Protein AF-0000000066103748 (afdb_homodimer)

pLDDT: mean 95.9, std 5.38, range [56.06, 98.94]

InterPro domains:
  IPR001754 Orotidine 5'-phosphate decarboxylase domain [PF00215] (4-223)
  IPR001754 Orotidine 5'-phosphate decarboxylase domain [SM00934] (4-225)
  IPR011060 Ribulose-phosphate binding barrel [SSF51366] (2-228)
  IPR013785 Aldolase-type TIM barrel [G3DSA:3.20.20.70] (1-234)
  IPR014732 Orotid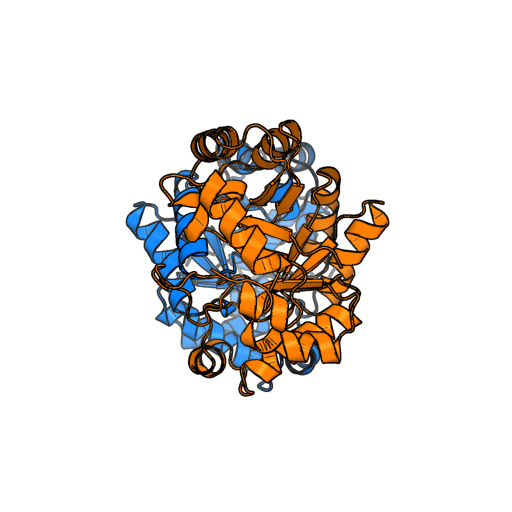ine 5'-phosphate decarboxylase [PTHR32119] (2-230)
  IPR014732 Orotidine 5'-phosphate decarboxylase [TIGR01740] (5-225)
  IPR018089 Orotidine 5'-phosphate decarboxylase, active site [PS00156] (56-69)
  IPR047596 Orotidine 5'-phosphate decarboxylase, bacterial [MF_01200_B] (2-230)

Solvent-accessible surface area (backbone atoms only — not comparable to full-atom values): 24137 Å² total; per-residue (Å²): 129,81,62,45,62,26,40,43,52,90,35,87,42,70,67,60,44,52,58,57,54,63,70,45,81,82,65,71,48,38,33,28,46,34,50,35,36,38,65,60,60,14,52,61,58,57,53,58,45,44,74,71,60,33,46,37,32,42,48,61,32,48,54,51,47,34,68,54,40,18,48,24,40,40,53,49,48,79,69,68,48,49,31,38,33,29,35,31,74,44,30,53,65,20,43,32,29,36,41,47,22,30,55,74,69,70,51,82,49,37,40,30,25,34,44,52,59,51,57,58,46,52,68,49,35,31,71,53,58,49,26,78,65,54,53,67,56,51,32,49,49,26,47,51,47,29,50,77,31,64,32,47,23,30,35,39,38,49,90,49,32,44,62,45,41,71,74,60,36,91,81,46,39,32,33,24,48,48,50,45,57,92,88,49,80,66,83,78,46,73,48,67,40,36,46,31,56,30,37,69,32,60,42,36,30,39,37,39,35,61,78,27,76,68,38,96,50,36,63,62,43,43,52,51,49,45,47,32,29,68,42,15,85,72,51,72,134,128,83,62,46,61,27,40,43,52,89,33,88,41,69,66,60,44,51,58,57,54,63,68,45,81,82,66,72,49,38,34,28,45,34,50,34,36,37,62,60,60,14,52,61,57,57,52,60,44,44,74,71,61,35,46,38,33,42,46,64,32,49,56,51,48,34,68,55,40,18,49,24,40,40,53,48,47,80,69,67,46,50,32,39,33,29,36,32,73,44,30,53,64,22,43,33,28,35,40,47,23,30,57,73,69,69,53,81,48,37,40,30,24,33,44,52,60,51,58,59,47,54,69,51,36,32,71,53,58,48,26,78,66,53,53,65,55,51,33,48,50,25,48,50,46,29,53,77,31,63,32,49,24,30,35,37,38,49,90,48,32,44,60,45,41,72,72,61,36,92,80,47,40,32,32,23,49,47,51,44,59,92,87,51,80,66,79,78,47,76,47,68,42,36,46,33,54,30,36,69,33,61,42,36,30,38,39,37,34,60,78,26,75,66,38,95,50,36,62,62,44,45,52,51,49,44,46,30,29,68,42,15,85,71,51,73,136

Radius of gyration: 22.1 Å; Cα contacts (8 Å, |Δi|>4): 1033; chains: 2; bounding box: 45×79×44 Å

Nearest PDB structures (foldseek):
  8cso-assembly1_B  TM=9.651E-01  e=9.668E-25  Klebsiella pneumoniae subsp. pneumoniae HS11286
  1eix-assembly1_B  TM=9.567E-01  e=6.262E-24  Escherichia coli
  3ldv-assembly1_A  TM=9.198E-01  e=8.384E-24  Vibrio cholerae O1 biovar El Tor str. N16961
  8doq-assembly1_B  TM=9.469E-01  e=7.708E-23  Klebsiella aerogenes
  8cso-assembly2_D  TM=9.516E-01  e=2.785E-22  Klebsiella pneumoniae subsp. pneumoniae HS11286

Foldseek 3Di:
DDEFEEEEQPDQELVLSVVLVVLPPPDAHHYEDEDNYCVVPHCVSLVVSVVSVHAYADEHAAADAQVVLLVVLLVCLVSQHAEYEHALVNFLSNLLSNVVSNVVSVGNHAYEHEQDDLLDAQVCCCPPVVDNDGSLVSSLVSLVSNLVSPGQAYEDALVNLLVSCVVRHLRRAYEHEQEDDPPDDSPSGPRHDHLLSSLVSRHRYYYDYCQQSVDPNNVVSSVVRSQCNRCRVNDDD/DDEFEEEEQPDQELVLSVVLVVLPPPDAHHYEDEDNYCVVPHCVSLVVSVVVVHAYADEHAAADAQVVLLVVLLVCLVSQHAEYEHALVNFLSNLLSNVVSNVVSVGNHAYEHEQDDLLDAQVCCCPPVVDNDGSLVSSLVSLVSNLVSPGQAYEDALVNLLVSCVVRHLRRAYEHEQADDPVDDSPSGPGHDHLLSSLVSRHRYYYDYCQQSVDPNNVVSSVVRSQCNRCRPNDDD

Sequence (474 aa):
MKKEVIIALDFPTLEKTLEFLDKFKEEKLFVKVGMELYLQNGPIVIDEIKKRGHKIFLDLKLHDIPNTVYSAVKGLAKFNIDILTVHAAGGSEMLKGAKRAMTEAGVNTKVIAITQLTSTSEEDMRKEQNIQTSIEESVLNYARLAKESGVDGVVSSVLETKKIREQSGEEFIIINPGIRLAEDSKGDQKRVATPIDANRDGASYIVVGRSITGNENPEERYRLIKNMFEMGDKYVEMKKEVIIALDFPTLEKTLEFLDKFKEEKLFVKVGMELYLQNGPIVIDEIKKRGHKIFLDLKLHDIPNTVYSAVKGLAKFNIDILTVHAAGGSEMLKGAKRAMTEAGVNTKVIAITQLTSTSEEDMRKEQNIQTSIEESVLNYARLAKESGVDGVVSSVLETKKIREQSGEEFIIINPGIRLAEDSKGDQKRVATPIDANRDGASYIVVGRSITGNENPEERYRLIKNMFEMGDKYVE

Secondary structure (DSSP, 8-state):
---EEEEE---SSHHHHHHHHTT-SSPPPEEEE-HHHHHHHTTHHHHHHHHTT-EEEEEEEE-S-HHHHHHHHHHHGGG--SEEEEEGGG-HHHHHHHHHHHHHHT--PEEEEE-S-TT--HHHIIIII---S-HHHHHHHHHHHHHHTT--EEE--GGGHHHHHHHH-TTSEEEE--B--TTS--TT-SS-B-HHHHHHHT-SEEEE-HHHHTSSSHHHHHHHHHHHHHHGGG---/---EEEEE---SSHHHHHHHHTT-SSPPPEEEE-HHHHHHH-THHHHHHHHTT-EEEEEEEE-S-HHHHHHHHHHHGGG--SEEEEEGGG-HHHHHHHHHHHHHHT--PEEEEE-S-TT--HHHIIIII---S-HHHHHHHHHHHHHHTT-SEEE--GGGHHHHHHHH-TTSEEEE--B--TTS--TT-SS-B-HHHHHHHT-SEEEE-HHHHTSSSHHHHHHHHHHHHHHGGG---

Organism: Fusobacterium nucleatum subsp. nucleatum (strain ATCC 25586 / DSM 15643 / BCRC 10681 / CIP 101130 / JCM 8532 / KCTC 2640 / LMG 13131 / VPI 4355) (NCBI:txid190304)

Structure (mmCIF, N/CA/C/O backbone):
data_AF-0000000066103748-model_v1
#
loop_
_entity.id
_entity.type
_entity.pdbx_description
1 polymer "Orotidine 5'-phosphate decarboxylase"
#
loop_
_atom_site.group_PDB
_atom_site.id
_atom_site.type_symbol
_atom_site.label_atom_id
_atom_site.label_alt_id
_atom_site.label_comp_id
_atom_site.label_asym_id
_atom_site.label_entity_id
_atom_site.label_seq_id
_atom_site.pdbx_PDB_ins_code
_atom_site.Cartn_x
_atom_site.Cartn_y
_atom_site.Cartn_z
_atom_site.occupancy
_atom_site.B_iso_or_equiv
_atom_site.auth_seq_id
_atom_site.auth_comp_id
_atom_site.auth_asym_id
_atom_site.auth_atom_id
_atom_site.pdbx_PDB_model_num
ATOM 1 N N . MET A 1 1 ? -1.253 -22.109 -20.406 1 56.06 1 MET A N 1
ATOM 2 C CA . MET A 1 1 ? -0.389 -21.125 -19.766 1 56.06 1 MET A CA 1
ATOM 3 C C . MET A 1 1 ? 0.464 -21.781 -18.672 1 56.06 1 MET A C 1
ATOM 5 O O . MET A 1 1 ? 0.018 -22.719 -18.016 1 56.06 1 MET A O 1
ATOM 9 N N . LYS A 1 2 ? 1.799 -21.516 -18.688 1 73.75 2 LYS A N 1
ATOM 10 C CA . LYS A 1 2 ? 2.676 -22.25 -17.781 1 73.75 2 LYS A CA 1
ATOM 11 C C . LYS A 1 2 ? 2.338 -21.953 -16.328 1 73.75 2 LYS A C 1
ATOM 13 O O . LYS A 1 2 ? 2.152 -20.781 -15.953 1 73.75 2 LYS A O 1
ATOM 18 N N . LYS A 1 3 ? 1.979 -22.906 -15.617 1 91.69 3 LYS A N 1
ATOM 19 C CA . LYS A 1 3 ? 1.71 -22.891 -14.18 1 91.69 3 LYS A CA 1
ATOM 20 C C . LYS A 1 3 ? 3.008 -22.859 -13.383 1 91.69 3 LYS A C 1
ATOM 22 O O . LYS A 1 3 ? 3.883 -23.703 -13.57 1 91.69 3 LYS A O 1
ATOM 27 N N . GLU A 1 4 ? 3.133 -21.828 -12.594 1 96.75 4 GLU A N 1
ATOM 28 C CA . GLU A 1 4 ? 4.355 -21.719 -11.805 1 96.75 4 GLU A CA 1
ATOM 29 C C . GLU A 1 4 ? 4.043 -21.453 -10.336 1 96.75 4 GLU A C 1
ATOM 31 O O . GLU A 1 4 ? 3.039 -20.812 -10.016 1 96.75 4 GLU A O 1
ATOM 36 N N . VAL A 1 5 ? 4.918 -21.984 -9.484 1 98.38 5 VAL A N 1
ATOM 37 C CA . VAL A 1 5 ? 4.844 -21.766 -8.047 1 98.38 5 VAL A CA 1
ATOM 38 C C . VAL A 1 5 ? 5.75 -20.594 -7.66 1 98.38 5 VAL A C 1
ATOM 40 O O . VAL A 1 5 ? 6.926 -20.562 -8.031 1 98.38 5 VAL A O 1
ATOM 43 N N . ILE A 1 6 ? 5.18 -19.656 -6.992 1 98.75 6 ILE A N 1
ATOM 44 C CA . ILE A 1 6 ? 5.941 -18.547 -6.449 1 98.75 6 ILE A CA 1
ATOM 45 C C . ILE A 1 6 ? 6.16 -18.734 -4.953 1 98.75 6 ILE A C 1
ATOM 47 O O . ILE A 1 6 ? 5.199 -18.906 -4.195 1 98.75 6 ILE A O 1
ATOM 51 N N . ILE A 1 7 ? 7.398 -18.75 -4.523 1 98.62 7 ILE A N 1
ATOM 52 C CA . ILE A 1 7 ? 7.711 -18.922 -3.107 1 98.62 7 ILE A CA 1
ATOM 53 C C . ILE A 1 7 ? 7.727 -17.562 -2.41 1 98.62 7 ILE A C 1
ATOM 55 O O . ILE A 1 7 ? 8.445 -16.656 -2.826 1 98.62 7 ILE A O 1
ATOM 59 N N . ALA A 1 8 ? 6.934 -17.406 -1.365 1 98.12 8 ALA A N 1
ATOM 60 C CA . ALA A 1 8 ? 6.91 -16.172 -0.589 1 98.12 8 ALA A CA 1
ATOM 61 C C . ALA A 1 8 ? 8.109 -16.094 0.349 1 98.12 8 ALA A C 1
ATOM 63 O O . ALA A 1 8 ? 8.258 -16.922 1.25 1 98.12 8 ALA A O 1
ATOM 64 N N . LEU A 1 9 ? 8.961 -15.07 0.148 1 97.81 9 LEU A N 1
ATOM 65 C CA . LEU A 1 9 ? 10.133 -14.875 0.991 1 97.81 9 LEU A CA 1
ATOM 66 C C . LEU A 1 9 ? 9.797 -13.992 2.186 1 97.81 9 LEU A C 1
ATOM 68 O O . LEU A 1 9 ? 10.359 -12.898 2.33 1 97.81 9 LEU A O 1
ATOM 72 N N . ASP A 1 10 ? 8.992 -14.453 3.057 1 92.25 10 ASP A N 1
ATOM 73 C CA . ASP A 1 10 ? 8.586 -13.703 4.242 1 92.25 10 ASP A CA 1
ATOM 74 C C . ASP A 1 10 ? 9.609 -13.836 5.359 1 92.25 10 ASP A C 1
ATOM 76 O O . ASP A 1 10 ? 9.32 -14.414 6.41 1 92.25 10 ASP A O 1
ATOM 80 N N . PHE A 1 11 ? 10.82 -13.32 5.129 1 93.06 11 PHE A N 1
ATOM 81 C CA . PHE A 1 11 ? 11.906 -13.312 6.098 1 93.06 11 PHE A CA 1
ATOM 82 C C . PHE A 1 11 ? 12.172 -11.898 6.598 1 93.06 11 PHE A C 1
ATOM 84 O O . PHE A 1 11 ? 11.945 -10.922 5.879 1 93.06 11 PHE A O 1
ATOM 91 N N . PRO A 1 12 ? 12.695 -11.836 7.809 1 87 12 PRO A N 1
ATOM 92 C CA . PRO A 1 12 ? 12.906 -10.5 8.375 1 87 12 PRO A CA 1
ATOM 93 C C . PRO A 1 12 ? 14.156 -9.812 7.816 1 87 12 PRO A C 1
ATOM 95 O O . PRO A 1 12 ? 14.25 -8.586 7.84 1 87 12 PRO A O 1
ATOM 98 N N . THR A 1 13 ? 15.094 -10.688 7.348 1 93.56 13 THR A N 1
ATOM 99 C CA . THR A 1 13 ? 16.344 -10.078 6.922 1 93.56 13 THR A CA 1
ATOM 100 C C . THR A 1 13 ? 16.781 -10.617 5.566 1 93.56 13 THR A C 1
ATOM 102 O O . THR A 1 13 ? 16.344 -11.695 5.152 1 93.56 13 THR A O 1
ATOM 105 N N . LEU A 1 14 ? 17.594 -9.789 4.922 1 97 14 LEU A N 1
ATOM 106 C CA . LEU A 1 14 ? 18.172 -10.211 3.65 1 97 14 LEU A CA 1
ATOM 107 C C . LEU A 1 14 ? 19.047 -11.453 3.834 1 97 14 LEU A C 1
ATOM 109 O O . LEU A 1 14 ? 19.016 -12.359 2.998 1 97 14 LEU A O 1
ATOM 113 N N . GLU A 1 15 ? 19.781 -11.508 4.93 1 97.56 15 GLU A N 1
ATOM 114 C CA . GLU A 1 15 ? 20.672 -12.633 5.203 1 97.56 15 GLU A CA 1
ATOM 115 C C . GLU A 1 15 ? 19.891 -13.945 5.281 1 97.56 15 GLU A C 1
ATOM 117 O O . GLU A 1 15 ? 20.25 -14.93 4.645 1 97.56 15 GLU A O 1
ATOM 122 N N . LYS A 1 16 ? 18.797 -13.922 6.016 1 96.81 16 LYS A N 1
ATOM 123 C CA . LYS A 1 16 ? 17.969 -15.125 6.141 1 96.81 16 LYS A CA 1
ATOM 124 C C . LYS A 1 16 ? 17.375 -15.523 4.797 1 96.81 16 LYS A C 1
ATOM 126 O O . LYS A 1 16 ? 17.219 -16.703 4.504 1 96.81 16 LYS A O 1
ATOM 131 N N . THR A 1 17 ? 17.031 -14.508 4.043 1 98 17 THR A N 1
ATOM 132 C CA . THR A 1 17 ? 16.484 -14.727 2.713 1 98 17 THR A CA 1
ATOM 133 C C . THR A 1 17 ? 17.5 -15.438 1.815 1 98 17 THR A C 1
ATOM 135 O O . THR A 1 17 ? 17.172 -16.422 1.156 1 98 17 THR A O 1
ATOM 138 N N . LEU A 1 18 ? 18.719 -14.953 1.827 1 97.56 18 LEU A N 1
ATOM 139 C CA . LEU A 1 18 ? 19.75 -15.508 0.96 1 97.56 18 LEU A CA 1
ATOM 140 C C . LEU A 1 18 ? 20.156 -16.906 1.418 1 97.56 18 LEU A C 1
ATOM 142 O O . LEU A 1 18 ? 20.422 -17.781 0.592 1 97.56 18 LEU A O 1
ATOM 146 N N . GLU A 1 19 ? 20.172 -17.125 2.746 1 97.12 19 GLU A N 1
ATOM 147 C CA . GLU A 1 19 ? 20.422 -18.453 3.285 1 97.12 19 GLU A CA 1
ATOM 148 C C . GLU A 1 19 ? 19.391 -19.469 2.783 1 97.12 19 GLU A C 1
ATOM 150 O O . GLU A 1 19 ? 19.734 -20.594 2.438 1 97.12 19 GLU A O 1
ATOM 155 N N . PHE A 1 20 ? 18.156 -19.047 2.762 1 98.06 20 PHE A N 1
ATOM 156 C CA . PHE A 1 20 ? 17.078 -19.906 2.271 1 98.06 20 PHE A CA 1
ATOM 157 C C . PHE A 1 20 ? 17.25 -20.203 0.787 1 98.06 20 PHE A C 1
ATOM 159 O O . PHE A 1 20 ? 17.156 -21.359 0.361 1 98.06 20 PHE A O 1
ATOM 166 N N . LEU A 1 21 ? 17.562 -19.156 -0.022 1 97.56 21 LEU A N 1
ATOM 167 C CA . LEU A 1 21 ? 17.688 -19.312 -1.469 1 97.56 21 LEU A CA 1
ATOM 168 C C . LEU A 1 21 ? 18.859 -20.203 -1.825 1 97.56 21 LEU A C 1
ATOM 170 O O . LEU A 1 21 ? 18.828 -20.922 -2.826 1 97.56 21 LEU A O 1
ATOM 174 N N . ASP A 1 22 ? 19.859 -20.219 -0.979 1 96.06 22 ASP A N 1
ATOM 175 C CA . ASP A 1 22 ? 21.078 -21 -1.221 1 96.06 22 ASP A CA 1
ATOM 176 C C . ASP A 1 22 ? 20.781 -22.5 -1.086 1 96.06 22 ASP A C 1
ATOM 178 O O . ASP A 1 22 ? 21.594 -23.328 -1.514 1 96.06 22 ASP A O 1
ATOM 182 N N . LYS A 1 23 ? 19.688 -22.812 -0.489 1 95.44 23 LYS A N 1
ATOM 183 C CA . LYS A 1 23 ? 19.312 -24.219 -0.372 1 95.44 23 LYS A CA 1
ATOM 184 C C . LYS A 1 23 ? 18.906 -24.797 -1.726 1 95.44 23 LYS A C 1
ATOM 186 O O . LYS A 1 23 ? 18.828 -26.016 -1.896 1 95.44 23 LYS A O 1
ATOM 191 N N . PHE A 1 24 ? 18.547 -23.906 -2.627 1 95.06 24 PHE A N 1
ATOM 192 C CA . PHE A 1 24 ? 18.156 -24.312 -3.973 1 95.06 24 PHE A CA 1
ATOM 193 C C . PHE A 1 24 ? 19.312 -24.156 -4.945 1 95.06 24 PHE A C 1
ATOM 195 O O . PHE A 1 24 ? 19.594 -23.047 -5.418 1 95.06 24 PHE A O 1
ATOM 202 N N . LYS A 1 25 ? 20.062 -25.125 -5.297 1 84.81 25 LYS A N 1
ATOM 203 C CA . LYS A 1 25 ? 21.312 -25.031 -6.043 1 84.81 25 LYS A CA 1
ATO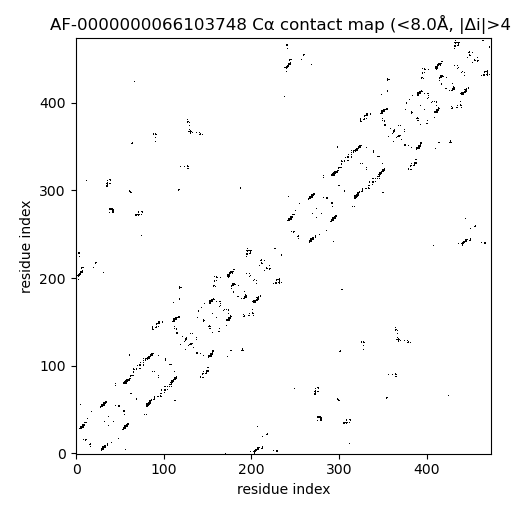M 204 C C . LYS A 1 25 ? 21.062 -25.078 -7.547 1 84.81 25 LYS A C 1
ATOM 206 O O . LYS A 1 25 ? 21.688 -24.344 -8.312 1 84.81 25 LYS A O 1
ATOM 211 N N . GLU A 1 26 ? 20.172 -25.781 -8 1 87.44 26 GLU A N 1
ATOM 212 C CA . GLU A 1 26 ? 19.969 -25.984 -9.438 1 87.44 26 GLU A CA 1
ATOM 213 C C . GLU A 1 26 ? 18.688 -25.312 -9.906 1 87.44 26 GLU A C 1
ATOM 215 O O . GLU A 1 26 ? 18.562 -24.922 -11.07 1 87.44 26 GLU A O 1
ATOM 220 N N . GLU A 1 27 ? 17.766 -25.125 -9.055 1 90.94 27 GLU A N 1
ATOM 221 C CA . GLU A 1 27 ? 16.438 -24.625 -9.422 1 90.94 27 GLU A CA 1
ATOM 222 C C . GLU A 1 27 ? 16.438 -23.109 -9.523 1 90.94 27 GLU A C 1
ATOM 224 O O . GLU A 1 27 ? 16.906 -22.422 -8.609 1 90.94 27 GLU A O 1
ATOM 229 N N . LYS A 1 28 ? 16.094 -22.594 -10.633 1 95.12 28 LYS A N 1
ATOM 230 C CA . LYS A 1 28 ? 15.75 -21.172 -10.727 1 95.12 28 LYS A CA 1
ATOM 231 C C . LYS A 1 28 ? 14.305 -20.938 -10.328 1 95.12 28 LYS A C 1
ATOM 233 O O . LYS A 1 28 ? 13.375 -21.406 -10.992 1 95.12 28 LYS A O 1
ATOM 238 N N . LEU A 1 29 ? 14.188 -20.172 -9.305 1 98.06 29 LEU A N 1
ATOM 239 C CA . LEU A 1 29 ? 12.898 -20.016 -8.648 1 98.06 29 LEU A CA 1
ATOM 240 C C . LEU A 1 29 ? 12.203 -18.75 -9.102 1 98.06 29 LEU A C 1
ATOM 242 O O . LEU A 1 29 ? 12.844 -17.844 -9.656 1 98.06 29 LEU A O 1
ATOM 246 N N . PHE A 1 30 ? 10.875 -18.703 -8.945 1 98.62 30 PHE A N 1
ATOM 247 C CA . PHE A 1 30 ? 10.062 -17.484 -8.883 1 98.62 30 PHE A CA 1
ATOM 248 C C . PHE A 1 30 ? 9.719 -17.141 -7.438 1 98.62 30 PHE A C 1
ATOM 250 O O . PHE A 1 30 ? 9.078 -17.938 -6.746 1 98.62 30 PHE A O 1
ATOM 257 N N . VAL A 1 31 ? 10.156 -15.977 -6.957 1 98.81 31 VAL A N 1
ATOM 258 C CA . VAL A 1 31 ? 9.992 -15.688 -5.535 1 98.81 31 VAL A CA 1
ATOM 259 C C . VAL A 1 31 ? 9.227 -14.383 -5.355 1 98.81 31 VAL A C 1
ATOM 261 O O . VAL A 1 31 ? 9.328 -13.477 -6.188 1 98.81 31 VAL A O 1
ATOM 264 N N . LYS A 1 32 ? 8.461 -14.359 -4.344 1 98.81 32 LYS A N 1
ATOM 265 C CA . LYS A 1 32 ? 7.738 -13.141 -3.971 1 98.81 32 LYS A CA 1
ATOM 266 C C . LYS A 1 32 ? 8.477 -12.391 -2.865 1 98.81 32 LYS A C 1
ATOM 268 O O . LYS A 1 32 ? 8.828 -12.969 -1.837 1 98.81 32 LYS A O 1
ATOM 273 N N . VAL A 1 33 ? 8.766 -11.156 -3.094 1 98.56 33 VAL A N 1
ATOM 274 C CA . VAL A 1 33 ? 9.305 -10.219 -2.109 1 98.56 33 VAL A CA 1
ATOM 275 C C . VAL A 1 33 ? 8.195 -9.289 -1.623 1 98.56 33 VAL A C 1
ATOM 277 O O . VAL A 1 33 ? 7.648 -8.508 -2.404 1 98.56 33 VAL A O 1
ATOM 280 N N . GLY A 1 34 ? 7.891 -9.375 -0.345 1 97.81 34 GLY A N 1
ATOM 281 C CA . GLY A 1 34 ? 6.812 -8.578 0.218 1 97.81 34 GLY A CA 1
ATOM 282 C C . GLY A 1 34 ? 7.309 -7.383 1.007 1 97.81 34 GLY A C 1
ATOM 283 O O . GLY A 1 34 ? 8.492 -7.031 0.94 1 97.81 34 GLY A O 1
ATOM 284 N N . MET A 1 35 ? 6.379 -6.73 1.771 1 97.38 35 MET A N 1
ATOM 285 C CA . MET A 1 35 ? 6.598 -5.457 2.455 1 97.38 35 MET A CA 1
ATOM 286 C C . MET A 1 35 ? 7.645 -5.605 3.557 1 97.38 35 MET A C 1
ATOM 288 O O . MET A 1 35 ? 8.523 -4.754 3.699 1 97.38 35 MET A O 1
ATOM 292 N N . GLU A 1 36 ? 7.555 -6.676 4.289 1 95.5 36 GLU A N 1
ATOM 293 C CA . GLU A 1 36 ? 8.461 -6.836 5.422 1 95.5 36 GLU A CA 1
ATOM 294 C C . GLU A 1 36 ? 9.922 -6.805 4.973 1 95.5 36 GLU A C 1
ATOM 296 O O . GLU A 1 36 ? 10.727 -6.047 5.516 1 95.5 36 GLU A O 1
ATOM 301 N N . LEU A 1 37 ? 10.25 -7.582 3.996 1 97.69 37 LEU A N 1
ATOM 302 C CA . LEU A 1 37 ? 11.625 -7.703 3.518 1 97.69 37 LEU A CA 1
ATOM 303 C C . LEU A 1 37 ? 12.039 -6.445 2.758 1 97.69 37 LEU A C 1
ATOM 305 O O . LEU A 1 37 ? 13.102 -5.875 3.031 1 97.69 37 LEU A O 1
ATOM 309 N N . TYR A 1 38 ? 11.219 -5.938 1.885 1 98.19 38 TYR A N 1
ATOM 310 C CA . TYR A 1 38 ? 11.602 -4.879 0.958 1 98.19 38 TYR A CA 1
ATOM 311 C C . TYR A 1 38 ? 11.711 -3.537 1.675 1 98.19 38 TYR A C 1
ATOM 313 O O . TYR A 1 38 ? 12.656 -2.779 1.452 1 98.19 38 TYR A O 1
ATOM 321 N N . LEU A 1 39 ? 10.758 -3.26 2.537 1 97.81 39 LEU A N 1
ATOM 322 C CA . LEU A 1 39 ? 10.695 -1.914 3.098 1 97.81 39 LEU A CA 1
ATOM 323 C C . LEU A 1 39 ? 11.82 -1.695 4.105 1 97.81 39 LEU A C 1
ATOM 325 O O . LEU A 1 39 ? 12.281 -0.567 4.293 1 97.81 39 LEU A O 1
ATOM 329 N N . GLN A 1 40 ? 12.328 -2.77 4.672 1 95.81 40 GLN A N 1
ATOM 330 C CA . GLN A 1 40 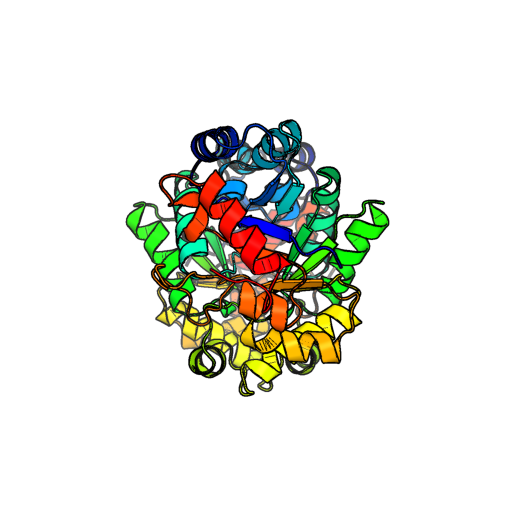? 13.398 -2.662 5.656 1 95.81 40 GLN A CA 1
ATOM 331 C C . GLN A 1 40 ? 14.766 -2.621 4.984 1 95.81 40 GLN A C 1
ATOM 333 O O . GLN A 1 40 ? 15.719 -2.078 5.539 1 95.81 40 GLN A O 1
ATOM 338 N N . ASN A 1 41 ? 14.812 -3.221 3.799 1 96.12 41 ASN A N 1
ATOM 339 C CA . ASN A 1 41 ? 16.141 -3.434 3.232 1 96.12 41 ASN A CA 1
ATOM 340 C C . ASN A 1 41 ? 16.328 -2.631 1.949 1 96.12 41 ASN A C 1
ATOM 342 O O . ASN A 1 41 ? 17.469 -2.273 1.602 1 96.12 41 ASN A O 1
ATOM 346 N N . GLY A 1 42 ? 15.266 -2.357 1.203 1 96.12 42 GLY A N 1
ATOM 347 C CA . GLY A 1 42 ? 15.352 -1.547 -0.001 1 96.12 42 GLY A CA 1
ATOM 348 C C . GLY A 1 42 ? 15.703 -2.352 -1.238 1 96.12 42 GLY A C 1
ATOM 349 O O . GLY A 1 42 ? 15.586 -3.58 -1.24 1 96.12 42 GLY A O 1
ATOM 350 N N . PRO A 1 43 ? 16.109 -1.685 -2.297 1 96.94 43 PRO A N 1
ATOM 351 C CA . PRO A 1 43 ? 16.297 -2.299 -3.615 1 96.94 43 PRO A CA 1
ATOM 352 C C . PRO A 1 43 ? 17.422 -3.334 -3.641 1 96.94 43 PRO A C 1
ATOM 354 O O . PRO A 1 43 ? 17.484 -4.152 -4.562 1 96.94 43 PRO A O 1
ATOM 357 N N . ILE A 1 44 ? 18.266 -3.33 -2.652 1 97.69 44 ILE A N 1
ATOM 358 C CA . ILE A 1 44 ? 19.359 -4.297 -2.598 1 97.69 44 ILE A CA 1
ATOM 359 C C . ILE A 1 44 ? 18.781 -5.715 -2.596 1 97.69 44 ILE A C 1
ATOM 361 O O . ILE A 1 44 ? 19.422 -6.648 -3.088 1 97.69 44 ILE A O 1
ATOM 365 N N . VAL A 1 45 ? 17.562 -5.918 -2.072 1 98.12 45 VAL A N 1
ATOM 366 C CA . VAL A 1 45 ? 16.906 -7.219 -2.047 1 98.12 45 VAL A CA 1
ATOM 367 C C . VAL A 1 45 ? 16.719 -7.73 -3.475 1 98.12 45 VAL A C 1
ATOM 369 O O . VAL A 1 45 ? 17.016 -8.898 -3.764 1 98.12 45 VAL A O 1
ATOM 372 N N . ILE A 1 46 ? 16.25 -6.809 -4.367 1 98.38 46 ILE A N 1
ATOM 373 C CA . ILE A 1 46 ? 16.016 -7.156 -5.766 1 98.38 46 ILE A CA 1
ATOM 374 C C . ILE A 1 46 ? 17.328 -7.539 -6.43 1 98.38 46 ILE A C 1
ATOM 376 O O . ILE A 1 46 ? 17.422 -8.578 -7.09 1 98.38 46 ILE A O 1
ATOM 380 N N . ASP A 1 47 ? 18.359 -6.77 -6.172 1 98.06 47 ASP A N 1
ATOM 381 C CA . ASP A 1 47 ? 19.672 -6.98 -6.789 1 98.06 47 ASP A CA 1
ATOM 382 C C . ASP A 1 47 ? 20.234 -8.359 -6.441 1 98.06 47 ASP A C 1
ATOM 384 O O . ASP A 1 47 ? 20.672 -9.094 -7.32 1 98.06 47 ASP A O 1
ATOM 388 N N . GLU A 1 48 ? 20.172 -8.711 -5.211 1 98.12 48 GLU A N 1
ATOM 389 C CA . GLU A 1 48 ? 20.766 -9.953 -4.723 1 98.12 48 GLU A CA 1
ATOM 390 C C . GLU A 1 48 ? 20 -11.172 -5.238 1 98.12 48 GLU A C 1
ATOM 392 O O . GLU A 1 48 ? 20.594 -12.211 -5.531 1 98.12 48 GLU A O 1
ATOM 397 N N . ILE A 1 49 ? 18.672 -11.062 -5.32 1 98.12 49 ILE A N 1
ATOM 398 C CA . ILE A 1 49 ? 17.844 -12.164 -5.805 1 98.12 49 ILE A CA 1
ATOM 399 C C . ILE A 1 49 ? 18.062 -12.352 -7.305 1 98.12 49 ILE A C 1
ATOM 401 O O . ILE A 1 49 ? 18.219 -13.477 -7.781 1 98.12 49 ILE A O 1
ATOM 405 N N . LYS A 1 50 ? 18.156 -11.258 -8.055 1 97.31 50 LYS A N 1
ATOM 406 C CA . LYS A 1 50 ? 18.375 -11.32 -9.5 1 97.31 50 LYS A CA 1
ATOM 407 C C . LYS A 1 50 ? 19.75 -11.875 -9.828 1 97.31 50 LYS A C 1
ATOM 409 O O . LYS A 1 50 ? 19.922 -12.602 -10.805 1 97.31 50 LYS A O 1
ATOM 414 N N . LYS A 1 51 ? 20.75 -11.469 -9.039 1 96.38 51 LYS A N 1
ATOM 415 C CA . LYS A 1 51 ? 22.109 -12 -9.219 1 96.38 51 LYS A CA 1
ATOM 416 C C . LYS A 1 51 ? 22.109 -13.523 -9.188 1 96.38 51 LYS A C 1
ATOM 418 O O . LYS A 1 51 ? 22.938 -14.156 -9.828 1 96.38 51 LYS A O 1
ATOM 423 N N . ARG A 1 52 ? 21.188 -14.109 -8.492 1 96 52 ARG A N 1
ATOM 424 C CA . ARG A 1 52 ? 21.109 -15.555 -8.336 1 96 52 ARG A CA 1
ATOM 425 C C . ARG A 1 52 ? 20.266 -16.172 -9.461 1 96 52 ARG A C 1
ATOM 427 O O . ARG A 1 52 ? 20.141 -17.391 -9.539 1 96 52 ARG A O 1
ATOM 434 N N . GLY A 1 53 ? 19.672 -15.336 -10.297 1 96.38 53 GLY A N 1
ATOM 435 C CA . GLY A 1 53 ? 18.984 -15.797 -11.492 1 96.38 53 GLY A CA 1
ATOM 436 C C . GLY A 1 53 ? 17.516 -16.094 -11.258 1 96.38 53 GLY A C 1
ATOM 437 O O . GLY A 1 53 ? 16.875 -16.734 -12.094 1 96.38 53 GLY A O 1
ATOM 438 N N . HIS A 1 54 ? 16.953 -15.719 -10.102 1 98.19 54 HIS A N 1
ATOM 439 C CA . HIS A 1 54 ? 15.547 -15.977 -9.781 1 98.19 54 HIS A CA 1
ATOM 440 C C . HIS A 1 54 ? 14.641 -14.891 -10.359 1 98.19 54 HIS A C 1
ATOM 442 O O . HIS A 1 54 ? 15.086 -13.758 -10.578 1 98.19 54 HIS A O 1
ATOM 448 N N . LYS A 1 55 ? 13.406 -15.234 -10.68 1 98.38 55 LYS A N 1
ATOM 449 C CA . LYS A 1 55 ? 12.359 -14.273 -11.023 1 98.38 55 LYS A CA 1
ATOM 450 C C . LYS A 1 55 ? 11.766 -13.641 -9.773 1 98.38 55 LYS A C 1
ATOM 452 O O . LYS A 1 55 ? 11.766 -14.25 -8.703 1 98.38 55 LYS A O 1
ATOM 457 N N . ILE A 1 56 ? 11.25 -12.406 -9.945 1 98.81 56 ILE A N 1
ATOM 458 C CA . ILE A 1 56 ? 10.789 -11.695 -8.758 1 98.81 56 ILE A CA 1
ATOM 459 C C . ILE A 1 56 ? 9.359 -11.203 -8.969 1 98.81 56 ILE A C 1
ATOM 461 O O . ILE A 1 56 ? 9.062 -10.539 -9.969 1 98.81 56 ILE A O 1
ATOM 465 N N . PHE A 1 57 ? 8.477 -11.594 -8.109 1 98.88 57 PHE A N 1
ATOM 466 C CA . PHE A 1 57 ? 7.172 -11 -7.84 1 98.88 57 PHE A CA 1
ATOM 467 C C . PHE A 1 57 ? 7.258 -10 -6.691 1 98.88 57 PHE A C 1
ATOM 469 O O . PHE A 1 57 ? 7.316 -10.391 -5.523 1 98.88 57 PHE A O 1
ATOM 476 N N . LEU A 1 58 ? 7.375 -8.695 -6.977 1 98.81 58 LEU A N 1
ATOM 477 C CA . LEU A 1 58 ? 7.418 -7.656 -5.957 1 98.81 58 LEU A CA 1
ATOM 478 C C . LEU A 1 58 ? 6.016 -7.309 -5.473 1 98.81 58 LEU A C 1
ATOM 480 O O . LEU A 1 58 ? 5.262 -6.633 -6.18 1 98.81 58 LEU A O 1
ATOM 484 N N . ASP A 1 59 ? 5.676 -7.727 -4.297 1 98.75 59 ASP A N 1
ATOM 485 C CA . ASP A 1 59 ? 4.316 -7.68 -3.768 1 98.75 59 ASP A CA 1
ATOM 486 C C . ASP A 1 59 ? 4.172 -6.562 -2.732 1 98.75 59 ASP A C 1
ATOM 488 O O . ASP A 1 59 ? 4.047 -6.832 -1.536 1 98.75 59 ASP A O 1
ATOM 492 N N . LEU A 1 60 ? 4.105 -5.34 -3.25 1 98.62 60 LEU A N 1
ATOM 493 C CA . LEU A 1 60 ? 4.047 -4.18 -2.371 1 98.62 60 LEU A CA 1
ATOM 494 C C . LEU A 1 60 ? 2.625 -3.639 -2.277 1 98.62 60 LEU A C 1
ATOM 496 O O . LEU A 1 60 ? 2.318 -2.834 -1.395 1 98.62 60 LEU A O 1
ATOM 500 N N . LYS A 1 61 ? 1.77 -4.059 -3.18 1 98.69 61 LYS A N 1
ATOM 501 C CA . LYS A 1 61 ? 0.347 -3.729 -3.154 1 98.69 61 LYS A CA 1
ATOM 502 C C . LYS A 1 61 ? 0.134 -2.219 -3.094 1 98.69 61 LYS A C 1
ATOM 504 O O . LYS A 1 61 ? -0.573 -1.722 -2.215 1 98.69 61 LYS A O 1
ATOM 509 N N . LEU A 1 62 ? 0.724 -1.503 -4.094 1 98.81 62 LEU A N 1
ATOM 510 C CA . LEU A 1 62 ? 0.653 -0.046 -4.125 1 98.81 62 LEU A CA 1
ATOM 511 C C . LEU A 1 62 ? -0.796 0.427 -4.176 1 98.81 62 LEU A C 1
ATOM 513 O O . LEU A 1 62 ? -1.622 -0.165 -4.875 1 98.81 62 LEU A O 1
ATOM 517 N N . HIS A 1 63 ? -1.123 1.444 -3.416 1 98.75 63 HIS A N 1
ATOM 518 C CA . HIS A 1 63 ? -2.465 2.004 -3.305 1 98.75 63 HIS A CA 1
ATOM 519 C C . HIS A 1 63 ? -2.416 3.477 -2.914 1 98.75 63 HIS A C 1
ATOM 521 O O . HIS A 1 63 ? -2.191 3.807 -1.747 1 98.75 63 HIS A O 1
ATOM 527 N N . ASP A 1 64 ? -2.58 4.371 -3.797 1 98.31 64 ASP A N 1
ATOM 528 C CA . ASP A 1 64 ? -2.537 5.82 -3.635 1 98.31 64 ASP A CA 1
ATOM 529 C C . ASP A 1 64 ? -3.227 6.523 -4.801 1 98.31 64 ASP A C 1
ATOM 531 O O . ASP A 1 64 ? -3.842 5.875 -5.648 1 98.31 64 ASP A O 1
ATOM 535 N N . ILE A 1 65 ? -3.193 7.855 -4.793 1 96.5 65 ILE A N 1
ATOM 536 C CA . ILE A 1 65 ? -3.758 8.594 -5.918 1 96.5 65 ILE A CA 1
ATOM 537 C C . ILE A 1 65 ? -2.992 8.258 -7.195 1 96.5 65 ILE A C 1
ATOM 539 O O . ILE A 1 65 ? -1.824 7.867 -7.141 1 96.5 65 ILE A O 1
ATOM 543 N N . PRO A 1 66 ? -3.654 8.414 -8.398 1 97.12 66 PRO A N 1
ATOM 544 C CA . PRO A 1 66 ? -3.111 7.938 -9.672 1 97.12 66 PRO A CA 1
ATOM 545 C C . PRO A 1 66 ? -1.703 8.461 -9.945 1 97.12 66 PRO A C 1
ATOM 547 O O . PRO A 1 66 ? -0.805 7.684 -10.273 1 97.12 66 PRO A O 1
ATOM 550 N N . ASN A 1 67 ? -1.436 9.711 -9.68 1 94.94 67 ASN A N 1
ATOM 551 C CA . ASN A 1 67 ? -0.138 10.297 -9.992 1 94.94 67 ASN A CA 1
ATOM 552 C C . ASN A 1 67 ? 0.975 9.695 -9.141 1 94.94 67 ASN A C 1
ATOM 554 O O . ASN A 1 67 ? 2.088 9.484 -9.625 1 94.94 67 ASN A O 1
ATOM 558 N N . THR A 1 68 ? 0.665 9.477 -7.898 1 96.25 68 THR A N 1
ATOM 559 C CA . THR A 1 68 ? 1.654 8.906 -6.988 1 96.25 68 THR A CA 1
ATOM 560 C C . THR A 1 68 ? 2.01 7.484 -7.398 1 96.25 68 THR A C 1
ATOM 562 O O . THR A 1 68 ? 3.186 7.121 -7.449 1 96.25 68 THR A O 1
ATOM 565 N N . VAL A 1 69 ? 0.987 6.668 -7.762 1 98.31 69 VAL A N 1
ATOM 566 C CA . VAL A 1 69 ? 1.238 5.289 -8.164 1 98.31 69 VAL A CA 1
ATOM 567 C C . VAL A 1 69 ? 1.979 5.266 -9.5 1 98.31 69 VAL A C 1
ATOM 569 O O . VAL A 1 69 ? 2.914 4.484 -9.688 1 98.31 69 VAL A O 1
ATOM 572 N N . TYR A 1 70 ? 1.545 6.137 -10.438 1 98.31 70 TYR A N 1
ATOM 573 C CA . TYR A 1 70 ? 2.252 6.242 -11.703 1 98.31 70 TYR A CA 1
ATOM 574 C C . TYR A 1 70 ? 3.74 6.492 -11.484 1 98.31 70 TYR A C 1
ATOM 576 O O . TYR A 1 70 ? 4.582 5.777 -12.031 1 98.31 70 TYR A O 1
ATOM 584 N N . SER A 1 71 ? 4.043 7.473 -10.672 1 97.56 71 SER A N 1
ATOM 585 C CA . SER A 1 71 ? 5.43 7.855 -10.438 1 97.56 71 SER A CA 1
ATOM 586 C C . SER A 1 71 ? 6.203 6.738 -9.742 1 97.56 71 SER A C 1
ATOM 588 O O . SER A 1 71 ? 7.355 6.469 -10.086 1 97.56 71 SER A O 1
ATOM 590 N N . ALA A 1 72 ? 5.625 6.125 -8.711 1 98 72 ALA A N 1
ATOM 591 C CA . ALA A 1 72 ? 6.277 5.035 -7.992 1 98 72 ALA A CA 1
ATOM 592 C C . ALA A 1 72 ? 6.578 3.863 -8.922 1 98 72 ALA A C 1
ATOM 594 O O . ALA A 1 72 ? 7.68 3.307 -8.891 1 98 72 ALA A O 1
ATOM 595 N N . VAL A 1 73 ? 5.59 3.494 -9.734 1 98.56 73 VAL A N 1
ATOM 596 C CA . VAL A 1 73 ? 5.73 2.371 -10.656 1 98.56 73 VAL A CA 1
ATOM 597 C C . VAL A 1 73 ? 6.801 2.688 -11.703 1 98.56 73 VAL A C 1
ATOM 599 O O . VAL A 1 73 ? 7.641 1.838 -12.016 1 98.56 73 VAL A O 1
ATOM 602 N N . LYS A 1 74 ? 6.75 3.883 -12.227 1 97.75 74 LYS A N 1
ATOM 603 C CA . LYS A 1 74 ? 7.773 4.305 -13.18 1 97.75 74 LYS A CA 1
ATOM 604 C C . LYS A 1 74 ? 9.172 4.172 -12.586 1 97.75 74 LYS A C 1
ATOM 606 O O . LYS A 1 74 ? 10.094 3.697 -13.25 1 97.75 74 LYS A O 1
ATOM 611 N N . GLY A 1 75 ? 9.297 4.582 -11.406 1 96.31 75 GLY A N 1
ATOM 612 C CA . GLY A 1 75 ? 10.57 4.453 -10.719 1 96.31 75 GLY A CA 1
ATOM 613 C C . GLY A 1 75 ? 11 3.012 -10.508 1 96.31 75 GLY A C 1
ATOM 614 O O . GLY A 1 75 ? 12.188 2.691 -10.586 1 96.31 75 GLY A O 1
ATOM 615 N N . LEU A 1 76 ? 10.078 2.139 -10.219 1 97.81 76 LEU A N 1
ATOM 616 C CA . LEU A 1 76 ? 10.359 0.736 -9.945 1 97.81 76 LEU A CA 1
ATOM 617 C C . LEU A 1 76 ? 10.68 -0.02 -11.227 1 97.81 76 LEU A C 1
ATOM 619 O O . LEU A 1 76 ? 11.242 -1.117 -11.18 1 97.81 76 LEU A O 1
ATOM 623 N N . ALA A 1 77 ? 10.328 0.533 -12.391 1 97.94 77 ALA A N 1
ATOM 624 C CA . ALA A 1 77 ? 10.492 -0.133 -13.688 1 97.94 77 ALA A CA 1
ATOM 625 C C . ALA A 1 77 ? 11.961 -0.448 -13.961 1 97.94 77 ALA A C 1
ATOM 627 O O . ALA A 1 77 ? 12.273 -1.442 -14.617 1 97.94 77 ALA A O 1
ATOM 628 N N . LYS A 1 78 ? 12.828 0.373 -13.438 1 96.5 78 LYS A N 1
ATOM 629 C CA . LYS A 1 78 ? 14.258 0.22 -13.719 1 96.5 78 LYS A CA 1
ATOM 630 C C . LYS A 1 78 ? 14.797 -1.082 -13.133 1 96.5 78 LYS A C 1
ATOM 632 O O . LYS A 1 78 ? 15.859 -1.557 -13.531 1 96.5 78 LYS A O 1
ATOM 637 N N . PHE A 1 79 ? 14.078 -1.662 -12.18 1 97.25 79 PHE A N 1
ATOM 638 C CA . PHE A 1 79 ? 14.578 -2.859 -11.508 1 97.25 79 PHE A CA 1
ATOM 639 C C . PHE A 1 79 ? 14.227 -4.109 -12.312 1 97.25 79 PHE A C 1
ATOM 641 O O . PHE A 1 79 ? 14.68 -5.207 -11.984 1 97.25 79 PHE A O 1
ATOM 648 N N . ASN A 1 80 ? 13.43 -4.031 -13.336 1 95.69 80 ASN A N 1
ATOM 649 C CA . ASN A 1 80 ? 13.086 -5.113 -14.258 1 95.69 80 ASN A CA 1
ATOM 650 C C . ASN A 1 80 ? 12.562 -6.34 -13.508 1 95.69 80 ASN A C 1
ATOM 652 O O . ASN A 1 80 ? 13.047 -7.453 -13.719 1 95.69 80 ASN A O 1
ATOM 656 N N . ILE A 1 81 ? 11.664 -6.098 -12.594 1 98.06 81 ILE A N 1
ATOM 657 C CA . ILE A 1 81 ? 11.031 -7.215 -11.891 1 98.06 81 ILE A CA 1
ATOM 658 C C . ILE A 1 81 ? 9.984 -7.863 -12.789 1 98.06 81 ILE A C 1
ATOM 660 O O . ILE A 1 81 ? 9.633 -7.312 -13.836 1 98.06 81 ILE A O 1
ATOM 664 N N . ASP A 1 82 ? 9.523 -9.031 -12.461 1 98.62 82 ASP A N 1
ATOM 665 C CA . ASP A 1 82 ? 8.633 -9.789 -13.328 1 98.62 82 ASP A CA 1
ATOM 666 C C . ASP A 1 82 ? 7.172 -9.414 -13.07 1 98.62 82 ASP A C 1
ATOM 668 O O . ASP A 1 82 ? 6.383 -9.297 -14.008 1 98.62 82 ASP A O 1
ATOM 672 N N . ILE A 1 83 ? 6.77 -9.281 -11.805 1 98.81 83 ILE A N 1
ATOM 673 C CA . ILE A 1 83 ? 5.402 -8.945 -11.422 1 98.81 83 ILE A CA 1
ATOM 674 C C . ILE A 1 83 ? 5.418 -7.875 -10.336 1 98.81 83 ILE A C 1
ATOM 676 O O . ILE A 1 83 ? 6.238 -7.93 -9.414 1 98.81 83 ILE A O 1
ATOM 680 N N . LEU A 1 84 ? 4.566 -6.891 -10.438 1 98.88 84 LEU A N 1
ATOM 681 C CA . LEU A 1 84 ? 4.324 -5.871 -9.422 1 98.88 84 LEU A CA 1
ATOM 682 C C . LEU A 1 84 ? 2.842 -5.785 -9.078 1 98.88 84 LEU A C 1
ATOM 684 O O . LEU A 1 84 ? 1.99 -5.828 -9.969 1 98.88 84 LEU A O 1
ATOM 688 N N . THR A 1 85 ? 2.557 -5.59 -7.773 1 98.88 85 THR A N 1
ATOM 689 C CA . THR A 1 85 ? 1.146 -5.59 -7.398 1 98.88 85 THR A CA 1
ATOM 690 C C . THR A 1 85 ? 0.68 -4.176 -7.051 1 98.88 85 THR A C 1
ATOM 692 O O . THR A 1 85 ? 1.438 -3.389 -6.484 1 98.88 85 THR A O 1
ATOM 695 N N . VAL A 1 86 ? -0.588 -3.859 -7.34 1 98.94 86 VAL A N 1
ATOM 696 C CA . VAL A 1 86 ? -1.362 -2.693 -6.934 1 98.94 86 VAL A CA 1
ATOM 697 C C . VAL A 1 86 ? -2.711 -3.139 -6.371 1 98.94 86 VAL A C 1
ATOM 699 O O . VAL A 1 86 ? -3.105 -4.297 -6.531 1 98.94 86 VAL A O 1
ATOM 702 N N . HIS A 1 87 ? -3.402 -2.305 -5.695 1 98.88 87 HIS A N 1
ATOM 703 C CA . HIS A 1 87 ? -4.754 -2.627 -5.254 1 98.88 87 HIS A CA 1
ATOM 704 C C . HIS A 1 87 ? -5.793 -2.188 -6.277 1 98.88 87 HIS A C 1
ATOM 706 O O . HIS A 1 87 ? -5.797 -1.03 -6.707 1 98.88 87 HIS A O 1
ATOM 712 N N . ALA A 1 88 ? -6.73 -3.039 -6.602 1 98.88 88 ALA A N 1
ATOM 713 C CA . ALA A 1 88 ? -7.836 -2.686 -7.492 1 98.88 88 ALA A CA 1
ATOM 714 C C . ALA A 1 88 ? -8.68 -1.56 -6.898 1 98.88 88 ALA A C 1
ATOM 716 O O . ALA A 1 88 ? -9.234 -0.74 -7.629 1 98.88 88 ALA A O 1
ATOM 717 N N . ALA A 1 89 ? -8.719 -1.491 -5.617 1 98.56 89 ALA A N 1
ATOM 718 C CA . ALA A 1 89 ? -9.531 -0.51 -4.902 1 98.56 89 ALA A CA 1
ATOM 719 C C . ALA A 1 89 ? -9.047 0.91 -5.188 1 98.56 8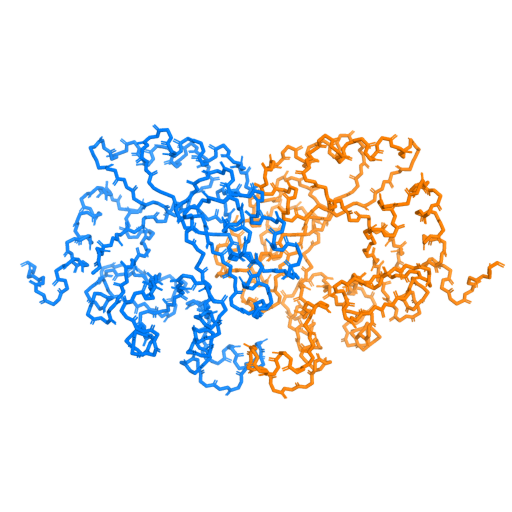9 ALA A C 1
ATOM 721 O O . ALA A 1 89 ? -9.742 1.881 -4.879 1 98.56 89 ALA A O 1
ATOM 722 N N . GLY A 1 90 ? -7.855 1.041 -5.719 1 98.25 90 GLY A N 1
ATOM 723 C CA . GLY A 1 90 ? -7.359 2.354 -6.098 1 98.25 90 GLY A CA 1
ATOM 724 C C . GLY A 1 90 ? -8.109 2.959 -7.273 1 98.25 90 GLY A C 1
ATOM 725 O O . GLY A 1 90 ? -8 4.16 -7.531 1 98.25 90 GLY A O 1
ATOM 726 N N . GLY A 1 91 ? -8.852 2.121 -8.031 1 98.44 91 GLY A N 1
ATOM 727 C CA . GLY A 1 91 ? -9.695 2.627 -9.102 1 98.44 91 GLY A CA 1
ATOM 728 C C . GLY A 1 91 ? -9.039 2.568 -10.469 1 98.44 91 GLY A C 1
ATOM 729 O O . GLY A 1 91 ? -7.82 2.404 -10.562 1 98.44 91 GLY A O 1
ATOM 730 N N . SER A 1 92 ? -9.859 2.789 -11.469 1 98.62 92 SER A N 1
ATOM 731 C CA . SER A 1 92 ? -9.438 2.613 -12.859 1 98.62 92 SER A CA 1
ATOM 732 C C . SER A 1 92 ? -8.312 3.576 -13.219 1 98.62 92 SER A C 1
ATOM 734 O O . SER A 1 92 ? -7.355 3.195 -13.898 1 98.62 92 SER A O 1
ATOM 736 N N . GLU A 1 93 ? -8.406 4.824 -12.773 1 98.19 93 GLU A N 1
ATOM 737 C CA . GLU A 1 93 ? -7.387 5.805 -13.117 1 98.19 93 GLU A CA 1
ATOM 738 C C . GLU A 1 93 ? -6.027 5.41 -12.547 1 98.19 93 GLU A C 1
ATOM 740 O O . GLU A 1 93 ? -5 5.555 -13.219 1 98.19 93 GLU A O 1
ATOM 745 N N . MET A 1 94 ? -6.008 4.945 -11.336 1 98.44 94 MET A N 1
ATOM 746 C CA . MET A 1 94 ? -4.766 4.488 -10.727 1 98.44 94 MET A CA 1
ATOM 747 C C . MET A 1 94 ? -4.203 3.285 -11.477 1 98.44 94 MET A C 1
ATOM 749 O O . MET A 1 94 ? -3.006 3.236 -11.773 1 98.44 94 MET A O 1
ATOM 753 N N . LEU A 1 95 ? -5.09 2.328 -11.766 1 98.88 95 LEU A N 1
ATOM 754 C CA . LEU A 1 95 ? -4.676 1.106 -12.453 1 98.88 95 LEU A CA 1
ATOM 755 C C . LEU A 1 95 ? -4.105 1.421 -13.828 1 98.88 95 LEU A C 1
ATOM 757 O O . LEU A 1 95 ? -3.049 0.91 -14.203 1 98.88 95 LEU A O 1
ATOM 761 N N . LYS A 1 96 ? -4.809 2.25 -14.57 1 98.88 96 LYS A N 1
ATOM 762 C CA . LYS A 1 96 ? -4.324 2.68 -15.883 1 98.88 96 LYS A CA 1
ATOM 763 C C . LYS A 1 96 ? -2.969 3.371 -15.766 1 98.88 96 LYS A C 1
ATOM 765 O O . LYS A 1 96 ? -2.094 3.18 -16.609 1 98.88 96 LYS A O 1
ATOM 770 N N . GLY A 1 97 ? -2.855 4.207 -14.742 1 98.69 97 GLY A N 1
ATOM 771 C CA . GLY A 1 97 ? -1.588 4.879 -14.508 1 98.69 97 GLY A CA 1
ATOM 772 C C . GLY A 1 97 ? -0.441 3.916 -14.258 1 98.69 97 GLY A C 1
ATOM 773 O O . GLY A 1 97 ? 0.656 4.102 -14.789 1 98.69 97 GLY A O 1
ATOM 774 N N . ALA A 1 98 ? -0.679 2.908 -13.43 1 98.81 98 ALA A N 1
ATOM 775 C CA . ALA A 1 98 ? 0.344 1.906 -13.141 1 98.81 98 ALA A CA 1
ATOM 776 C C . ALA A 1 98 ? 0.78 1.188 -14.414 1 98.81 98 ALA A C 1
ATOM 778 O O . ALA A 1 98 ? 1.978 1.038 -14.672 1 98.81 98 ALA A O 1
ATOM 779 N N . LYS A 1 99 ? -0.172 0.764 -15.227 1 98.81 99 LYS A N 1
ATOM 780 C CA . LYS A 1 99 ? 0.128 0.056 -16.469 1 98.81 99 LYS A CA 1
ATOM 781 C C . LYS A 1 99 ? 0.863 0.961 -17.453 1 98.81 99 LYS A C 1
ATOM 783 O O . LYS A 1 99 ? 1.826 0.536 -18.094 1 98.81 99 LYS A O 1
ATOM 788 N N . ARG A 1 100 ? 0.393 2.156 -17.578 1 98.69 100 ARG A N 1
ATOM 789 C CA . ARG A 1 100 ? 1.012 3.131 -18.469 1 98.69 100 ARG A CA 1
ATOM 790 C C . ARG A 1 100 ? 2.473 3.361 -18.109 1 98.69 100 ARG A C 1
ATOM 792 O O . ARG A 1 100 ? 3.33 3.482 -18.984 1 98.69 100 ARG A O 1
ATOM 799 N N . ALA A 1 101 ? 2.74 3.471 -16.828 1 98.62 101 ALA A N 1
ATOM 800 C CA . ALA A 1 101 ? 4.109 3.686 -16.359 1 98.62 101 ALA A CA 1
ATOM 801 C C . ALA A 1 101 ? 5.039 2.586 -16.875 1 98.62 101 ALA A C 1
ATOM 803 O O . ALA A 1 101 ? 6.137 2.865 -17.359 1 98.62 101 ALA A O 1
ATOM 804 N N . MET A 1 102 ? 4.617 1.32 -16.797 1 98.56 102 MET A N 1
ATOM 805 C CA . MET A 1 102 ? 5.43 0.201 -17.266 1 98.56 102 MET A CA 1
ATOM 806 C C . MET A 1 102 ? 5.598 0.241 -18.781 1 98.56 102 MET A C 1
ATOM 808 O O . MET A 1 102 ? 6.691 0.012 -19.297 1 98.56 102 MET A O 1
ATOM 812 N N . THR A 1 103 ? 4.508 0.545 -19.469 1 98.12 103 THR A N 1
ATOM 813 C CA . THR A 1 103 ? 4.535 0.625 -20.938 1 98.12 103 THR A CA 1
ATOM 814 C C . THR A 1 103 ? 5.5 1.712 -21.391 1 98.12 103 THR A C 1
ATOM 816 O O . THR A 1 103 ? 6.32 1.48 -22.281 1 98.12 103 THR A O 1
ATOM 819 N N . GLU A 1 104 ? 5.398 2.832 -20.797 1 98.38 104 GLU A N 1
ATOM 820 C CA . GLU A 1 104 ? 6.246 3.959 -21.172 1 98.38 104 GLU A CA 1
ATOM 821 C C . GLU A 1 104 ? 7.715 3.676 -20.859 1 98.38 104 GLU A C 1
ATOM 823 O O . GLU A 1 104 ? 8.609 4.16 -21.562 1 98.38 104 GLU A O 1
ATOM 828 N N . ALA A 1 105 ? 7.949 2.957 -19.797 1 97.81 105 ALA A N 1
ATOM 829 C CA . ALA A 1 105 ? 9.312 2.6 -19.422 1 97.81 105 ALA A CA 1
ATOM 830 C C . ALA A 1 105 ? 9.883 1.546 -20.375 1 97.81 105 ALA A C 1
ATOM 832 O O . ALA A 1 105 ? 11.094 1.293 -20.375 1 97.81 105 ALA A O 1
ATOM 833 N N . GLY A 1 106 ? 9.07 0.896 -21.172 1 97.69 106 GLY A N 1
ATOM 834 C CA . GLY A 1 106 ? 9.5 -0.087 -22.156 1 97.69 106 GLY A CA 1
ATOM 835 C C . GLY A 1 106 ? 9.883 -1.419 -21.547 1 97.69 106 GLY A C 1
ATOM 836 O O . GLY A 1 106 ? 10.781 -2.102 -22.047 1 97.69 106 GLY A O 1
ATOM 837 N N . VAL A 1 107 ? 9.289 -1.745 -20.406 1 97.75 107 VAL A N 1
ATOM 838 C CA . VAL A 1 107 ? 9.617 -3.002 -19.734 1 97.75 107 VAL A CA 1
ATOM 839 C C . VAL A 1 107 ? 8.422 -3.945 -19.797 1 97.75 107 VAL A C 1
ATOM 841 O O . VAL A 1 107 ? 7.309 -3.525 -20.125 1 97.75 107 VAL A O 1
ATOM 844 N N . ASN A 1 108 ? 8.641 -5.207 -19.5 1 96.62 108 ASN A N 1
ATOM 845 C CA . ASN A 1 108 ? 7.598 -6.219 -19.625 1 96.62 108 ASN A CA 1
ATOM 846 C C . ASN A 1 108 ? 7.066 -6.648 -18.25 1 96.62 108 ASN A C 1
ATOM 848 O O . ASN A 1 108 ? 6.41 -7.684 -18.141 1 96.62 108 ASN A O 1
ATOM 852 N N . THR A 1 109 ? 7.355 -5.902 -17.234 1 98.62 109 THR A N 1
ATOM 853 C CA . THR A 1 109 ? 6.832 -6.203 -15.898 1 98.62 109 THR A CA 1
ATOM 854 C C . THR A 1 109 ? 5.309 -6.266 -15.922 1 98.62 109 THR A C 1
ATOM 856 O O . THR A 1 109 ? 4.648 -5.355 -16.438 1 98.62 109 THR A O 1
ATOM 859 N N . LYS A 1 110 ? 4.746 -7.383 -15.445 1 98.75 110 LYS A N 1
ATOM 860 C CA . LYS A 1 110 ? 3.297 -7.512 -15.336 1 98.75 110 LYS A CA 1
ATOM 861 C C . LYS A 1 110 ? 2.762 -6.754 -14.125 1 98.75 110 LYS A C 1
ATOM 863 O O . LYS A 1 110 ? 3.342 -6.816 -13.039 1 98.75 110 LYS A O 1
ATOM 868 N N . VAL A 1 111 ? 1.726 -6 -14.328 1 98.88 111 VAL A N 1
ATOM 869 C CA . VAL A 1 111 ? 1.015 -5.332 -13.242 1 98.88 111 VAL A CA 1
ATOM 870 C C . VAL A 1 111 ? -0.21 -6.156 -12.844 1 98.88 111 VAL A C 1
ATOM 872 O O . VAL A 1 111 ? -1.079 -6.426 -13.672 1 98.88 111 VAL A O 1
ATOM 875 N N . ILE A 1 112 ? -0.269 -6.574 -11.586 1 98.94 112 ILE A N 1
ATOM 876 C CA . ILE A 1 112 ? -1.299 -7.469 -11.062 1 98.94 112 ILE A CA 1
ATOM 877 C C . ILE A 1 112 ? -2.082 -6.762 -9.961 1 98.94 112 ILE A C 1
ATOM 879 O O . ILE A 1 112 ? -1.492 -6.211 -9.023 1 98.94 112 ILE A O 1
ATOM 883 N N . ALA A 1 113 ? -3.432 -6.762 -10.008 1 98.94 113 ALA A N 1
ATOM 884 C CA . ALA A 1 113 ? -4.262 -6.039 -9.047 1 98.94 113 ALA A CA 1
ATOM 885 C C . ALA A 1 113 ? -4.785 -6.973 -7.961 1 98.94 113 ALA A C 1
ATOM 887 O O . ALA A 1 113 ? -5.285 -8.062 -8.258 1 98.94 113 ALA A O 1
ATOM 888 N N . ILE A 1 114 ? -4.652 -6.547 -6.742 1 98.88 114 ILE A N 1
ATOM 889 C CA . ILE A 1 114 ? -5.262 -7.25 -5.617 1 98.88 114 ILE A CA 1
ATOM 890 C C . ILE A 1 114 ? -6.77 -7.012 -5.617 1 98.88 114 ILE A C 1
ATOM 892 O O . ILE A 1 114 ? -7.223 -5.863 -5.66 1 98.88 114 ILE A O 1
ATOM 896 N N . THR A 1 115 ? -7.535 -8.039 -5.539 1 98.62 115 THR A N 1
ATOM 897 C CA . THR A 1 115 ? -8.969 -7.871 -5.359 1 98.62 115 THR A CA 1
ATOM 898 C C . THR A 1 115 ? -9.32 -7.715 -3.883 1 98.62 115 THR A C 1
ATOM 900 O O . THR A 1 115 ? -9.055 -6.668 -3.285 1 98.62 115 THR A O 1
ATOM 903 N N . GLN A 1 116 ? -9.93 -8.695 -3.281 1 97.81 116 GLN A N 1
ATOM 904 C CA . GLN A 1 116 ? -10.086 -8.75 -1.832 1 97.81 116 GLN A CA 1
ATOM 905 C C . GLN A 1 116 ? -9 -9.617 -1.195 1 97.81 116 GLN A C 1
ATOM 907 O O . GLN A 1 116 ? -8.672 -10.688 -1.711 1 97.81 116 GLN A O 1
ATOM 912 N N . LEU A 1 117 ? -8.414 -9.086 -0.124 1 96.06 117 LEU A N 1
ATOM 913 C CA . LEU A 1 117 ? -7.422 -9.883 0.592 1 96.06 117 LEU A CA 1
ATOM 914 C C . LEU A 1 117 ? -8.031 -11.172 1.115 1 96.06 117 LEU A C 1
ATOM 916 O O . LEU A 1 117 ? -9.195 -11.195 1.52 1 96.06 117 LEU A O 1
ATOM 920 N N . THR A 1 118 ? -7.242 -12.227 1.116 1 92.75 118 THR A N 1
ATOM 921 C CA . THR A 1 118 ? -7.727 -13.539 1.54 1 92.75 118 THR A CA 1
ATOM 922 C C . THR A 1 118 ? -8.047 -13.539 3.031 1 92.75 118 THR A C 1
ATOM 924 O O . THR A 1 118 ? -8.75 -14.43 3.521 1 92.75 118 THR A O 1
ATOM 927 N N . SER A 1 119 ? -7.586 -12.477 3.742 1 91.06 119 SER A N 1
ATOM 928 C CA . SER A 1 119 ? -7.855 -12.352 5.172 1 91.06 119 SER A CA 1
ATOM 929 C C . SER A 1 119 ? -9.211 -11.703 5.426 1 91.06 119 SER A C 1
ATOM 931 O O . SER A 1 119 ? -9.672 -11.641 6.566 1 91.06 119 SER A O 1
ATOM 933 N N . THR A 1 120 ? -9.883 -11.25 4.453 1 94.25 120 THR A N 1
ATOM 934 C CA . THR A 1 120 ? -11.148 -10.539 4.59 1 94.25 120 THR A CA 1
ATOM 935 C C . THR A 1 120 ? -12.328 -11.5 4.449 1 94.25 120 THR A C 1
ATOM 937 O O . THR A 1 120 ? -12.5 -12.117 3.398 1 94.25 120 THR A O 1
ATOM 940 N N . SER A 1 121 ? -13.117 -11.672 5.539 1 95.81 121 SER A N 1
ATOM 941 C CA . SER A 1 121 ? -14.391 -12.383 5.43 1 95.81 121 SER A CA 1
ATOM 942 C C . SER A 1 121 ? -15.477 -11.492 4.832 1 95.81 121 SER A C 1
ATOM 944 O O . SER A 1 121 ? -15.344 -10.266 4.82 1 95.81 121 SER A O 1
ATOM 946 N N . GLU A 1 122 ? -16.516 -12.125 4.359 1 97.31 122 GLU A N 1
ATOM 947 C CA . GLU A 1 122 ? -17.641 -11.359 3.84 1 97.31 122 GLU A CA 1
ATOM 948 C C . GLU A 1 122 ? -18.234 -10.461 4.918 1 97.31 122 GLU A C 1
ATOM 950 O O . GLU A 1 122 ? -18.578 -9.305 4.648 1 97.31 122 GLU A O 1
ATOM 955 N N . GLU A 1 123 ? -18.359 -11.008 6.117 1 97.75 123 GLU A N 1
ATOM 956 C CA . GLU A 1 123 ? -18.891 -10.234 7.238 1 97.75 123 GLU A CA 1
ATOM 957 C C . GLU A 1 123 ? -18.031 -9.008 7.52 1 97.75 123 GLU A C 1
ATOM 959 O O . GLU A 1 123 ? -18.547 -7.898 7.68 1 97.75 123 GLU A O 1
ATOM 964 N N . ASP A 1 124 ? -16.719 -9.18 7.555 1 97.06 124 ASP A N 1
ATOM 965 C CA . ASP A 1 124 ? -15.805 -8.062 7.785 1 97.06 124 ASP A CA 1
ATOM 966 C C . ASP A 1 124 ? -15.898 -7.039 6.66 1 97.06 124 ASP A C 1
ATOM 968 O O . ASP A 1 124 ? -15.867 -5.832 6.91 1 97.06 124 ASP A O 1
ATOM 972 N N . MET A 1 125 ? -15.922 -7.547 5.422 1 98 125 MET A N 1
ATOM 973 C CA . MET A 1 125 ? -16.016 -6.66 4.266 1 98 125 MET A CA 1
ATOM 974 C C . MET A 1 125 ? -17.234 -5.754 4.379 1 98 125 MET A C 1
ATOM 976 O O . MET A 1 125 ? -17.141 -4.543 4.188 1 98 125 MET A O 1
ATOM 980 N N . ARG A 1 126 ? -18.406 -6.336 4.723 1 98.19 126 ARG A N 1
ATOM 981 C CA . ARG A 1 126 ? -19.641 -5.574 4.852 1 98.19 126 ARG A CA 1
ATOM 982 C C . ARG A 1 126 ? -19.547 -4.559 5.984 1 98.19 126 ARG A C 1
ATOM 984 O O . ARG A 1 126 ? -19.859 -3.383 5.801 1 98.19 126 ARG A O 1
ATOM 991 N N . LYS A 1 127 ? -19.031 -4.965 7.105 1 97.69 127 LYS A N 1
ATOM 992 C CA . LYS A 1 127 ? -19.016 -4.148 8.312 1 97.69 127 LYS A CA 1
ATOM 993 C C . LYS A 1 127 ? -17.922 -3.088 8.25 1 97.69 127 LYS A C 1
ATOM 995 O O . LYS A 1 127 ? -18.141 -1.936 8.633 1 97.69 127 LYS A O 1
ATOM 1000 N N . GLU A 1 128 ? -16.781 -3.477 7.746 1 98.19 128 GLU A N 1
ATOM 1001 C CA . GLU A 1 128 ? -15.617 -2.621 7.949 1 98.19 128 GLU A CA 1
ATOM 1002 C C . GLU A 1 128 ? -15.258 -1.87 6.672 1 98.19 128 GLU A C 1
ATOM 1004 O O . GLU A 1 128 ? -14.719 -0.764 6.73 1 98.19 128 GLU A O 1
ATOM 1009 N N . GLN A 1 129 ? -15.492 -2.416 5.469 1 98 129 GLN A N 1
ATOM 1010 C CA . GLN A 1 129 ? -15.227 -1.722 4.211 1 98 129 GLN A CA 1
ATOM 1011 C C . GLN A 1 129 ? -16.5 -1.062 3.67 1 98 129 GLN A C 1
ATOM 1013 O O . GLN A 1 129 ? -16.422 -0.257 2.738 1 98 129 GLN A O 1
ATOM 1018 N N . ASN A 1 130 ? -17.625 -1.374 4.262 1 98 130 ASN A N 1
ATOM 1019 C CA . ASN A 1 130 ? -18.922 -0.812 3.859 1 98 130 ASN A CA 1
ATOM 1020 C C . ASN A 1 130 ? -19.312 -1.259 2.453 1 98 130 ASN A C 1
ATOM 1022 O O . ASN A 1 130 ? -19.906 -0.49 1.698 1 98 130 ASN A O 1
ATOM 1026 N N . ILE A 1 131 ? -18.875 -2.432 2.018 1 98.31 131 ILE A N 1
ATOM 1027 C CA . ILE A 1 131 ? -19.297 -3.094 0.79 1 98.31 131 ILE A CA 1
ATOM 1028 C C . ILE A 1 131 ? -20.359 -4.141 1.113 1 98.31 131 ILE A C 1
ATOM 1030 O O . ILE A 1 131 ? -20.078 -5.148 1.763 1 98.31 131 ILE A O 1
ATOM 1034 N N . GLN A 1 132 ? -21.547 -4 0.583 1 98.19 132 GLN A N 1
ATOM 1035 C CA . GLN A 1 132 ? -22.672 -4.766 1.11 1 98.19 132 GLN A CA 1
ATOM 1036 C C . GLN A 1 132 ? -23 -5.953 0.21 1 98.19 132 GLN A C 1
ATOM 1038 O O . GLN A 1 132 ? -23.828 -6.793 0.561 1 98.19 132 GLN A O 1
ATOM 1043 N N . THR A 1 133 ? -22.359 -6.094 -0.93 1 98.12 133 THR A N 1
ATOM 1044 C CA . THR A 1 133 ? -22.562 -7.262 -1.785 1 98.12 133 THR A CA 1
ATOM 1045 C C . THR A 1 133 ? -21.828 -8.477 -1.22 1 98.12 133 THR A C 1
ATOM 1047 O O . THR A 1 133 ? -21.203 -8.391 -0.161 1 98.12 133 THR A O 1
ATOM 1050 N N . SER A 1 134 ? -21.953 -9.633 -1.89 1 98.19 134 SER A N 1
ATOM 1051 C CA . SER A 1 134 ? -21.156 -10.797 -1.499 1 98.19 134 SER A CA 1
ATOM 1052 C C . SER A 1 134 ? -19.672 -10.57 -1.777 1 98.19 134 SER A C 1
ATOM 1054 O O . SER A 1 134 ? -19.312 -9.734 -2.604 1 98.19 134 SER A O 1
ATOM 1056 N N . ILE A 1 135 ? -18.875 -11.289 -1.041 1 97.75 135 ILE A N 1
ATOM 1057 C CA . ILE A 1 135 ? -17.438 -11.188 -1.256 1 97.75 135 ILE A CA 1
ATOM 1058 C C . ILE A 1 135 ? -17.094 -11.617 -2.68 1 97.75 135 ILE A C 1
ATOM 1060 O O . ILE A 1 135 ? -16.203 -11.047 -3.312 1 97.75 135 ILE A O 1
ATOM 1064 N N . GLU A 1 136 ? -17.75 -12.656 -3.213 1 97.81 136 GLU A N 1
ATOM 1065 C CA . GLU A 1 136 ? -17.547 -13.094 -4.59 1 97.81 136 GLU A CA 1
ATOM 1066 C C . GLU A 1 136 ? -17.844 -11.961 -5.574 1 97.81 136 GLU A C 1
ATOM 1068 O O . GLU A 1 136 ? -17.062 -11.727 -6.508 1 97.81 136 GLU A O 1
ATOM 1073 N N . GLU A 1 137 ? -18.938 -11.25 -5.363 1 98.25 137 GLU A N 1
ATOM 1074 C CA . GLU A 1 137 ? -19.297 -10.141 -6.234 1 98.25 137 GLU A CA 1
ATOM 1075 C C . GLU A 1 137 ? -18.266 -9.023 -6.176 1 98.25 137 GLU A C 1
ATOM 1077 O O . GLU A 1 137 ? -17.938 -8.406 -7.191 1 98.25 137 GLU A O 1
ATOM 1082 N N . SER A 1 138 ? -17.828 -8.773 -4.988 1 98.5 138 SER A N 1
ATOM 1083 C CA . SER A 1 138 ? -16.781 -7.754 -4.82 1 98.5 138 SER A CA 1
ATOM 1084 C C . SER A 1 138 ? -15.516 -8.125 -5.582 1 98.5 138 SER A C 1
ATOM 1086 O O . SER A 1 138 ? -14.945 -7.297 -6.285 1 98.5 138 SER A O 1
ATOM 1088 N N . VAL A 1 139 ? -15.094 -9.352 -5.422 1 98.62 139 VAL A N 1
ATOM 1089 C CA . VAL A 1 139 ? -13.891 -9.844 -6.086 1 98.62 139 VAL A CA 1
ATOM 1090 C C . VAL A 1 139 ? -14.07 -9.773 -7.602 1 98.62 139 VAL A C 1
ATOM 1092 O O . VAL A 1 139 ? -13.18 -9.305 -8.312 1 98.62 139 VAL A O 1
ATOM 1095 N N . LEU A 1 140 ? -15.219 -10.18 -8.094 1 98.69 140 LEU A N 1
ATOM 1096 C CA . LEU A 1 140 ? -15.469 -10.164 -9.531 1 98.69 140 LEU A CA 1
ATOM 1097 C C . LEU A 1 140 ? -15.516 -8.734 -10.062 1 98.69 140 LEU A C 1
ATOM 1099 O O . LEU A 1 140 ? -15.086 -8.469 -11.188 1 98.69 140 LEU A O 1
ATOM 1103 N N . ASN A 1 141 ? -16.078 -7.844 -9.305 1 98.62 141 ASN A N 1
ATOM 1104 C CA . ASN A 1 141 ? -16.094 -6.43 -9.672 1 98.62 141 ASN A CA 1
ATOM 1105 C C . ASN A 1 141 ? -14.672 -5.887 -9.828 1 98.62 141 ASN A C 1
ATOM 1107 O O . ASN A 1 141 ? -14.367 -5.203 -10.805 1 98.62 141 ASN A O 1
ATOM 1111 N N . TYR A 1 142 ? -13.805 -6.184 -8.867 1 98.88 142 TYR A N 1
ATOM 1112 C CA . TYR A 1 142 ? -12.422 -5.727 -8.906 1 98.88 142 TYR A CA 1
ATOM 1113 C C . TYR A 1 142 ? -11.672 -6.367 -10.07 1 98.88 142 TYR A C 1
ATOM 1115 O O . TYR A 1 142 ? -10.844 -5.715 -10.711 1 98.88 142 TYR A O 1
ATOM 1123 N N . ALA A 1 143 ? -11.961 -7.621 -10.32 1 98.88 143 ALA A N 1
ATOM 1124 C CA . ALA A 1 143 ? -11.312 -8.297 -11.438 1 98.88 143 ALA A CA 1
ATOM 1125 C C . ALA A 1 143 ? -11.719 -7.668 -12.766 1 98.88 143 ALA A C 1
ATOM 1127 O O . ALA A 1 143 ? -10.883 -7.461 -13.648 1 98.88 143 ALA A O 1
ATOM 1128 N N . ARG A 1 144 ? -13.008 -7.41 -12.93 1 98.75 144 ARG A N 1
ATOM 1129 C CA . ARG A 1 144 ? -13.5 -6.738 -14.125 1 98.75 144 ARG A CA 1
ATOM 1130 C C . ARG A 1 144 ? -12.852 -5.367 -14.281 1 98.75 144 ARG A C 1
ATOM 1132 O O . ARG A 1 144 ? -12.406 -5.008 -15.375 1 98.75 144 ARG A O 1
ATOM 1139 N N . LEU A 1 145 ? -12.797 -4.625 -13.211 1 98.88 145 LEU A N 1
ATOM 1140 C CA . LEU A 1 145 ? -12.18 -3.305 -13.211 1 98.88 145 LEU A CA 1
ATOM 1141 C C . LEU A 1 145 ? -10.727 -3.387 -13.664 1 98.88 145 LEU A C 1
ATOM 1143 O O . LEU A 1 145 ? -10.273 -2.564 -14.461 1 98.88 145 LEU A O 1
ATOM 1147 N N . ALA A 1 146 ? -10.008 -4.332 -13.086 1 98.88 146 ALA A N 1
ATOM 1148 C CA . ALA A 1 146 ? -8.609 -4.543 -13.438 1 98.88 146 ALA A CA 1
ATOM 1149 C C . ALA A 1 146 ? -8.453 -4.812 -14.93 1 98.88 146 ALA A C 1
ATOM 1151 O O . ALA A 1 146 ? -7.641 -4.168 -15.602 1 98.88 146 ALA A O 1
ATOM 1152 N N . LYS A 1 147 ? -9.219 -5.73 -15.438 1 98.75 147 LYS A N 1
ATOM 1153 C CA . LYS A 1 147 ? -9.141 -6.09 -16.844 1 98.75 147 LYS A CA 1
ATOM 1154 C C . LYS A 1 147 ? -9.469 -4.895 -17.734 1 98.75 147 LYS A C 1
ATOM 1156 O O . LYS A 1 147 ? -8.734 -4.605 -18.688 1 98.75 147 LYS A O 1
ATOM 1161 N N . GLU A 1 148 ? -10.523 -4.207 -17.422 1 98.69 148 GLU A N 1
ATOM 1162 C CA . GLU A 1 148 ? -10.969 -3.062 -18.203 1 98.69 148 GLU A CA 1
ATOM 1163 C C . GLU A 1 148 ? -9.945 -1.93 -18.156 1 98.69 148 GLU A C 1
ATOM 1165 O O . GLU A 1 148 ? -9.891 -1.1 -19.062 1 98.69 148 GLU A O 1
ATOM 1170 N N . SER A 1 149 ? -9.156 -1.891 -17.109 1 98.81 149 SER A N 1
ATOM 1171 C CA . SER A 1 149 ? -8.156 -0.845 -16.938 1 98.81 149 SER A CA 1
ATOM 1172 C C . SER A 1 149 ? -6.844 -1.227 -17.625 1 98.81 149 SER A C 1
ATOM 1174 O O . SER A 1 149 ? -5.883 -0.454 -17.609 1 98.81 149 SER A O 1
ATOM 1176 N N . GLY A 1 150 ? -6.711 -2.414 -18.109 1 98.5 150 GLY A N 1
ATOM 1177 C CA . GLY A 1 150 ? -5.562 -2.824 -18.906 1 98.5 150 GLY A CA 1
ATOM 1178 C C . GLY A 1 150 ? -4.484 -3.506 -18.078 1 98.5 150 GLY A C 1
ATOM 1179 O O . GLY A 1 150 ? -3.414 -3.828 -18.594 1 98.5 150 GLY A O 1
ATOM 1180 N N . VAL A 1 151 ? -4.727 -3.693 -16.766 1 98 151 VAL A N 1
ATOM 1181 C CA . VAL A 1 151 ? -3.713 -4.402 -15.984 1 98 151 VAL A CA 1
ATOM 1182 C C . VAL A 1 151 ? -3.727 -5.887 -16.359 1 98 151 VAL A C 1
ATOM 1184 O O . VAL A 1 151 ? -4.68 -6.371 -16.969 1 98 151 VAL A O 1
ATOM 1187 N N . ASP A 1 152 ? -2.678 -6.66 -15.992 1 98.69 152 ASP A N 1
ATOM 1188 C CA . ASP A 1 152 ? -2.365 -7.945 -16.609 1 98.69 152 ASP A CA 1
ATOM 1189 C C . ASP A 1 152 ? -3.094 -9.086 -15.906 1 98.69 152 ASP A C 1
ATOM 1191 O O . ASP A 1 152 ? -3.18 -10.195 -16.438 1 98.69 152 ASP A O 1
ATOM 1195 N N . GLY A 1 153 ? -3.619 -8.867 -14.742 1 98.81 153 GLY A N 1
ATOM 1196 C CA . GLY A 1 153 ? -4.254 -9.922 -13.969 1 98.81 153 GLY A CA 1
ATOM 1197 C C . GLY A 1 153 ? -4.637 -9.492 -12.57 1 98.81 153 GLY A C 1
ATOM 1198 O O . GLY A 1 153 ? -4.684 -8.297 -12.273 1 98.81 153 GLY A O 1
ATOM 1199 N N . VAL A 1 154 ? -4.98 -10.516 -11.734 1 98.94 154 VAL A N 1
ATOM 1200 C CA . VAL A 1 154 ? -5.402 -10.219 -10.367 1 98.94 154 VAL A CA 1
ATOM 1201 C C . VAL A 1 154 ? -4.82 -11.258 -9.406 1 98.94 154 VAL A C 1
ATOM 1203 O O . VAL A 1 154 ? -4.41 -12.336 -9.836 1 98.94 154 VAL A O 1
ATOM 1206 N N . VAL A 1 155 ? -4.664 -10.883 -8.195 1 98.81 155 VAL A N 1
ATOM 1207 C CA . VAL A 1 155 ? -4.551 -11.797 -7.062 1 98.81 155 VAL A CA 1
ATOM 1208 C C . VAL A 1 155 ? -5.922 -12.008 -6.43 1 98.81 155 VAL A C 1
ATOM 1210 O O . VAL A 1 155 ? -6.633 -11.047 -6.129 1 98.81 155 VAL A O 1
ATOM 1213 N N . SER A 1 156 ? -6.301 -13.18 -6.227 1 98.12 156 SER A N 1
ATOM 1214 C CA . SER A 1 156 ? -7.574 -13.539 -5.602 1 98.12 156 SER A CA 1
ATOM 1215 C C . SER A 1 156 ? -7.496 -14.906 -4.934 1 98.12 156 SER A C 1
ATOM 1217 O O . SER A 1 156 ? -6.527 -15.641 -5.121 1 98.12 156 SER A O 1
ATOM 1219 N N . SER A 1 157 ? -8.523 -15.141 -4.133 1 96.94 157 SER A N 1
ATOM 1220 C CA . SER A 1 157 ? -8.656 -16.484 -3.572 1 96.94 157 SER A CA 1
ATOM 1221 C C . SER A 1 157 ? -8.961 -17.516 -4.66 1 96.94 157 SER A C 1
ATOM 1223 O O . SER A 1 157 ? -9.547 -17.172 -5.691 1 96.94 157 SER A O 1
ATOM 1225 N N . VAL A 1 158 ? -8.547 -18.766 -4.371 1 96.75 158 VAL A N 1
ATOM 1226 C CA . VAL A 1 158 ? -8.883 -19.859 -5.266 1 96.75 158 VAL A CA 1
ATOM 1227 C C . VAL A 1 158 ? -10.398 -19.953 -5.43 1 96.75 158 VAL A C 1
ATOM 1229 O O . VAL A 1 158 ? -10.891 -20.312 -6.504 1 96.75 158 VAL A O 1
ATOM 1232 N N . LEU A 1 159 ? -11.148 -19.562 -4.453 1 96.19 159 LEU A N 1
ATOM 1233 C CA . LEU A 1 159 ? -12.602 -19.719 -4.391 1 96.19 159 LEU A CA 1
ATOM 1234 C C . LEU A 1 159 ? -13.273 -18.938 -5.516 1 96.19 159 LEU A C 1
ATOM 1236 O O . LEU A 1 159 ? -14.359 -19.297 -5.969 1 96.19 159 LEU A O 1
ATOM 1240 N N . GLU A 1 160 ? -12.617 -17.875 -6.016 1 97.94 160 GLU A N 1
ATOM 1241 C CA . GLU A 1 160 ? -13.227 -17.047 -7.055 1 97.94 160 GLU A CA 1
ATOM 1242 C C . GLU A 1 160 ? -12.547 -17.266 -8.398 1 97.94 160 GLU A C 1
ATOM 1244 O O . GLU A 1 160 ? -12.938 -16.672 -9.406 1 97.94 160 GLU A O 1
ATOM 1249 N N . THR A 1 161 ? -11.586 -18.125 -8.453 1 98.06 161 THR A N 1
ATOM 1250 C CA . THR A 1 161 ? -10.695 -18.25 -9.602 1 98.06 161 THR A CA 1
ATOM 1251 C C . THR A 1 161 ? -11.461 -18.688 -10.844 1 98.06 161 THR A C 1
ATOM 1253 O O . THR A 1 161 ? -11.289 -18.125 -11.922 1 98.06 161 THR A O 1
ATOM 1256 N N . LYS A 1 162 ? -12.297 -19.703 -10.695 1 98 162 LYS A N 1
ATOM 1257 C CA . LYS A 1 162 ? -13.062 -20.203 -11.836 1 98 162 LYS A CA 1
ATOM 1258 C C . LYS A 1 162 ? -13.922 -19.094 -12.445 1 98 162 LYS A C 1
ATOM 1260 O O . LYS A 1 162 ? -13.969 -18.953 -13.664 1 98 162 LYS A O 1
ATOM 1265 N N . LYS A 1 163 ? -14.617 -18.375 -11.633 1 98.5 163 LYS A N 1
ATOM 1266 C CA . LYS A 1 163 ? -15.5 -17.312 -12.102 1 98.5 163 LYS A CA 1
ATOM 1267 C C . LYS A 1 163 ? -14.703 -16.172 -12.734 1 98.5 163 LYS A C 1
ATOM 1269 O O . LYS A 1 163 ? -15.148 -15.57 -13.711 1 98.5 163 LYS A O 1
ATOM 1274 N N . ILE A 1 164 ? -13.555 -15.82 -12.148 1 98.69 164 ILE A N 1
ATOM 1275 C CA . ILE A 1 164 ? -12.695 -14.805 -12.75 1 98.69 164 ILE A CA 1
ATOM 1276 C C . ILE A 1 164 ? -12.242 -15.258 -14.133 1 98.69 164 ILE A C 1
ATOM 1278 O O . ILE A 1 164 ? -12.234 -14.469 -15.078 1 98.69 164 ILE A O 1
ATOM 1282 N N . ARG A 1 165 ? -11.805 -16.516 -14.234 1 98 165 ARG A N 1
ATOM 1283 C CA . ARG A 1 165 ? -11.352 -17.078 -15.508 1 98 165 ARG A CA 1
ATOM 1284 C C . ARG A 1 165 ? -12.445 -17 -16.562 1 98 165 ARG A C 1
ATOM 1286 O O . ARG A 1 165 ? -12.188 -16.594 -17.703 1 98 165 ARG A O 1
ATOM 1293 N N . GLU A 1 166 ? -13.641 -17.312 -16.188 1 98 166 GLU A N 1
ATOM 1294 C CA . GLU A 1 166 ? -14.781 -17.234 -17.094 1 98 166 GLU A CA 1
ATOM 1295 C C . GLU A 1 166 ? -15.047 -15.797 -17.531 1 98 166 GLU A C 1
ATOM 1297 O O . GLU A 1 166 ? -15.344 -15.547 -18.703 1 98 166 GLU A O 1
ATOM 1302 N N . GLN A 1 167 ? -14.867 -14.898 -16.656 1 98.06 167 GLN A N 1
ATOM 1303 C CA . GLN A 1 167 ? -15.188 -13.492 -16.891 1 98.06 167 GLN A CA 1
ATOM 1304 C C . GLN A 1 167 ? -14.094 -12.797 -17.688 1 98.06 167 GLN A C 1
ATOM 1306 O O . GLN A 1 167 ? -14.383 -11.906 -18.5 1 98.06 167 GLN A O 1
ATOM 1311 N N . SER A 1 168 ? -12.867 -13.188 -17.484 1 97.69 168 SER A N 1
ATOM 1312 C CA . SER A 1 168 ? -11.758 -12.352 -17.922 1 97.69 168 SER A CA 1
ATOM 1313 C C . SER A 1 168 ? -10.961 -13.023 -19.031 1 97.69 168 SER A C 1
ATOM 1315 O O . SER A 1 168 ? -10.156 -12.375 -19.703 1 97.69 168 SER A O 1
ATOM 1317 N N . GLY A 1 169 ? -11.156 -14.305 -19.25 1 96.19 169 GLY A N 1
ATOM 1318 C CA . GLY A 1 169 ? -10.539 -14.984 -20.359 1 96.19 169 GLY A CA 1
ATOM 1319 C C . GLY A 1 169 ? -9.25 -15.695 -19.984 1 96.19 169 GLY A C 1
ATOM 1320 O O . GLY A 1 169 ? -8.719 -15.492 -18.891 1 96.19 169 GLY A O 1
ATOM 1321 N N . GLU A 1 170 ? -8.656 -16.453 -20.906 1 95.31 170 GLU A N 1
ATOM 1322 C CA . GLU A 1 170 ? -7.562 -17.391 -20.656 1 95.31 170 GLU A CA 1
ATOM 1323 C C . GLU A 1 170 ? -6.238 -16.656 -20.469 1 95.31 170 GLU A C 1
ATOM 1325 O O . GLU A 1 170 ? -5.344 -17.125 -19.766 1 95.31 170 GLU A O 1
ATOM 1330 N N . GLU A 1 171 ? -6.125 -15.469 -21.031 1 96.44 171 GLU A N 1
ATOM 1331 C CA . GLU A 1 171 ? -4.844 -14.766 -21.016 1 96.44 171 GLU A CA 1
ATOM 1332 C C . GLU A 1 171 ? -4.688 -13.93 -19.75 1 96.44 171 GLU A C 1
ATOM 1334 O O . GLU A 1 171 ? -3.584 -13.477 -19.422 1 96.44 171 GLU A O 1
ATOM 1339 N N . PHE A 1 172 ? -5.809 -13.648 -19.078 1 98.19 172 PHE A N 1
ATOM 1340 C CA . PHE A 1 172 ? -5.789 -12.859 -17.844 1 98.19 172 PHE A CA 1
ATOM 1341 C C . PHE A 1 172 ? -5.129 -13.641 -16.719 1 98.19 172 PHE A C 1
ATOM 1343 O O . PHE A 1 172 ? -5.531 -14.773 -16.422 1 98.19 172 PHE A O 1
ATOM 1350 N N . ILE A 1 173 ? -4.102 -13.086 -16.125 1 98.62 173 ILE A N 1
ATOM 1351 C CA . ILE A 1 173 ? -3.314 -13.789 -15.117 1 98.62 173 ILE A CA 1
ATOM 1352 C C . ILE A 1 173 ? -4.094 -13.852 -13.805 1 98.62 173 ILE A C 1
ATOM 1354 O O . ILE A 1 173 ? -4.676 -12.859 -13.375 1 98.62 173 ILE A O 1
ATOM 1358 N N . ILE A 1 174 ? -4.172 -15.023 -13.219 1 98.75 174 ILE A N 1
ATOM 1359 C CA . ILE A 1 174 ? -4.766 -15.195 -11.898 1 98.75 174 ILE A CA 1
ATOM 1360 C C . ILE A 1 174 ? -3.738 -15.805 -10.945 1 98.75 174 ILE A C 1
ATOM 1362 O O . ILE A 1 174 ? -3.258 -16.922 -11.172 1 98.75 174 ILE A O 1
ATOM 1366 N N . ILE A 1 175 ? -3.367 -15.055 -9.93 1 98.75 175 ILE A N 1
ATOM 1367 C CA . ILE A 1 175 ? -2.434 -15.508 -8.906 1 98.75 175 ILE A CA 1
ATOM 1368 C C . ILE A 1 175 ? -3.193 -15.828 -7.617 1 98.75 175 ILE A C 1
ATOM 1370 O O . ILE A 1 175 ? -3.926 -14.984 -7.098 1 98.75 175 ILE A O 1
ATOM 1374 N N . ASN A 1 176 ? -3.02 -17.031 -7.098 1 98.31 176 ASN A N 1
ATOM 1375 C CA . ASN A 1 176 ? -3.723 -17.469 -5.895 1 98.31 176 ASN A CA 1
ATOM 1376 C C . ASN A 1 176 ? -2.77 -17.609 -4.711 1 98.31 176 ASN A C 1
ATOM 1378 O O . ASN A 1 176 ? -1.924 -18.5 -4.695 1 98.31 176 ASN A O 1
ATOM 1382 N N . PRO A 1 177 ? -2.918 -16.766 -3.762 1 97.19 177 PRO A N 1
ATOM 1383 C CA . PRO A 1 177 ? -2.275 -17 -2.469 1 97.19 177 PRO A CA 1
ATOM 1384 C C . PRO A 1 177 ? -3.094 -17.922 -1.562 1 97.19 177 PRO A C 1
ATOM 1386 O O . PRO A 1 177 ? -4.066 -18.531 -2.014 1 97.19 177 PRO A O 1
ATOM 1389 N N . GLY A 1 178 ? -2.725 -18.125 -0.367 1 92.12 178 GLY A N 1
ATOM 1390 C CA . GLY A 1 178 ? -3.494 -18.891 0.605 1 92.12 178 GLY A CA 1
ATOM 1391 C C . GLY A 1 178 ? -3.469 -20.391 0.349 1 92.12 178 GLY A C 1
ATOM 1392 O O . GLY A 1 178 ? -4.445 -21.078 0.622 1 92.12 178 GLY A O 1
ATOM 1393 N N . ILE A 1 179 ? -2.432 -20.922 -0.217 1 95.19 179 ILE A N 1
ATOM 1394 C CA . ILE A 1 179 ? -2.301 -22.344 -0.553 1 95.19 179 ILE A CA 1
ATOM 1395 C C . ILE A 1 179 ? -1.774 -23.109 0.655 1 95.19 179 ILE A C 1
ATOM 1397 O O . ILE A 1 179 ? -0.787 -22.719 1.273 1 95.19 179 ILE A O 1
ATOM 1401 N N . ARG A 1 180 ? -2.436 -24.172 0.917 1 90.69 180 ARG A N 1
ATOM 1402 C CA . ARG A 1 180 ? -2.055 -25.047 2.029 1 90.69 180 ARG A CA 1
ATOM 1403 C C . ARG A 1 180 ? -2.174 -26.516 1.643 1 90.69 180 ARG A C 1
ATOM 1405 O O . ARG A 1 180 ? -3.041 -26.891 0.85 1 90.69 180 ARG A O 1
ATOM 1412 N N . LEU A 1 181 ? -1.264 -27.328 2.158 1 91.06 181 LEU A N 1
ATOM 1413 C CA . LEU A 1 181 ? -1.421 -28.781 2.096 1 91.06 181 LEU A CA 1
ATOM 1414 C C . LEU A 1 181 ? -2.205 -29.281 3.299 1 91.06 181 LEU A C 1
ATOM 1416 O O . LEU A 1 181 ? -2.408 -28.562 4.273 1 91.06 181 LEU A O 1
ATOM 1420 N N . ALA A 1 182 ? -2.684 -30.516 3.199 1 82.94 182 ALA A N 1
ATOM 1421 C CA . ALA A 1 182 ? -3.527 -31.109 4.234 1 82.94 182 ALA A CA 1
ATOM 1422 C C . ALA A 1 182 ? -2.846 -31.047 5.598 1 82.94 182 ALA A C 1
ATOM 1424 O O . ALA A 1 182 ? -3.506 -30.828 6.617 1 82.94 182 ALA A O 1
ATOM 1425 N N . GLU A 1 183 ? -1.599 -31.125 5.676 1 83.06 183 GLU A N 1
ATOM 1426 C CA . GLU A 1 183 ? -0.871 -31.203 6.941 1 83.06 183 GLU A CA 1
ATOM 1427 C C . GLU A 1 183 ? -0.521 -29.812 7.461 1 83.06 183 GLU A C 1
ATOM 1429 O O . GLU A 1 183 ? -0.059 -29.656 8.594 1 83.06 183 GLU A O 1
ATOM 1434 N N . ASP A 1 184 ? -0.797 -28.797 6.684 1 86 184 ASP A N 1
ATOM 1435 C CA . ASP A 1 184 ? -0.4 -27.438 7.043 1 86 184 ASP A CA 1
ATOM 1436 C C . ASP A 1 184 ? -1.416 -26.797 7.988 1 86 184 ASP A C 1
ATOM 1438 O O . ASP A 1 184 ? -2.611 -27.094 7.91 1 86 184 ASP A O 1
ATOM 1442 N N . SER A 1 185 ? -0.962 -25.969 8.969 1 80.56 185 SER A N 1
ATOM 1443 C CA . SER A 1 185 ? -1.862 -25.109 9.719 1 80.56 185 SER A CA 1
ATOM 1444 C C . SER A 1 185 ? -2.426 -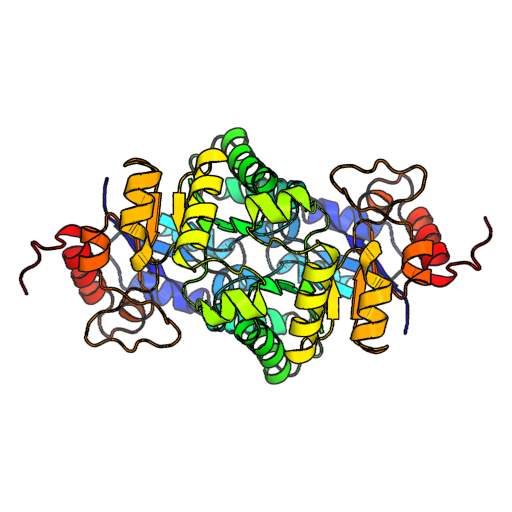24 8.836 1 80.56 185 SER A C 1
ATOM 1446 O O . SER A 1 185 ? -1.759 -23.531 7.906 1 80.56 185 SER A O 1
ATOM 1448 N N . LYS A 1 186 ? -3.688 -23.656 9.086 1 75.75 186 LYS A N 1
ATOM 1449 C CA . LYS A 1 186 ? -4.324 -22.594 8.289 1 75.75 186 LYS A CA 1
ATOM 1450 C C . LYS A 1 186 ? -3.719 -21.234 8.594 1 75.75 186 LYS A C 1
ATOM 1452 O O . LYS A 1 186 ? -3.645 -20.375 7.719 1 75.75 186 LYS A O 1
ATOM 1457 N N . GLY A 1 187 ? -3.359 -20.922 9.852 1 73.12 187 GLY A N 1
ATOM 1458 C CA . GLY A 1 187 ? -2.863 -19.625 10.281 1 73.12 187 GLY A CA 1
ATOM 1459 C C . GLY A 1 187 ? -3.9 -18.531 10.164 1 73.12 187 GLY A C 1
ATOM 1460 O O . GLY A 1 187 ? -5.023 -18.672 10.656 1 73.12 187 GLY A O 1
ATOM 1461 N N . ASP A 1 188 ? -3.502 -17.422 9.5 1 72.94 188 ASP A N 1
ATOM 1462 C CA . ASP A 1 188 ? -4.406 -16.281 9.43 1 72.94 188 ASP A CA 1
ATOM 1463 C C . ASP A 1 188 ? -5.227 -16.312 8.141 1 72.94 188 ASP A C 1
ATOM 1465 O O . ASP A 1 188 ? -6.004 -15.383 7.875 1 72.94 188 ASP A O 1
ATOM 1469 N N . GLN A 1 189 ? -5.023 -17.25 7.379 1 79.62 189 GLN A N 1
ATOM 1470 C CA . GLN A 1 189 ? -5.746 -17.344 6.117 1 79.62 189 GLN A CA 1
ATOM 1471 C C . GLN A 1 189 ? -7.117 -17.984 6.312 1 79.62 189 GLN A C 1
ATOM 1473 O O . GLN A 1 189 ? -7.219 -19.125 6.758 1 79.62 189 GLN A O 1
ATOM 1478 N N . LYS A 1 190 ? -8.133 -17.219 5.91 1 79.31 190 LYS A N 1
ATOM 1479 C CA . LYS A 1 190 ? -9.5 -17.672 6.117 1 79.31 190 LYS A CA 1
ATOM 1480 C C . LYS A 1 190 ? -10.023 -18.422 4.898 1 79.31 190 LYS A C 1
ATOM 1482 O O . LYS A 1 190 ? -10.961 -19.219 5.008 1 79.31 190 LYS A O 1
ATOM 1487 N N . ARG A 1 191 ? -9.438 -18.203 3.867 1 80.5 191 ARG A N 1
ATOM 1488 C CA . ARG A 1 191 ? -9.883 -18.766 2.596 1 80.5 191 ARG A CA 1
ATOM 1489 C C . ARG A 1 191 ? -8.766 -19.547 1.923 1 80.5 191 ARG A C 1
ATOM 1491 O O . ARG A 1 191 ? -8.117 -19.062 0.997 1 80.5 191 ARG A O 1
ATOM 1498 N N . VAL A 1 192 ? -8.586 -20.875 2.336 1 85.38 192 VAL A N 1
ATOM 1499 C CA . VAL A 1 192 ? -7.453 -21.688 1.915 1 85.38 192 VAL A CA 1
ATOM 1500 C C . VAL A 1 192 ? -7.902 -22.688 0.849 1 85.38 192 VAL A C 1
ATOM 1502 O O . VAL A 1 192 ? -9.086 -23.016 0.758 1 85.38 192 VAL A O 1
ATOM 1505 N N . ALA A 1 193 ? -6.961 -23.047 0.036 1 92.62 193 ALA A N 1
ATOM 1506 C CA . ALA A 1 193 ? -7.156 -24.078 -0.979 1 92.62 193 ALA A CA 1
ATOM 1507 C C . ALA A 1 193 ? -5.855 -24.828 -1.256 1 92.62 193 ALA A C 1
ATOM 1509 O O . ALA A 1 193 ? -4.797 -24.453 -0.756 1 92.62 193 ALA A O 1
ATOM 1510 N N . THR A 1 194 ? -5.941 -25.969 -2.014 1 94.94 194 THR A N 1
ATOM 1511 C CA . THR A 1 194 ? -4.77 -26.781 -2.352 1 94.94 194 THR A CA 1
ATOM 1512 C C . THR A 1 194 ? -4.23 -26.391 -3.727 1 94.94 194 THR A C 1
ATOM 1514 O O . THR A 1 194 ? -4.93 -25.75 -4.516 1 94.94 194 THR A O 1
ATOM 1517 N N . PRO A 1 195 ? -2.941 -26.828 -3.936 1 97.31 195 PRO A N 1
ATOM 1518 C CA . PRO A 1 195 ? -2.422 -26.625 -5.289 1 97.31 195 PRO A CA 1
ATOM 1519 C C . PRO A 1 195 ? -3.293 -27.266 -6.363 1 97.31 195 PRO A C 1
ATOM 1521 O O . PRO A 1 195 ? -3.434 -26.719 -7.461 1 97.31 195 PRO A O 1
ATOM 1524 N N . ILE A 1 196 ? -3.893 -28.344 -6.07 1 96.5 196 ILE A N 1
ATOM 1525 C CA . ILE A 1 196 ? -4.73 -29.078 -7.016 1 96.5 196 ILE A CA 1
ATOM 1526 C C . ILE A 1 196 ? -5.996 -28.281 -7.309 1 96.5 196 ILE A C 1
ATOM 1528 O O . ILE A 1 196 ? -6.41 -28.156 -8.461 1 96.5 196 ILE A O 1
ATOM 1532 N N . ASP A 1 197 ? -6.629 -27.734 -6.258 1 96.25 197 ASP A N 1
ATOM 1533 C CA . ASP A 1 197 ? -7.789 -26.859 -6.441 1 96.25 197 ASP A CA 1
ATOM 1534 C C . ASP A 1 197 ? -7.457 -25.688 -7.359 1 96.25 197 ASP A C 1
ATOM 1536 O O . ASP A 1 197 ? -8.242 -25.344 -8.242 1 96.25 197 ASP A O 1
ATOM 1540 N N . ALA A 1 198 ? -6.316 -25.062 -7.094 1 97.38 198 ALA A N 1
ATOM 1541 C CA . ALA A 1 198 ? -5.895 -23.891 -7.867 1 97.38 198 ALA A CA 1
ATOM 1542 C C . ALA A 1 198 ? -5.734 -24.25 -9.344 1 97.38 198 ALA A C 1
ATOM 1544 O O . ALA A 1 198 ? -6.156 -23.484 -10.219 1 97.38 198 ALA A O 1
ATOM 1545 N N . ASN A 1 199 ? -5.051 -25.344 -9.578 1 97.25 199 ASN A N 1
ATOM 1546 C CA . ASN A 1 199 ? -4.922 -25.828 -10.945 1 97.25 199 ASN A CA 1
ATOM 1547 C C . ASN A 1 199 ? -6.289 -26.047 -11.594 1 97.25 199 ASN A C 1
ATOM 1549 O O . ASN A 1 199 ? -6.551 -25.531 -12.688 1 97.25 199 ASN A O 1
ATOM 1553 N N . ARG A 1 200 ? -7.121 -26.75 -10.891 1 96 200 ARG A N 1
ATOM 1554 C CA . ARG A 1 200 ? -8.438 -27.125 -11.391 1 96 200 ARG A CA 1
ATOM 1555 C C . ARG A 1 200 ? -9.258 -25.875 -11.75 1 96 200 ARG A C 1
ATOM 1557 O O . ARG A 1 200 ? -9.961 -25.875 -12.758 1 96 200 ARG A O 1
ATOM 1564 N N . ASP A 1 201 ? -9.109 -24.891 -10.984 1 96.56 201 ASP A N 1
ATOM 1565 C CA . ASP A 1 201 ? -9.969 -23.719 -11.125 1 96.56 201 ASP A CA 1
ATOM 1566 C C . ASP A 1 201 ? -9.367 -22.703 -12.086 1 96.56 201 ASP A C 1
ATOM 1568 O O . ASP A 1 201 ? -10.016 -21.734 -12.461 1 96.56 201 ASP A O 1
ATOM 1572 N N . GLY A 1 202 ? -8.094 -22.875 -12.516 1 96.56 202 GLY A N 1
ATOM 1573 C CA . GLY A 1 202 ? -7.574 -22.094 -13.625 1 96.56 202 GLY A CA 1
ATOM 1574 C C . GLY A 1 202 ? -6.543 -21.062 -13.195 1 96.56 202 GLY A C 1
ATOM 1575 O O . GLY A 1 202 ? -6.305 -20.094 -13.906 1 96.56 202 GLY A O 1
ATOM 1576 N N . ALA A 1 203 ? -5.91 -21.266 -12.07 1 97.88 203 ALA A N 1
ATOM 1577 C CA . ALA A 1 203 ? -4.863 -20.359 -11.609 1 97.88 203 ALA A CA 1
ATOM 1578 C C . ALA A 1 203 ? -3.674 -20.359 -12.562 1 97.88 203 ALA A C 1
ATOM 1580 O O . ALA A 1 203 ? -3.309 -21.406 -13.102 1 97.88 203 ALA A O 1
ATOM 1581 N N . SER A 1 204 ? -3.1 -19.172 -12.82 1 98.19 204 SER A N 1
ATOM 1582 C CA . SER A 1 204 ? -1.837 -19.047 -13.539 1 98.19 204 SER A CA 1
ATOM 1583 C C . SER A 1 204 ? -0.647 -19.312 -12.625 1 98.19 204 SER A C 1
ATOM 1585 O O . SER A 1 204 ? 0.307 -19.984 -13.008 1 98.19 204 SER A O 1
ATOM 1587 N N . TYR A 1 205 ? -0.649 -18.734 -11.453 1 98.5 205 TYR A N 1
ATOM 1588 C CA . TYR A 1 205 ? 0.369 -18.859 -10.414 1 98.5 205 TYR A CA 1
ATOM 1589 C C . TYR A 1 205 ? -0.266 -19.156 -9.062 1 98.5 205 TYR A C 1
ATOM 1591 O O . TYR A 1 205 ? -1.405 -18.766 -8.805 1 98.5 205 TYR A O 1
ATOM 1599 N N . ILE A 1 206 ? 0.472 -19.875 -8.227 1 98.44 206 ILE A N 1
ATOM 1600 C CA . ILE A 1 206 ? 0.143 -19.938 -6.809 1 98.44 206 ILE A CA 1
ATOM 1601 C C . ILE A 1 206 ? 1.302 -19.375 -5.984 1 98.44 206 ILE A C 1
ATOM 1603 O O . ILE A 1 206 ? 2.465 -19.484 -6.379 1 98.44 206 ILE A O 1
ATOM 1607 N N . VAL A 1 207 ? 0.983 -18.719 -4.902 1 98.38 207 VAL A N 1
ATOM 1608 C CA . VAL A 1 207 ? 1.982 -18.234 -3.957 1 98.38 207 VAL A CA 1
ATOM 1609 C C . VAL A 1 207 ? 1.98 -19.094 -2.703 1 98.38 207 VAL A C 1
ATOM 1611 O O . VAL A 1 207 ? 0.948 -19.25 -2.047 1 98.38 207 VAL A O 1
ATOM 1614 N N . VAL A 1 208 ? 3.133 -19.656 -2.391 1 97.31 208 VAL A N 1
ATOM 1615 C CA . VAL A 1 208 ? 3.256 -20.562 -1.249 1 97.31 208 VAL A CA 1
ATOM 1616 C C . VAL A 1 208 ? 4.367 -20.078 -0.323 1 97.31 208 VAL A C 1
ATOM 1618 O O . VAL A 1 208 ? 5.496 -19.844 -0.764 1 97.31 208 VAL A O 1
ATOM 1621 N N . GLY A 1 209 ? 3.986 -19.891 0.943 1 95.25 209 GLY A N 1
ATOM 1622 C CA . GLY A 1 209 ? 4.949 -19.406 1.915 1 95.25 209 GLY A CA 1
ATOM 1623 C C . GLY A 1 209 ? 5.418 -20.469 2.881 1 95.25 209 GLY A C 1
ATOM 1624 O O . GLY A 1 209 ? 6.176 -21.375 2.502 1 95.25 209 GLY A O 1
ATOM 1625 N N . ARG A 1 210 ? 4.883 -20.609 4.039 1 92.5 210 ARG A N 1
ATOM 1626 C CA . ARG A 1 210 ? 5.328 -21.375 5.188 1 92.5 210 ARG A CA 1
ATOM 1627 C C . ARG A 1 210 ? 5.355 -22.875 4.863 1 92.5 210 ARG A C 1
ATOM 1629 O O . ARG A 1 210 ? 6.172 -23.609 5.414 1 92.5 210 ARG A O 1
ATOM 1636 N N . SER A 1 211 ? 4.43 -23.25 4.004 1 94.06 211 SER A N 1
ATOM 1637 C CA . SER A 1 211 ? 4.445 -24.656 3.609 1 94.06 211 SER A CA 1
ATOM 1638 C C . SER A 1 211 ? 5.801 -25.062 3.037 1 94.06 211 SER A C 1
ATOM 1640 O O . SER A 1 211 ? 6.219 -26.203 3.166 1 94.06 211 SER A O 1
ATOM 1642 N N . ILE A 1 212 ? 6.488 -24.125 2.42 1 96.69 212 ILE A N 1
ATOM 1643 C CA . ILE A 1 212 ? 7.789 -24.406 1.824 1 96.69 212 ILE A CA 1
ATOM 1644 C C . ILE A 1 212 ? 8.898 -23.891 2.74 1 96.69 212 ILE A C 1
ATOM 1646 O O . ILE A 1 212 ? 9.789 -24.641 3.137 1 96.69 212 ILE A O 1
ATOM 1650 N N . THR A 1 213 ? 8.828 -22.625 3.156 1 96.31 213 THR A N 1
ATOM 1651 C CA . THR A 1 213 ? 9.922 -21.969 3.859 1 96.31 213 THR A CA 1
ATOM 1652 C C . THR A 1 213 ? 10.078 -22.531 5.27 1 96.31 213 THR A C 1
ATOM 1654 O O . THR A 1 213 ? 11.156 -22.453 5.855 1 96.31 213 THR A O 1
ATOM 1657 N N . GLY A 1 214 ? 9.016 -23.078 5.82 1 92.56 214 GLY A N 1
ATOM 1658 C CA . GLY A 1 214 ? 9.07 -23.641 7.156 1 92.56 214 GLY A CA 1
ATOM 1659 C C . GLY A 1 214 ? 9.367 -25.125 7.168 1 92.56 214 GLY A C 1
ATOM 1660 O O . GLY A 1 214 ? 9.5 -25.734 8.234 1 92.56 214 GLY A O 1
ATOM 1661 N N . ASN A 1 215 ? 9.492 -25.688 6.031 1 94 215 ASN A N 1
ATOM 1662 C CA . ASN A 1 215 ? 9.727 -27.125 5.922 1 94 215 ASN A CA 1
ATOM 1663 C C . ASN A 1 215 ? 11.195 -27.469 6.16 1 94 215 ASN A C 1
ATOM 1665 O O . ASN A 1 215 ? 12.086 -26.703 5.82 1 94 215 ASN A O 1
ATOM 1669 N N . GLU A 1 216 ? 11.445 -28.688 6.703 1 94.56 216 GLU A N 1
ATOM 1670 C CA . GLU A 1 216 ? 12.805 -29.172 6.938 1 94.56 216 GLU A CA 1
ATOM 1671 C C . GLU A 1 216 ? 13.562 -29.344 5.625 1 94.56 216 GLU A C 1
ATOM 1673 O O . GLU A 1 216 ? 14.781 -29.172 5.578 1 94.56 216 GLU A O 1
ATOM 1678 N N . ASN A 1 217 ? 12.898 -29.688 4.637 1 95.44 217 ASN A N 1
ATOM 1679 C CA . ASN A 1 217 ? 13.445 -29.828 3.293 1 95.44 217 ASN A CA 1
ATOM 1680 C C . ASN A 1 217 ? 12.672 -28.984 2.281 1 95.44 217 ASN A C 1
ATOM 1682 O O . ASN A 1 217 ? 11.875 -29.516 1.507 1 95.44 217 ASN A O 1
ATOM 1686 N N . PRO A 1 218 ? 13 -27.719 2.178 1 96.81 218 PRO A N 1
ATOM 1687 C CA . PRO A 1 218 ? 12.219 -26.797 1.355 1 96.81 218 PRO A CA 1
ATOM 1688 C C . PRO A 1 218 ? 12.242 -27.156 -0.129 1 96.81 218 PRO A C 1
ATOM 1690 O O . PRO A 1 218 ? 11.242 -26.969 -0.83 1 96.81 218 PRO A O 1
ATOM 1693 N N . GLU A 1 219 ? 13.32 -27.656 -0.61 1 96.5 219 GLU A N 1
ATOM 1694 C CA . GLU A 1 219 ? 13.422 -27.984 -2.025 1 96.5 219 GLU A CA 1
ATOM 1695 C C . GLU A 1 219 ? 12.469 -29.125 -2.385 1 96.5 219 GLU A C 1
ATOM 1697 O O . GLU A 1 219 ? 11.781 -29.078 -3.404 1 96.5 219 GLU A O 1
ATOM 1702 N N . GLU A 1 220 ? 12.484 -30.172 -1.554 1 95.5 220 GLU A N 1
ATOM 1703 C CA . GLU A 1 220 ? 11.586 -31.297 -1.787 1 95.5 220 GLU A CA 1
ATOM 1704 C C . GLU A 1 220 ? 10.125 -30.875 -1.695 1 95.5 220 GLU A C 1
ATOM 1706 O O . GLU A 1 220 ? 9.297 -31.281 -2.508 1 95.5 220 GLU A O 1
ATOM 1711 N N . ARG A 1 221 ? 9.836 -30.109 -0.708 1 95.81 221 ARG A N 1
ATOM 1712 C CA . ARG A 1 221 ? 8.477 -29.594 -0.534 1 95.81 221 ARG A CA 1
ATOM 1713 C C . ARG A 1 221 ? 8.047 -28.766 -1.737 1 95.81 221 ARG A C 1
ATOM 1715 O O . ARG A 1 221 ? 6.906 -28.875 -2.199 1 95.81 221 ARG A O 1
ATOM 1722 N N . TYR A 1 222 ? 8.938 -27.938 -2.188 1 97.19 222 TYR A N 1
ATOM 1723 C CA . TYR A 1 222 ? 8.68 -27.125 -3.367 1 97.19 222 TYR A CA 1
ATOM 1724 C C . TYR A 1 222 ? 8.352 -28 -4.574 1 97.19 222 TYR A C 1
ATOM 1726 O O . TYR A 1 222 ? 7.379 -27.734 -5.289 1 97.19 222 TYR A O 1
ATOM 1734 N N . ARG A 1 223 ? 9.102 -29.016 -4.785 1 96.12 223 ARG A N 1
ATOM 1735 C CA . ARG A 1 223 ? 8.891 -29.906 -5.922 1 96.12 223 ARG A CA 1
ATOM 1736 C C . ARG A 1 223 ? 7.551 -30.625 -5.812 1 96.12 223 ARG A C 1
ATOM 1738 O O . ARG A 1 223 ? 6.867 -30.844 -6.816 1 96.12 223 ARG A O 1
ATOM 1745 N N . LEU A 1 224 ? 7.254 -31 -4.602 1 96.25 224 LEU A N 1
ATOM 1746 C CA . LEU A 1 224 ? 5.973 -31.656 -4.355 1 96.25 224 LEU A CA 1
ATOM 1747 C C . LEU A 1 224 ? 4.812 -30.75 -4.727 1 96.25 224 LEU A C 1
ATOM 1749 O O . LEU A 1 224 ? 3.9 -31.156 -5.449 1 96.25 224 LEU A O 1
ATOM 1753 N N . ILE A 1 225 ? 4.84 -29.547 -4.258 1 97.25 225 ILE A N 1
ATOM 1754 C CA . ILE A 1 225 ? 3.779 -28.562 -4.496 1 97.25 225 ILE A CA 1
ATOM 1755 C C . ILE A 1 225 ? 3.717 -28.234 -5.984 1 97.25 225 ILE A C 1
ATOM 1757 O O . ILE A 1 225 ? 2.631 -28.125 -6.559 1 97.25 225 ILE A O 1
ATOM 1761 N N . LYS A 1 226 ? 4.875 -28.031 -6.582 1 96.88 226 LYS A N 1
ATOM 1762 C CA . LYS A 1 226 ? 4.949 -27.766 -8.016 1 96.88 226 LYS A CA 1
ATOM 1763 C C . LYS A 1 226 ? 4.281 -28.891 -8.82 1 96.88 226 LYS A C 1
ATOM 1765 O O . LYS A 1 226 ? 3.512 -28.609 -9.742 1 96.88 226 LYS A O 1
ATOM 1770 N N . ASN A 1 227 ? 4.574 -30.094 -8.43 1 96.62 227 ASN A N 1
ATOM 1771 C CA . ASN A 1 227 ? 3.984 -31.25 -9.109 1 96.62 227 ASN A CA 1
ATOM 1772 C C . ASN A 1 227 ? 2.469 -31.281 -8.938 1 96.62 227 ASN A C 1
ATOM 1774 O O . ASN A 1 227 ? 1.736 -31.516 -9.906 1 96.62 227 ASN A O 1
ATOM 1778 N N . MET A 1 228 ? 1.999 -31.078 -7.719 1 96.94 228 MET A N 1
ATOM 1779 C CA . MET A 1 228 ? 0.565 -31.047 -7.449 1 96.94 228 MET A CA 1
ATOM 1780 C C . MET A 1 228 ? -0.12 -29.969 -8.289 1 96.94 228 MET A C 1
ATOM 1782 O O . MET A 1 228 ? -1.194 -30.203 -8.852 1 96.94 228 MET A O 1
ATOM 1786 N N . PHE A 1 229 ? 0.518 -28.828 -8.352 1 97.75 229 PHE A N 1
ATOM 1787 C CA . PHE A 1 229 ? -0.069 -27.703 -9.086 1 97.75 229 PHE A CA 1
ATOM 1788 C C . PHE A 1 229 ? -0.079 -27.984 -10.586 1 97.75 229 PHE A C 1
ATOM 1790 O O . PHE A 1 229 ? -1.088 -27.766 -11.25 1 97.75 229 PHE A O 1
ATOM 1797 N N . GLU A 1 230 ? 0.978 -28.484 -11.133 1 96.5 230 GLU A N 1
ATOM 1798 C CA . GLU A 1 230 ? 1.097 -28.719 -12.57 1 96.5 230 GLU A CA 1
ATOM 1799 C C . GLU A 1 230 ? 0.164 -29.844 -13.016 1 96.5 230 GLU A C 1
ATOM 1801 O O . GLU A 1 230 ? -0.42 -29.781 -14.102 1 96.5 230 GLU A O 1
ATOM 1806 N N . MET A 1 231 ? -0.018 -30.844 -12.156 1 95.69 231 MET A N 1
ATOM 1807 C CA . MET A 1 231 ? -0.777 -32.031 -12.555 1 95.69 231 MET A CA 1
ATOM 1808 C C . MET A 1 231 ? -2.262 -31.844 -12.258 1 95.69 231 MET A C 1
ATOM 1810 O O . MET A 1 231 ? -3.107 -32.469 -12.906 1 95.69 231 MET A O 1
ATOM 1814 N N . GLY A 1 232 ? -2.504 -31.031 -11.242 1 95.12 232 GLY A N 1
ATOM 1815 C CA . GLY A 1 232 ? -3.896 -30.859 -10.859 1 95.12 232 GLY A CA 1
ATOM 1816 C C . GLY A 1 232 ? -4.574 -32.156 -10.5 1 95.12 232 GLY A C 1
ATOM 1817 O O . GLY A 1 232 ? -4.039 -32.969 -9.719 1 95.12 232 GLY A O 1
ATOM 1818 N N . ASP A 1 233 ? -5.715 -32.406 -11.078 1 93.94 233 ASP A N 1
ATOM 1819 C CA . ASP A 1 233 ? -6.52 -33.594 -10.766 1 93.94 233 ASP A CA 1
ATOM 1820 C C . ASP A 1 233 ? -5.812 -34.875 -11.203 1 93.94 233 ASP A C 1
ATOM 1822 O O . ASP A 1 233 ? -6.18 -35.969 -10.781 1 93.94 233 ASP A O 1
ATOM 1826 N N . LYS A 1 234 ? -4.824 -34.781 -12.008 1 95.25 234 LYS A N 1
ATOM 1827 C CA . LYS A 1 234 ? -4.082 -35.938 -12.477 1 95.25 234 LYS A CA 1
ATOM 1828 C C . LYS A 1 234 ? -3.01 -36.344 -11.469 1 95.25 234 LYS A C 1
ATOM 1830 O O . LYS A 1 234 ? -2.363 -37.375 -11.625 1 95.25 234 LYS A O 1
ATOM 1835 N N . TYR A 1 235 ? -2.861 -35.531 -10.461 1 92.88 235 TYR A N 1
ATOM 1836 C CA . TYR A 1 235 ? -1.871 -35.844 -9.438 1 92.88 235 TYR A CA 1
ATOM 1837 C C . TYR A 1 235 ? -2.295 -37.062 -8.641 1 92.88 235 TYR A C 1
ATOM 1839 O O . TYR A 1 235 ? -3.432 -37.156 -8.164 1 92.88 235 TYR A O 1
ATOM 1847 N N . VAL A 1 236 ? -1.494 -38.188 -8.648 1 87.5 236 VAL A N 1
ATOM 1848 C CA . VAL A 1 236 ? -1.694 -39.375 -7.863 1 87.5 236 VAL A CA 1
ATOM 1849 C C . VAL A 1 236 ? -0.609 -39.5 -6.793 1 87.5 236 VAL A C 1
ATOM 1851 O O . VAL A 1 236 ? 0.583 -39.406 -7.098 1 87.5 236 VAL A O 1
ATOM 1854 N N . GLU A 1 237 ? -1.013 -39.5 -5.504 1 77.69 237 GLU A N 1
ATOM 1855 C CA . GLU A 1 237 ? -0.047 -39.625 -4.414 1 77.69 237 GLU A CA 1
ATOM 1856 C C . GLU A 1 237 ? 0.829 -40.875 -4.586 1 77.69 237 GLU A C 1
ATOM 1858 O O . GLU A 1 237 ? 0.361 -41.906 -5.062 1 77.69 237 GLU A O 1
ATOM 1863 N N . MET B 1 1 ? -3.973 21.562 20.109 1 56.34 1 MET B N 1
ATOM 1864 C CA . MET B 1 1 ? -2.996 20.656 19.516 1 56.34 1 MET B CA 1
ATOM 1865 C C . MET B 1 1 ? -2.156 21.391 18.469 1 56.34 1 MET B C 1
ATOM 1867 O O . MET B 1 1 ? -2.654 22.266 17.766 1 56.34 1 MET B O 1
ATOM 1871 N N . LYS B 1 2 ? -0.808 21.25 18.531 1 74 2 LYS B N 1
ATOM 1872 C CA . LYS B 1 2 ? 0.042 22.062 17.656 1 74 2 LYS B CA 1
ATOM 1873 C C . LYS B 1 2 ? -0.208 21.734 16.188 1 74 2 LYS B C 1
ATOM 1875 O O . LYS B 1 2 ? -0.288 20.562 15.82 1 74 2 LYS B O 1
ATOM 1880 N N . LYS B 1 3 ? -0.615 22.656 15.477 1 91.56 3 LYS B N 1
ATOM 1881 C CA . LYS B 1 3 ? -0.822 22.625 14.031 1 91.56 3 LYS B CA 1
ATOM 1882 C C . LYS B 1 3 ? 0.507 22.703 13.281 1 91.56 3 LYS B C 1
ATOM 1884 O O . LYS B 1 3 ? 1.294 23.625 13.508 1 91.56 3 LYS B O 1
ATOM 1889 N N . GLU B 1 4 ? 0.748 21.688 12.492 1 96.75 4 GLU B N 1
ATOM 1890 C CA . GLU B 1 4 ? 2.008 21.688 11.758 1 96.75 4 GLU B CA 1
ATOM 1891 C C . GLU B 1 4 ? 1.782 21.391 10.281 1 96.75 4 GLU B C 1
ATOM 1893 O O . GLU B 1 4 ? 0.854 20.656 9.922 1 96.75 4 GLU B O 1
ATOM 1898 N N . VAL B 1 5 ? 2.65 22.016 9.469 1 98.38 5 VAL B N 1
ATOM 1899 C CA . VAL B 1 5 ? 2.656 21.781 8.023 1 98.38 5 VAL B CA 1
ATOM 1900 C C . VAL B 1 5 ? 3.672 20.688 7.68 1 98.38 5 VAL B C 1
ATOM 1902 O O . VAL B 1 5 ? 4.828 20.75 8.109 1 98.38 5 VAL B O 1
ATOM 1905 N N . ILE B 1 6 ? 3.207 19.719 6.984 1 98.75 6 ILE B N 1
ATOM 1906 C CA . ILE B 1 6 ? 4.082 18.672 6.477 1 98.75 6 ILE B CA 1
ATOM 1907 C C . ILE B 1 6 ? 4.348 18.891 4.988 1 98.75 6 ILE B C 1
ATOM 1909 O O . ILE B 1 6 ? 3.408 18.969 4.191 1 98.75 6 ILE B O 1
ATOM 1913 N N . ILE B 1 7 ? 5.602 19 4.609 1 98.62 7 ILE B N 1
ATOM 1914 C CA . ILE B 1 7 ? 5.957 19.219 3.209 1 98.62 7 ILE B CA 1
ATOM 1915 C C . ILE B 1 7 ? 6.117 17.875 2.512 1 98.62 7 ILE B C 1
ATOM 1917 O O . ILE B 1 7 ? 6.898 17.016 2.953 1 98.62 7 ILE B O 1
ATOM 1921 N N . ALA B 1 8 ? 5.379 17.641 1.441 1 98.12 8 ALA B N 1
ATOM 1922 C CA . ALA B 1 8 ? 5.492 16.406 0.663 1 98.12 8 ALA B CA 1
ATOM 1923 C C . ALA B 1 8 ? 6.734 16.438 -0.225 1 98.12 8 ALA B C 1
ATOM 1925 O O . ALA B 1 8 ? 6.848 17.281 -1.119 1 98.12 8 ALA B O 1
ATOM 1926 N N . LEU B 1 9 ? 7.648 15.5 0.012 1 97.81 9 LEU B N 1
ATOM 1927 C CA . LEU B 1 9 ? 8.867 15.406 -0.782 1 97.81 9 LEU B CA 1
ATOM 1928 C C . LEU B 1 9 ? 8.664 14.5 -1.987 1 97.81 9 LEU B C 1
ATOM 1930 O O . LEU B 1 9 ? 9.312 13.453 -2.102 1 97.81 9 LEU B O 1
ATOM 1934 N N . ASP B 1 10 ? 7.875 14.883 -2.904 1 92.19 10 ASP B N 1
ATOM 1935 C CA . ASP B 1 10 ? 7.582 14.109 -4.102 1 92.19 10 ASP B CA 1
ATOM 1936 C C . ASP B 1 10 ? 8.641 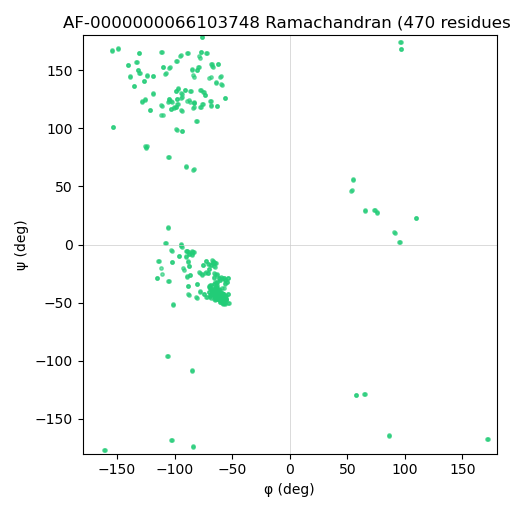14.328 -5.176 1 92.19 10 ASP B C 1
ATOM 1938 O O . ASP B 1 10 ? 8.352 14.891 -6.238 1 92.19 10 ASP B O 1
ATOM 1942 N N . PHE B 1 11 ? 9.867 13.914 -4.895 1 93.06 11 PHE B N 1
ATOM 1943 C CA . PHE B 1 11 ? 10.992 14 -5.812 1 93.06 11 PHE B CA 1
ATOM 1944 C C . PHE B 1 11 ? 11.406 12.617 -6.301 1 93.06 11 PHE B C 1
ATOM 1946 O O . PHE B 1 11 ? 11.227 11.625 -5.59 1 93.06 11 PHE B O 1
ATOM 1953 N N . PRO B 1 12 ? 11.984 12.594 -7.496 1 87.12 12 PRO B N 1
ATOM 1954 C CA . PRO B 1 12 ? 12.328 11.281 -8.047 1 87.12 12 PRO B CA 1
ATOM 1955 C C . PRO B 1 12 ? 13.609 10.711 -7.441 1 87.12 12 PRO B C 1
ATOM 1957 O O . PRO B 1 12 ? 13.812 9.492 -7.469 1 87.12 12 PRO B O 1
ATOM 1960 N N . THR B 1 13 ? 14.438 11.656 -6.926 1 93.62 13 THR B N 1
ATOM 1961 C CA . THR B 1 13 ? 15.719 11.148 -6.445 1 93.62 13 THR B CA 1
ATOM 1962 C C . THR B 1 13 ? 16.047 11.727 -5.074 1 93.62 13 THR B C 1
ATOM 1964 O O . THR B 1 13 ? 15.508 12.758 -4.68 1 93.62 13 THR B O 1
ATOM 1967 N N . LEU B 1 14 ? 16.906 10.969 -4.402 1 97 14 LEU B N 1
ATOM 1968 C CA . LEU B 1 14 ? 17.391 11.438 -3.107 1 97 14 LEU B CA 1
ATOM 1969 C C . LEU B 1 14 ? 18.156 12.742 -3.252 1 97 14 LEU B C 1
ATOM 1971 O O . LEU B 1 14 ? 18.016 13.641 -2.42 1 97 14 LEU B O 1
ATOM 1975 N N . GLU B 1 15 ? 18.938 12.867 -4.312 1 97.56 15 GLU B N 1
ATOM 1976 C CA . GLU B 1 15 ? 19.734 14.07 -4.547 1 97.56 15 GLU B CA 1
ATOM 1977 C C . GLU B 1 15 ? 18.844 15.305 -4.66 1 97.56 15 GLU B C 1
ATOM 1979 O O . GLU B 1 15 ? 19.094 16.312 -4.012 1 97.56 15 GLU B O 1
ATOM 1984 N N . LYS B 1 16 ? 17.781 15.203 -5.441 1 96.81 16 LYS B N 1
ATOM 1985 C CA . LYS B 1 16 ? 16.859 16.328 -5.602 1 96.81 16 LYS B CA 1
ATOM 1986 C C . LYS B 1 16 ? 16.188 16.672 -4.285 1 96.81 16 LYS B C 1
ATOM 1988 O O . LYS B 1 16 ? 15.922 17.844 -4 1 96.81 16 LYS B O 1
ATOM 1993 N N . THR B 1 17 ? 15.906 15.625 -3.543 1 98 17 THR B N 1
ATOM 1994 C CA . THR B 1 17 ? 15.281 15.797 -2.236 1 98 17 THR B CA 1
ATOM 1995 C C . THR B 1 17 ? 16.188 16.578 -1.298 1 98 17 THR B C 1
ATOM 1997 O O . THR B 1 17 ? 15.75 17.531 -0.653 1 98 17 THR B O 1
ATOM 2000 N N . LEU B 1 18 ? 17.453 16.219 -1.254 1 97.5 18 LEU B N 1
ATOM 2001 C CA . LEU B 1 18 ? 18.406 16.844 -0.346 1 97.5 18 LEU B CA 1
ATOM 2002 C C . LEU B 1 18 ? 18.703 18.281 -0.79 1 97.5 18 LEU B C 1
ATOM 2004 O O . LEU B 1 18 ? 18.859 19.172 0.046 1 97.5 18 LEU B O 1
ATOM 2008 N N . GLU B 1 19 ? 18.75 18.5 -2.117 1 97.06 19 GLU B N 1
ATOM 2009 C CA . GLU B 1 19 ? 18.906 19.859 -2.648 1 97.06 19 GLU B CA 1
ATOM 2010 C C . GLU B 1 19 ? 17.781 20.766 -2.189 1 97.06 19 GLU B C 1
ATOM 2012 O O . GLU B 1 19 ? 18.016 21.922 -1.83 1 97.06 19 GLU B O 1
ATOM 2017 N N . PHE B 1 20 ? 16.594 20.25 -2.227 1 98.06 20 PHE B N 1
ATOM 2018 C CA . PHE B 1 20 ? 15.422 21.016 -1.782 1 98.06 20 PHE B CA 1
ATOM 2019 C C . PHE B 1 20 ? 15.508 21.312 -0.291 1 98.06 20 PHE B C 1
ATOM 2021 O O . PHE B 1 20 ? 15.297 22.453 0.129 1 98.06 20 PHE B O 1
ATOM 2028 N N . LEU B 1 21 ? 15.867 20.297 0.532 1 97.56 21 LEU B N 1
ATOM 2029 C CA . LEU B 1 21 ? 15.914 20.453 1.982 1 97.56 21 LEU B CA 1
ATOM 2030 C C . LEU B 1 21 ? 17 21.453 2.389 1 97.56 21 LEU B C 1
ATOM 2032 O O . LEU B 1 21 ? 16.859 22.156 3.387 1 97.56 21 LEU B O 1
ATOM 2036 N N . ASP B 1 22 ? 18.031 21.547 1.595 1 96.06 22 ASP B N 1
ATOM 2037 C CA . ASP B 1 22 ? 19.156 22.438 1.888 1 96.06 22 ASP B CA 1
ATOM 2038 C C . ASP B 1 22 ? 18.75 23.906 1.742 1 96.06 22 ASP B C 1
ATOM 2040 O O . ASP B 1 22 ? 19.469 24.797 2.203 1 96.06 22 ASP B O 1
ATOM 2044 N N . LYS B 1 23 ? 17.672 24.141 1.096 1 95.5 23 LYS B N 1
ATOM 2045 C CA . LYS B 1 23 ? 17.172 25.5 0.961 1 95.5 23 LYS B CA 1
ATOM 2046 C C . LYS B 1 23 ? 16.656 26.031 2.295 1 95.5 23 LYS B C 1
ATOM 2048 O O . LYS B 1 23 ? 16.469 27.234 2.459 1 95.5 23 LYS B O 1
ATOM 2053 N N . PHE B 1 24 ? 16.344 25.109 3.176 1 95.06 24 PHE B N 1
ATOM 2054 C CA . PHE B 1 24 ? 15.859 25.484 4.5 1 95.06 24 PHE B CA 1
ATOM 2055 C C . PHE B 1 24 ? 16.984 25.422 5.527 1 95.06 24 PHE B C 1
ATOM 2057 O O . PHE B 1 24 ? 17.344 24.344 6.008 1 95.06 24 PHE B O 1
ATOM 2064 N N . LYS B 1 25 ? 17.625 26.469 5.91 1 84.44 25 LYS B N 1
ATOM 2065 C CA . LYS B 1 25 ? 18.844 26.484 6.711 1 84.44 25 LYS B CA 1
ATOM 2066 C C . LYS B 1 25 ? 18.531 26.5 8.203 1 84.44 25 LYS B C 1
ATOM 2068 O O . LYS B 1 25 ? 19.188 25.828 8.992 1 84.44 25 LYS B O 1
ATOM 2073 N N . GLU B 1 26 ? 17.578 27.109 8.602 1 87 26 GLU B N 1
ATOM 2074 C CA . GLU B 1 26 ? 17.297 27.281 10.023 1 87 26 GLU B CA 1
ATOM 2075 C C . GLU B 1 26 ? 16.047 26.531 10.445 1 87 26 GLU B C 1
ATOM 2077 O O . GLU B 1 26 ? 15.891 26.172 11.617 1 87 26 GLU B O 1
ATOM 2082 N N . GLU B 1 27 ? 15.203 26.203 9.562 1 90.81 27 GLU B N 1
ATOM 2083 C CA . GLU B 1 27 ? 13.914 25.594 9.867 1 90.81 27 GLU B CA 1
ATOM 2084 C C . GLU B 1 27 ? 14.039 24.078 9.984 1 90.81 27 GLU B C 1
ATOM 2086 O O . GLU B 1 27 ? 14.602 23.438 9.102 1 90.81 27 GLU B O 1
ATOM 2091 N N . LYS B 1 28 ? 13.672 23.547 11.094 1 95 28 LYS B N 1
ATOM 2092 C CA . LYS B 1 28 ? 13.445 22.109 11.18 1 95 28 LYS B CA 1
ATOM 2093 C C . LYS B 1 28 ? 12.039 21.75 10.711 1 95 28 LYS B C 1
ATOM 2095 O O . LYS B 1 28 ? 11.055 22.125 11.336 1 95 28 LYS B O 1
ATOM 2100 N N . LEU B 1 29 ? 12.039 20.984 9.68 1 98.06 29 LEU B N 1
ATOM 2101 C CA . LEU B 1 29 ? 10.789 20.719 8.969 1 98.06 29 LEU B CA 1
ATOM 2102 C C . LEU B 1 29 ? 10.188 19.391 9.398 1 98.06 29 LEU B C 1
ATOM 2104 O O . LEU B 1 29 ? 10.875 18.547 9.984 1 98.06 29 LEU B O 1
ATOM 2108 N N . PHE B 1 30 ? 8.883 19.234 9.188 1 98.62 30 PHE B N 1
ATOM 2109 C CA . PHE B 1 30 ? 8.18 17.969 9.086 1 98.62 30 PHE B CA 1
ATOM 2110 C C . PHE B 1 30 ? 7.918 17.594 7.629 1 98.62 30 PHE B C 1
ATOM 2112 O O . PHE B 1 30 ? 7.246 18.344 6.91 1 98.62 30 PHE B O 1
ATOM 2119 N N . VAL B 1 31 ? 8.477 16.469 7.16 1 98.81 31 VAL B N 1
ATOM 2120 C CA . VAL B 1 31 ? 8.406 16.172 5.734 1 98.81 31 VAL B CA 1
ATOM 2121 C C . VAL B 1 31 ? 7.762 14.805 5.523 1 98.81 31 VAL B C 1
ATOM 2123 O O . VAL B 1 31 ? 7.898 13.914 6.363 1 98.81 31 VAL B O 1
ATOM 2126 N N . LYS B 1 32 ? 7.035 14.719 4.477 1 98.81 32 LYS B N 1
ATOM 2127 C CA . LYS B 1 32 ? 6.438 13.445 4.074 1 98.81 32 LYS B CA 1
ATOM 2128 C C . LYS B 1 32 ? 7.277 12.758 2.998 1 98.81 32 LYS B C 1
ATOM 2130 O O . LYS B 1 32 ? 7.613 13.375 1.982 1 98.81 32 LYS B O 1
ATOM 2135 N N . VAL B 1 33 ? 7.656 11.555 3.234 1 98.56 33 VAL B N 1
ATOM 2136 C CA . VAL B 1 33 ? 8.312 10.68 2.271 1 98.56 33 VAL B CA 1
ATOM 2137 C C . VAL B 1 33 ? 7.316 9.656 1.738 1 98.56 33 VAL B C 1
ATOM 2139 O O . VAL B 1 33 ? 6.801 8.828 2.496 1 98.56 33 VAL B O 1
ATOM 2142 N N . GLY B 1 34 ? 7.055 9.719 0.443 1 97.75 34 GLY B N 1
ATOM 2143 C CA . GLY B 1 34 ? 6.078 8.828 -0.166 1 97.75 34 GLY B CA 1
ATOM 2144 C C . GLY B 1 34 ? 6.707 7.68 -0.929 1 97.75 34 GLY B C 1
ATOM 2145 O O . GLY B 1 34 ? 7.91 7.43 -0.809 1 97.75 34 GLY B O 1
ATOM 2146 N N . MET B 1 35 ? 5.875 6.953 -1.732 1 97.31 35 MET B N 1
ATOM 2147 C CA . MET B 1 35 ? 6.23 5.707 -2.402 1 97.31 35 MET B CA 1
ATOM 2148 C C . MET B 1 35 ? 7.305 5.941 -3.457 1 97.31 35 MET B C 1
ATOM 2150 O O . MET B 1 35 ? 8.258 5.168 -3.559 1 97.31 35 MET B O 1
ATOM 2154 N N . GLU B 1 36 ? 7.148 7.004 -4.199 1 95.44 36 GLU B N 1
ATOM 2155 C CA . GLU B 1 36 ? 8.086 7.238 -5.289 1 95.44 36 GLU B CA 1
ATOM 2156 C C . GLU B 1 36 ? 9.523 7.328 -4.777 1 95.44 36 GLU B C 1
ATOM 2158 O O . GLU B 1 36 ? 10.414 6.641 -5.281 1 95.44 36 GLU B O 1
ATOM 2163 N N . LEU B 1 37 ? 9.742 8.141 -3.787 1 97.62 37 LEU B N 1
ATOM 2164 C CA . LEU B 1 37 ? 11.078 8.367 -3.25 1 97.62 37 LEU B CA 1
ATOM 2165 C C . LEU B 1 37 ? 11.57 7.152 -2.471 1 97.62 37 LEU B C 1
ATOM 2167 O O . LEU B 1 37 ? 12.688 6.68 -2.693 1 97.62 37 LEU B O 1
ATOM 2171 N N . TYR B 1 38 ? 10.75 6.574 -1.635 1 98.19 38 TYR B N 1
ATOM 2172 C CA . TYR B 1 38 ? 11.188 5.551 -0.691 1 98.19 38 TYR B CA 1
ATOM 2173 C C . TYR B 1 38 ? 11.438 4.227 -1.401 1 98.19 38 TYR B C 1
ATOM 2175 O O . TYR B 1 38 ? 12.438 3.551 -1.137 1 98.19 38 TYR B O 1
ATOM 2183 N N . LEU B 1 39 ? 10.562 3.859 -2.307 1 97.81 39 LEU B N 1
ATOM 2184 C CA . LEU B 1 39 ? 10.641 2.516 -2.869 1 97.81 39 LEU B CA 1
ATOM 2185 C C . LEU B 1 39 ? 11.82 2.396 -3.826 1 97.81 39 LEU B C 1
ATOM 2187 O O . LEU B 1 39 ? 12.391 1.314 -3.986 1 97.81 39 LEU B O 1
ATOM 2191 N N . GLN B 1 40 ? 12.242 3.525 -4.371 1 95.81 40 GLN B N 1
ATOM 2192 C CA . GLN B 1 40 ? 13.359 3.508 -5.312 1 95.81 40 GLN B CA 1
ATOM 2193 C C . GLN B 1 40 ? 14.695 3.588 -4.582 1 95.81 40 GLN B C 1
ATOM 2195 O O . GLN B 1 40 ? 15.719 3.133 -5.098 1 95.81 40 GLN B O 1
ATOM 2200 N N . ASN B 1 41 ? 14.648 4.18 -3.396 1 96.06 41 ASN B N 1
ATOM 2201 C CA . ASN B 1 41 ? 15.93 4.508 -2.773 1 96.06 41 ASN B CA 1
ATOM 2202 C C . ASN B 1 41 ? 16.141 3.723 -1.481 1 96.06 41 ASN B C 1
ATOM 2204 O O . ASN B 1 41 ? 17.281 3.471 -1.084 1 96.06 41 ASN B O 1
ATOM 2208 N N . GLY B 1 42 ? 15.07 3.354 -0.781 1 96.12 42 GLY B N 1
ATOM 2209 C CA . GLY B 1 42 ? 15.172 2.549 0.425 1 96.12 42 GLY B CA 1
ATOM 2210 C C . GLY B 1 42 ? 15.398 3.377 1.678 1 96.12 42 GLY B C 1
ATOM 2211 O O . GLY B 1 42 ? 15.164 4.586 1.675 1 96.12 42 GLY B O 1
ATOM 2212 N N . PRO B 1 43 ? 15.82 2.74 2.746 1 96.94 43 PRO B N 1
ATOM 2213 C CA . PRO B 1 43 ? 15.891 3.363 4.07 1 96.94 43 PRO B CA 1
ATOM 2214 C C . PRO B 1 43 ? 16.922 4.488 4.145 1 96.94 43 PRO B C 1
ATOM 2216 O O . PRO B 1 43 ? 16.875 5.309 5.062 1 96.94 43 PRO B O 1
ATOM 2219 N N . ILE B 1 44 ? 17.797 4.57 3.199 1 97.69 44 ILE B N 1
ATOM 2220 C CA . ILE B 1 44 ? 18.812 5.629 3.193 1 97.69 44 ILE B CA 1
ATOM 2221 C C . ILE B 1 44 ? 18.125 6.992 3.164 1 97.69 44 ILE B C 1
ATOM 2223 O O . ILE B 1 44 ? 18.656 7.973 3.686 1 97.69 44 ILE B O 1
ATOM 2227 N N . VAL B 1 45 ? 16.906 7.082 2.584 1 98.19 45 VAL B N 1
ATOM 2228 C CA . VAL B 1 45 ? 16.141 8.32 2.529 1 98.19 45 VAL B CA 1
ATOM 2229 C C . VAL B 1 45 ? 15.852 8.812 3.947 1 98.19 45 VAL B C 1
ATOM 2231 O O . VAL B 1 45 ? 16.031 10 4.246 1 98.19 45 VAL B O 1
ATOM 2234 N N . ILE B 1 46 ? 15.422 7.855 4.82 1 98.38 46 ILE B N 1
ATOM 2235 C CA . ILE B 1 46 ? 15.102 8.18 6.207 1 98.38 46 ILE B CA 1
ATOM 2236 C C . ILE B 1 46 ? 16.359 8.664 6.926 1 98.38 46 ILE B C 1
ATOM 2238 O O . ILE B 1 46 ? 16.328 9.703 7.594 1 98.38 46 ILE B O 1
ATOM 2242 N N . ASP B 1 47 ? 17.469 7.996 6.711 1 98.06 47 ASP B N 1
ATOM 2243 C CA . ASP B 1 47 ? 18.719 8.312 7.383 1 98.06 47 ASP B CA 1
ATOM 2244 C C . ASP B 1 47 ? 19.172 9.734 7.055 1 98.06 47 ASP B C 1
ATOM 2246 O O . ASP B 1 47 ? 19.516 10.5 7.953 1 98.06 47 ASP B O 1
ATOM 2250 N N . GLU B 1 48 ? 19.141 10.078 5.824 1 98.06 48 GLU B N 1
ATOM 2251 C CA . GLU B 1 48 ? 19.641 11.367 5.363 1 98.06 48 GLU B CA 1
ATOM 2252 C C . GLU B 1 48 ? 18.766 12.516 5.852 1 98.06 48 GLU B C 1
ATOM 2254 O O . GLU B 1 48 ? 19.266 13.602 6.168 1 98.06 48 GLU B O 1
ATOM 2259 N N . ILE B 1 49 ? 17.438 12.289 5.875 1 98.12 49 ILE B N 1
ATOM 2260 C CA . ILE B 1 49 ? 16.5 13.32 6.328 1 98.12 49 ILE B CA 1
ATOM 2261 C C . ILE B 1 49 ? 16.656 13.516 7.836 1 98.12 49 ILE B C 1
ATOM 2263 O O . ILE B 1 49 ? 16.688 14.656 8.32 1 98.12 49 ILE B O 1
ATOM 2267 N N . LYS B 1 50 ? 16.812 12.438 8.586 1 97.25 50 LYS B N 1
ATOM 2268 C CA . LYS B 1 50 ? 16.953 12.516 10.039 1 97.25 50 LYS B CA 1
ATOM 2269 C C . LYS B 1 50 ? 18.266 13.188 10.43 1 97.25 50 LYS B C 1
ATOM 2271 O O . LYS B 1 50 ? 18.328 13.922 11.414 1 97.25 50 LYS B O 1
ATOM 2276 N N . LYS B 1 51 ? 19.328 12.867 9.688 1 96.31 51 LYS B N 1
ATOM 2277 C CA . LYS B 1 51 ? 20.609 13.508 9.93 1 96.31 51 LYS B CA 1
ATOM 2278 C C . LYS B 1 51 ? 20.484 15.023 9.891 1 96.3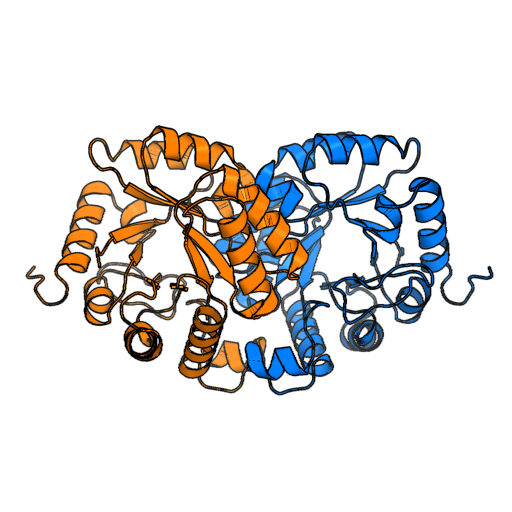1 51 LYS B C 1
ATOM 2280 O O . LYS B 1 51 ? 21.25 15.727 10.57 1 96.31 51 LYS B O 1
ATOM 2285 N N . ARG B 1 52 ? 19.562 15.523 9.156 1 95.94 52 ARG B N 1
ATOM 2286 C CA . ARG B 1 52 ? 19.344 16.953 9 1 95.94 52 ARG B CA 1
ATOM 2287 C C . ARG B 1 52 ? 18.422 17.5 10.086 1 95.94 52 ARG B C 1
ATOM 2289 O O . ARG B 1 52 ? 18.172 18.703 10.156 1 95.94 52 ARG B O 1
ATOM 2296 N N . GLY B 1 53 ? 17.859 16.609 10.898 1 96.31 53 GLY B N 1
ATOM 2297 C CA . GLY B 1 53 ? 17.094 17.016 12.062 1 96.31 53 GLY B CA 1
ATOM 2298 C C . GLY B 1 53 ? 15.609 17.188 11.766 1 96.31 53 GLY B C 1
ATOM 2299 O O . GLY B 1 53 ? 14.875 17.766 12.57 1 96.31 53 GLY B O 1
ATOM 2300 N N . HIS B 1 54 ? 15.125 16.766 10.578 1 98.19 54 HIS B N 1
ATOM 2301 C CA . HIS B 1 54 ? 13.719 16.906 10.203 1 98.19 54 HIS B CA 1
ATOM 2302 C C . HIS B 1 54 ? 12.891 15.742 10.734 1 98.19 54 HIS B C 1
ATOM 2304 O O . HIS B 1 54 ? 13.414 14.656 10.977 1 98.19 54 HIS B O 1
ATOM 2310 N N . LYS B 1 55 ? 11.617 15.992 11.023 1 98.38 55 LYS B N 1
ATOM 2311 C CA . LYS B 1 55 ? 10.641 14.945 11.32 1 98.38 55 LYS B CA 1
ATOM 2312 C C . LYS B 1 55 ? 10.148 14.266 10.039 1 98.38 55 LYS B C 1
ATOM 2314 O O . LYS B 1 55 ? 10.156 14.875 8.969 1 98.38 55 LYS B O 1
ATOM 2319 N N . ILE B 1 56 ? 9.734 12.992 10.195 1 98.81 56 ILE B N 1
ATOM 2320 C CA . ILE B 1 56 ? 9.391 12.25 8.984 1 98.81 56 ILE B CA 1
ATOM 2321 C C . ILE B 1 56 ? 8 11.633 9.133 1 98.81 56 ILE B C 1
ATOM 2323 O O . ILE B 1 56 ? 7.723 10.945 10.117 1 98.81 56 ILE B O 1
ATOM 2327 N N . PHE B 1 57 ? 7.125 11.945 8.234 1 98.88 57 PHE B N 1
ATOM 2328 C CA . PHE B 1 57 ? 5.891 11.242 7.91 1 98.88 57 PHE B CA 1
ATOM 2329 C C . PHE B 1 57 ? 6.109 10.258 6.766 1 98.88 57 PHE B C 1
ATOM 2331 O O . PHE B 1 57 ? 6.188 10.656 5.602 1 98.88 57 PHE B O 1
ATOM 2338 N N . LEU B 1 58 ? 6.32 8.969 7.055 1 98.81 58 LEU B N 1
ATOM 2339 C CA . LEU B 1 58 ? 6.496 7.941 6.039 1 98.81 58 LEU B CA 1
ATOM 2340 C C . LEU B 1 58 ? 5.148 7.477 5.496 1 98.81 58 LEU B C 1
ATOM 2342 O O . LEU B 1 58 ? 4.422 6.742 6.176 1 98.81 58 LEU B O 1
ATOM 2346 N N . ASP B 1 59 ? 4.824 7.863 4.305 1 98.75 59 ASP B N 1
ATOM 2347 C CA . ASP B 1 59 ? 3.498 7.699 3.717 1 98.75 59 ASP B CA 1
ATOM 2348 C C . ASP B 1 59 ? 3.49 6.578 2.68 1 98.75 59 ASP B C 1
ATOM 2350 O O . ASP B 1 59 ? 3.393 6.84 1.478 1 98.75 59 ASP B O 1
ATOM 2354 N N . LEU B 1 60 ? 3.51 5.355 3.197 1 98.69 60 LEU B N 1
ATOM 2355 C CA . LEU B 1 60 ? 3.59 4.191 2.32 1 98.69 60 LEU B CA 1
ATOM 2356 C C . LEU B 1 60 ? 2.223 3.531 2.166 1 98.69 60 LEU B C 1
ATOM 2358 O O . LEU B 1 60 ? 2.025 2.703 1.273 1 98.69 60 LEU B O 1
ATOM 2362 N N . LYS B 1 61 ? 1.293 3.873 3.023 1 98.75 61 LYS B N 1
ATOM 2363 C CA . LYS B 1 61 ? -0.094 3.426 2.934 1 98.75 61 LYS B CA 1
ATOM 2364 C C . LYS B 1 61 ? -0.178 1.903 2.867 1 98.75 61 LYS B C 1
ATOM 2366 O O . LYS B 1 61 ? -0.805 1.351 1.961 1 98.75 61 LYS B O 1
ATOM 2371 N N . LEU B 1 62 ? 0.427 1.245 3.889 1 98.81 62 LEU B N 1
ATOM 2372 C CA . LEU B 1 62 ? 0.479 -0.212 3.918 1 98.81 62 LEU B CA 1
ATOM 2373 C C . LEU B 1 62 ? -0.925 -0.807 3.912 1 98.81 62 LEU B C 1
ATOM 2375 O O . LEU B 1 62 ? -1.826 -0.288 4.574 1 98.81 62 LEU B O 1
ATOM 2379 N N . HIS B 1 63 ? -1.124 -1.852 3.143 1 98.75 63 HIS B N 1
ATOM 2380 C CA . HIS B 1 63 ? -2.41 -2.52 2.977 1 98.75 63 HIS B CA 1
ATOM 2381 C C . HIS B 1 63 ? -2.223 -3.984 2.59 1 98.75 63 HIS B C 1
ATOM 2383 O O . HIS B 1 63 ? -1.936 -4.293 1.432 1 98.75 63 HIS B O 1
ATOM 2389 N N . ASP B 1 64 ? -2.342 -4.883 3.457 1 98.31 64 ASP B N 1
ATOM 2390 C CA . ASP B 1 64 ? -2.168 -6.324 3.303 1 98.31 64 ASP B CA 1
ATOM 2391 C C . ASP B 1 64 ? -2.846 -7.086 4.438 1 98.31 64 ASP B C 1
ATOM 2393 O O . ASP B 1 64 ? -3.551 -6.492 5.258 1 98.31 64 ASP B O 1
ATOM 2397 N N . ILE B 1 65 ? -2.697 -8.414 4.438 1 96.5 65 ILE B N 1
ATOM 2398 C CA . ILE B 1 65 ? -3.246 -9.203 5.535 1 96.5 65 ILE B CA 1
ATOM 2399 C C . ILE B 1 65 ? -2.568 -8.797 6.844 1 96.5 65 ILE B C 1
ATOM 2401 O O . ILE B 1 65 ? -1.437 -8.312 6.84 1 96.5 65 ILE B O 1
ATOM 2405 N N . PRO B 1 66 ? -3.27 -9.016 8.023 1 97.12 66 PRO B N 1
ATOM 2406 C CA . PRO B 1 66 ? -2.824 -8.5 9.32 1 97.12 66 PRO B CA 1
ATOM 2407 C C . PRO B 1 66 ? -1.39 -8.906 9.648 1 97.12 66 PRO B C 1
ATOM 2409 O O . PRO B 1 66 ? -0.575 -8.055 10.016 1 97.12 66 PRO B O 1
ATOM 2412 N N . ASN B 1 67 ? -1.001 -10.125 9.391 1 95 67 ASN B N 1
ATOM 2413 C CA . ASN B 1 67 ? 0.327 -10.602 9.758 1 95 67 ASN B CA 1
ATOM 2414 C C . ASN B 1 67 ? 1.419 -9.898 8.961 1 95 67 ASN B C 1
ATOM 2416 O O . ASN B 1 67 ? 2.486 -9.586 9.492 1 95 67 ASN B O 1
ATOM 2420 N N . THR B 1 68 ? 1.146 -9.711 7.703 1 96.25 68 THR B N 1
ATOM 2421 C CA . THR B 1 68 ? 2.119 -9.055 6.836 1 96.25 68 THR B CA 1
ATOM 2422 C C . THR B 1 68 ? 2.332 -7.605 7.262 1 96.25 68 THR B C 1
ATOM 2424 O O . THR B 1 68 ? 3.471 -7.145 7.359 1 96.25 68 THR B O 1
ATOM 2427 N N . VAL B 1 69 ? 1.233 -6.883 7.582 1 98.31 69 VAL B N 1
ATOM 2428 C CA . VAL B 1 69 ? 1.348 -5.484 7.992 1 98.31 69 VAL B CA 1
ATOM 2429 C C . VAL B 1 69 ? 2.027 -5.402 9.359 1 98.31 69 VAL B C 1
ATOM 2431 O O . VAL B 1 69 ? 2.881 -4.543 9.578 1 98.31 69 VAL B O 1
ATOM 2434 N N . TYR B 1 70 ? 1.632 -6.312 10.273 1 98.31 70 TYR B N 1
ATOM 2435 C CA . TYR B 1 70 ? 2.293 -6.359 11.57 1 98.31 70 TYR B CA 1
ATOM 2436 C C . TYR B 1 70 ? 3.803 -6.477 11.414 1 98.31 70 TYR B C 1
ATOM 2438 O O . TYR B 1 70 ? 4.559 -5.699 11.992 1 98.31 70 TYR B O 1
ATOM 2446 N N . SER B 1 71 ? 4.219 -7.426 10.617 1 97.56 71 SER B N 1
ATOM 2447 C CA . SER B 1 71 ? 5.645 -7.691 10.438 1 97.56 71 SER B CA 1
ATOM 2448 C C . SER B 1 71 ? 6.348 -6.508 9.781 1 97.56 71 SER B C 1
ATOM 2450 O O . SER B 1 71 ? 7.457 -6.145 10.172 1 97.56 71 SER B O 1
ATOM 2452 N N . ALA B 1 72 ? 5.762 -5.945 8.727 1 98 72 ALA B N 1
ATOM 2453 C CA . ALA B 1 72 ? 6.344 -4.801 8.039 1 98 72 ALA B CA 1
ATOM 2454 C C . ALA B 1 72 ? 6.504 -3.611 8.977 1 98 72 ALA B C 1
ATOM 2456 O O . ALA B 1 72 ? 7.555 -2.963 9 1 98 72 ALA B O 1
ATOM 2457 N N . VAL B 1 73 ? 5.461 -3.33 9.75 1 98.56 73 VAL B N 1
ATOM 2458 C CA . VAL B 1 73 ? 5.469 -2.203 10.68 1 98.56 73 VAL B CA 1
ATOM 2459 C C . VAL B 1 73 ? 6.52 -2.432 11.766 1 98.56 73 VAL B C 1
ATOM 2461 O O . VAL B 1 73 ? 7.266 -1.516 12.117 1 98.56 73 VAL B O 1
ATOM 2464 N N . LYS B 1 74 ? 6.543 -3.629 12.289 1 97.75 74 LYS B N 1
ATOM 2465 C CA . LYS B 1 74 ? 7.555 -3.969 13.281 1 97.75 74 LYS B CA 1
ATOM 2466 C C . LYS B 1 74 ? 8.961 -3.717 12.75 1 97.75 74 LYS B C 1
ATOM 2468 O O . LYS B 1 74 ? 9.812 -3.17 13.453 1 97.75 74 LYS B O 1
ATOM 2473 N N . GLY B 1 75 ? 9.18 -4.109 11.562 1 96.31 75 GLY B N 1
ATOM 2474 C CA . GLY B 1 75 ? 10.461 -3.873 10.93 1 96.31 75 GLY B CA 1
ATOM 2475 C C . GLY B 1 75 ? 10.773 -2.4 10.742 1 96.31 75 GLY B C 1
ATOM 2476 O O . GLY B 1 75 ? 11.93 -1.981 10.867 1 96.31 75 GLY B O 1
ATOM 2477 N N . LEU B 1 76 ? 9.789 -1.607 10.414 1 97.81 76 LEU B N 1
ATOM 2478 C CA . LEU B 1 76 ? 9.969 -0.184 10.148 1 97.81 76 LEU B CA 1
ATOM 2479 C C . LEU B 1 76 ? 10.172 0.593 11.445 1 97.81 76 LEU B C 1
ATOM 2481 O O . LEU B 1 76 ? 10.641 1.732 11.422 1 97.81 76 LEU B O 1
ATOM 2485 N N . ALA B 1 77 ? 9.82 0.011 12.594 1 97.94 77 ALA B N 1
ATOM 2486 C CA . ALA B 1 77 ? 9.867 0.686 13.891 1 97.94 77 ALA B CA 1
ATOM 2487 C C . ALA B 1 77 ? 11.289 1.124 14.227 1 97.94 77 ALA B C 1
ATOM 2489 O O . ALA B 1 77 ? 11.492 2.141 14.898 1 97.94 77 ALA B O 1
ATOM 2490 N N . LYS B 1 78 ? 12.25 0.381 13.75 1 96.5 78 LYS B N 1
ATOM 2491 C CA . LYS B 1 78 ? 13.641 0.657 14.086 1 96.5 78 LYS B CA 1
ATOM 2492 C C . LYS B 1 78 ? 14.086 2.002 13.523 1 96.5 78 LYS B C 1
ATOM 2494 O O . LYS B 1 78 ? 15.086 2.568 13.977 1 96.5 78 LYS B O 1
ATOM 2499 N N . PHE B 1 79 ? 13.375 2.518 12.547 1 97.31 79 PHE B N 1
ATOM 2500 C CA . PHE B 1 79 ? 13.789 3.756 11.898 1 97.31 79 PHE B CA 1
ATOM 2501 C C . PHE B 1 79 ? 13.297 4.969 12.68 1 97.31 79 PHE B C 1
ATOM 2503 O O . PHE B 1 79 ? 13.672 6.102 12.375 1 97.31 79 PHE B O 1
ATOM 2510 N N . ASN B 1 80 ? 12.469 4.828 13.68 1 95.75 80 ASN B N 1
ATOM 2511 C CA . ASN B 1 80 ? 12 5.871 14.578 1 95.75 80 ASN B CA 1
ATOM 2512 C C . ASN B 1 80 ? 11.406 7.051 13.812 1 95.75 80 ASN B C 1
ATOM 2514 O O . ASN B 1 80 ? 11.781 8.203 14.047 1 95.75 80 ASN B O 1
ATOM 2518 N N . ILE B 1 81 ? 10.57 6.734 12.852 1 98.06 81 ILE B N 1
ATOM 2519 C CA . ILE B 1 81 ? 9.883 7.797 12.125 1 98.06 81 ILE B CA 1
ATOM 2520 C C . ILE B 1 81 ? 8.742 8.352 12.977 1 98.06 81 ILE B C 1
ATOM 2522 O O . ILE B 1 81 ? 8.391 7.77 14.008 1 98.06 81 ILE B O 1
ATOM 2526 N N . ASP B 1 82 ? 8.195 9.484 12.617 1 98.62 82 ASP B N 1
ATOM 2527 C CA . ASP B 1 82 ? 7.203 10.156 13.453 1 98.62 82 ASP B CA 1
ATOM 2528 C C . ASP B 1 82 ? 5.793 9.664 13.133 1 98.62 82 ASP B C 1
ATOM 2530 O O . ASP B 1 82 ? 4.977 9.477 14.031 1 98.62 82 ASP B O 1
ATOM 2534 N N . ILE B 1 83 ? 5.461 9.492 11.852 1 98.81 83 ILE B N 1
ATOM 2535 C CA . ILE B 1 83 ? 4.145 9.047 11.414 1 98.81 83 ILE B CA 1
ATOM 2536 C C . ILE B 1 83 ? 4.297 7.98 10.328 1 98.81 83 ILE B C 1
ATOM 2538 O O . ILE B 1 83 ? 5.152 8.102 9.445 1 98.81 83 ILE B O 1
ATOM 2542 N N . LEU B 1 84 ? 3.527 6.918 10.391 1 98.88 84 LEU B N 1
ATOM 2543 C CA . LEU B 1 84 ? 3.418 5.887 9.367 1 98.88 84 LEU B CA 1
ATOM 2544 C C . LEU B 1 84 ? 1.964 5.672 8.961 1 98.88 84 LEU B C 1
ATOM 2546 O O . LEU B 1 84 ? 1.076 5.637 9.82 1 98.88 84 LEU B O 1
ATOM 2550 N N . THR B 1 85 ? 1.753 5.461 7.645 1 98.88 85 THR B N 1
ATOM 2551 C CA . THR B 1 85 ? 0.365 5.34 7.215 1 98.88 85 THR B CA 1
ATOM 2552 C C . THR B 1 85 ? 0.036 3.896 6.848 1 98.88 85 THR B C 1
ATOM 2554 O O . THR B 1 85 ? 0.882 3.178 6.312 1 98.88 85 THR B O 1
ATOM 2557 N N . VAL B 1 86 ? -1.21 3.479 7.078 1 98.94 86 VAL B N 1
ATOM 2558 C CA . VAL B 1 86 ? -1.865 2.25 6.637 1 98.94 86 VAL B CA 1
ATOM 2559 C C . VAL B 1 86 ? -3.223 2.582 6.023 1 98.94 86 VAL B C 1
ATOM 2561 O O . VAL B 1 86 ? -3.721 3.699 6.168 1 98.94 86 VAL B O 1
ATOM 2564 N N . HIS B 1 87 ? -3.811 1.688 5.316 1 98.88 87 HIS B N 1
ATOM 2565 C CA . HIS B 1 87 ? -5.164 1.896 4.812 1 98.88 87 HIS B CA 1
ATOM 2566 C C . HIS B 1 87 ? -6.203 1.369 5.797 1 98.88 87 HIS B C 1
ATOM 2568 O O . HIS B 1 87 ? -6.129 0.218 6.23 1 98.88 87 HIS B O 1
ATOM 2574 N N . ALA B 1 88 ? -7.23 2.141 6.078 1 98.88 88 ALA B N 1
ATOM 2575 C CA . ALA B 1 88 ? -8.344 1.694 6.914 1 98.88 88 ALA B CA 1
ATOM 2576 C C . ALA B 1 88 ? -9.062 0.504 6.289 1 98.88 88 ALA B C 1
ATOM 2578 O O . ALA B 1 88 ? -9.578 -0.361 6.996 1 98.88 88 ALA B O 1
ATOM 2579 N N . ALA B 1 89 ? -9.031 0.433 5.008 1 98.5 89 ALA B N 1
ATOM 2580 C CA . ALA B 1 89 ? -9.734 -0.609 4.262 1 98.5 89 ALA B CA 1
ATOM 2581 C C . ALA B 1 89 ? -9.148 -1.986 4.566 1 98.5 89 ALA B C 1
ATOM 2583 O O . ALA B 1 89 ? -9.75 -3.01 4.234 1 98.5 89 ALA B O 1
ATOM 2584 N N . GLY B 1 90 ? -7.973 -2.023 5.148 1 98.19 90 GLY B N 1
ATOM 2585 C CA . GLY B 1 90 ? -7.383 -3.295 5.543 1 98.19 90 GLY B CA 1
ATOM 2586 C C . GLY B 1 90 ? -8.125 -3.961 6.688 1 98.19 90 GLY B C 1
ATOM 2587 O O . GLY B 1 90 ? -7.926 -5.148 6.953 1 98.19 90 GLY B O 1
ATOM 2588 N N . GLY B 1 91 ? -8.961 -3.182 7.422 1 98.44 91 GLY B N 1
ATOM 2589 C CA . GLY B 1 91 ? -9.805 -3.76 8.453 1 98.44 91 GLY B CA 1
ATOM 2590 C C . GLY B 1 91 ? -9.211 -3.65 9.844 1 98.44 91 GLY B C 1
ATOM 2591 O O . GLY B 1 91 ? -8.016 -3.383 9.992 1 98.44 91 GLY B O 1
ATOM 2592 N N . SER B 1 92 ? -10.055 -3.939 10.82 1 98.62 92 SER B N 1
ATOM 2593 C CA . SER B 1 92 ? -9.711 -3.732 12.219 1 98.62 92 SER B CA 1
ATOM 2594 C C . SER B 1 92 ? -8.523 -4.598 12.633 1 98.62 92 SER B C 1
ATOM 2596 O O . SER B 1 92 ? -7.629 -4.141 13.344 1 98.62 92 SER B O 1
ATOM 2598 N N . GLU B 1 93 ? -8.492 -5.848 12.172 1 98.19 93 GLU B N 1
ATOM 2599 C CA . GLU B 1 93 ? -7.406 -6.742 12.57 1 98.19 93 GLU B CA 1
ATOM 2600 C C . GLU B 1 93 ? -6.062 -6.23 12.055 1 98.19 93 GLU B C 1
ATOM 2602 O O . GLU B 1 93 ? -5.059 -6.293 12.766 1 98.19 93 GLU B O 1
ATOM 2607 N N . MET B 1 94 ? -6.035 -5.766 10.844 1 98.38 94 MET B N 1
ATOM 2608 C CA . MET B 1 94 ? -4.809 -5.203 10.289 1 98.38 94 MET B CA 1
ATOM 2609 C C . MET B 1 94 ? -4.383 -3.959 11.055 1 98.38 94 MET B C 1
ATOM 2611 O O . MET B 1 94 ? -3.209 -3.811 11.406 1 98.38 94 MET B O 1
ATOM 2615 N N . LEU B 1 95 ? -5.359 -3.084 11.32 1 98.88 95 LEU B N 1
ATOM 2616 C CA . LEU B 1 95 ? -5.078 -1.834 12.023 1 98.88 95 LEU B CA 1
ATOM 2617 C C . LEU B 1 95 ? -4.547 -2.104 13.422 1 98.88 95 LEU B C 1
ATOM 2619 O O . LEU B 1 95 ? -3.551 -1.507 13.844 1 98.88 95 LEU B O 1
ATOM 2623 N N . LYS B 1 96 ? -5.199 -2.994 14.133 1 98.88 96 LYS B N 1
ATOM 2624 C CA . LYS B 1 96 ? -4.738 -3.385 15.461 1 98.88 96 LYS B CA 1
ATOM 2625 C C . LYS B 1 96 ? -3.326 -3.957 15.414 1 98.88 96 LYS B C 1
ATOM 2627 O O . LYS B 1 96 ? -2.508 -3.691 16.297 1 98.88 96 LYS B O 1
ATOM 2632 N N . GLY B 1 97 ? -3.104 -4.77 14.391 1 98.69 97 GLY B N 1
ATOM 2633 C CA . GLY B 1 97 ? -1.773 -5.328 14.211 1 98.69 97 GLY B CA 1
ATOM 2634 C C . GLY B 1 97 ? -0.704 -4.27 14.016 1 98.69 97 GLY B C 1
ATOM 2635 O O . GLY B 1 97 ? 0.381 -4.359 14.594 1 98.69 97 GLY B O 1
ATOM 2636 N N . ALA B 1 98 ? -0.987 -3.285 13.18 1 98.81 98 ALA B N 1
ATOM 2637 C CA . ALA B 1 98 ? -0.043 -2.197 12.93 1 98.81 98 ALA B CA 1
ATOM 2638 C C . ALA B 1 98 ? 0.277 -1.448 14.227 1 98.81 98 ALA B C 1
ATOM 2640 O O . ALA B 1 98 ? 1.444 -1.197 14.531 1 98.81 98 ALA B O 1
ATOM 2641 N N . LYS B 1 99 ? -0.74 -1.109 14.992 1 98.81 99 LYS B N 1
ATOM 2642 C CA . LYS B 1 99 ? -0.553 -0.381 16.234 1 98.81 99 LYS B CA 1
ATOM 2643 C C . LYS B 1 99 ? 0.215 -1.222 17.25 1 98.81 99 LYS B C 1
ATOM 2645 O O . LYS B 1 99 ? 1.109 -0.717 17.938 1 98.81 99 LYS B O 1
ATOM 2650 N N . ARG B 1 100 ? -0.156 -2.463 17.359 1 98.69 100 ARG B N 1
ATOM 2651 C CA . ARG B 1 100 ? 0.506 -3.383 18.281 1 98.69 100 ARG B CA 1
ATOM 2652 C C . ARG B 1 100 ? 1.996 -3.484 17.984 1 98.69 100 ARG B C 1
ATOM 2654 O O . ARG B 1 100 ? 2.822 -3.531 18.891 1 98.69 100 ARG B O 1
ATOM 2661 N N . ALA B 1 101 ? 2.326 -3.562 16.703 1 98.62 101 ALA B N 1
ATOM 2662 C CA . ALA B 1 101 ? 3.729 -3.658 16.312 1 98.62 101 ALA B CA 1
ATOM 2663 C C . ALA B 1 101 ? 4.531 -2.48 16.859 1 98.62 101 ALA B C 1
ATOM 2665 O O . ALA B 1 101 ? 5.629 -2.666 17.391 1 98.62 101 ALA B O 1
ATOM 2666 N N . MET B 1 10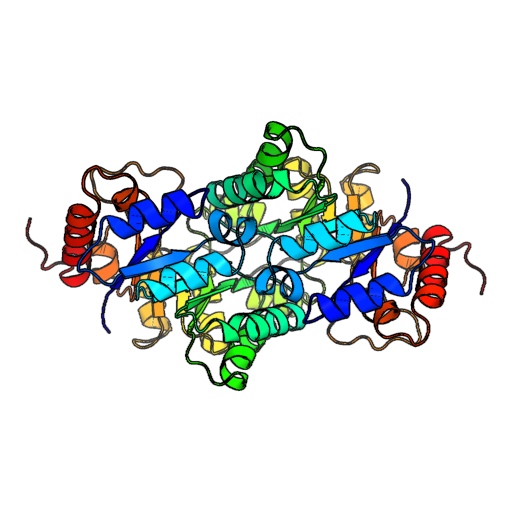2 ? 4.008 -1.258 16.766 1 98.56 102 MET B N 1
ATOM 2667 C CA . MET B 1 102 ? 4.703 -0.073 17.266 1 98.56 102 MET B CA 1
ATOM 2668 C C . MET B 1 102 ? 4.805 -0.104 18.781 1 98.56 102 MET B C 1
ATOM 2670 O O . MET B 1 102 ? 5.855 0.214 19.344 1 98.56 102 MET B O 1
ATOM 2674 N N . THR B 1 103 ? 3.711 -0.502 19.438 1 98.12 103 THR B N 1
ATOM 2675 C CA . THR B 1 103 ? 3.684 -0.583 20.891 1 98.12 103 THR B CA 1
ATOM 2676 C C . THR B 1 103 ? 4.719 -1.584 21.391 1 98.12 103 THR B C 1
ATOM 2678 O O . THR B 1 103 ? 5.477 -1.286 22.312 1 98.12 103 THR B O 1
ATOM 2681 N N . GLU B 1 104 ? 4.746 -2.707 20.797 1 98.38 104 GLU B N 1
ATOM 2682 C CA . GLU B 1 104 ? 5.672 -3.76 21.219 1 98.38 104 GLU B CA 1
ATOM 2683 C C . GLU B 1 104 ? 7.117 -3.352 20.969 1 98.38 104 GLU B C 1
ATOM 2685 O O . GLU B 1 104 ? 8.023 -3.756 21.703 1 98.38 104 GLU B O 1
ATOM 2690 N N . ALA B 1 105 ? 7.344 -2.609 19.906 1 97.81 105 ALA B N 1
ATOM 2691 C CA . ALA B 1 105 ? 8.688 -2.137 19.594 1 97.81 105 ALA B CA 1
ATOM 2692 C C . ALA B 1 105 ? 9.125 -1.037 20.562 1 97.81 105 ALA B C 1
ATOM 2694 O O . ALA B 1 105 ? 10.305 -0.68 20.609 1 97.81 105 ALA B O 1
ATOM 2695 N N . GLY B 1 106 ? 8.227 -0.462 21.328 1 97.69 106 GLY B N 1
ATOM 2696 C CA . GLY B 1 106 ? 8.523 0.553 22.328 1 97.69 106 GLY B CA 1
ATOM 2697 C C . GLY B 1 106 ? 8.812 1.914 21.719 1 97.69 106 GLY B C 1
ATOM 2698 O O . GLY B 1 106 ? 9.633 2.672 22.25 1 97.69 106 GLY B O 1
ATOM 2699 N N . VAL B 1 107 ? 8.258 2.186 20.562 1 97.75 107 VAL B N 1
ATOM 2700 C CA . VAL B 1 107 ? 8.5 3.467 19.906 1 97.75 107 VAL B CA 1
ATOM 2701 C C . VAL B 1 107 ? 7.223 4.305 19.906 1 97.75 107 VAL B C 1
ATOM 2703 O O . VAL B 1 107 ? 6.137 3.787 20.188 1 97.75 107 VAL B O 1
ATOM 2706 N N . ASN B 1 108 ? 7.332 5.586 19.625 1 96.62 108 ASN B N 1
ATOM 2707 C CA . ASN B 1 108 ? 6.207 6.508 19.703 1 96.62 108 ASN B CA 1
ATOM 2708 C C . ASN B 1 108 ? 5.695 6.887 18.312 1 96.62 108 ASN B C 1
ATOM 2710 O O . ASN B 1 108 ? 4.953 7.859 18.172 1 96.62 108 ASN B O 1
ATOM 2714 N N . THR B 1 109 ? 6.098 6.168 17.297 1 98.62 109 THR B N 1
ATOM 2715 C CA . THR B 1 109 ? 5.609 6.426 15.953 1 98.62 109 THR B CA 1
ATOM 2716 C C . THR B 1 109 ? 4.086 6.355 15.906 1 98.62 109 THR B C 1
ATOM 2718 O O . THR B 1 109 ? 3.486 5.395 16.391 1 98.62 109 THR B O 1
ATOM 2721 N N . LYS B 1 110 ? 3.457 7.422 15.398 1 98.75 110 LYS B N 1
ATOM 2722 C CA . LYS B 1 110 ? 2.006 7.43 15.234 1 98.75 110 LYS B CA 1
ATOM 2723 C C . LYS B 1 110 ? 1.589 6.629 14 1 98.75 110 LYS B C 1
ATOM 2725 O O . LYS B 1 110 ? 2.205 6.746 12.938 1 98.75 110 LYS B O 1
ATOM 2730 N N . VAL B 1 111 ? 0.613 5.781 14.156 1 98.88 111 VAL B N 1
ATOM 2731 C CA . VAL B 1 111 ? 0.007 5.062 13.039 1 98.88 111 VAL B CA 1
ATOM 2732 C C . VAL B 1 111 ? -1.264 5.781 12.586 1 98.88 111 VAL B C 1
ATOM 2734 O O . VAL B 1 111 ? -2.188 5.977 13.383 1 98.88 111 VAL B O 1
ATOM 2737 N N . ILE B 1 112 ? -1.301 6.199 11.328 1 98.94 112 ILE B N 1
ATOM 2738 C CA . ILE B 1 112 ? -2.379 7.004 10.766 1 98.94 112 ILE B CA 1
ATOM 2739 C C . ILE B 1 112 ? -3.053 6.238 9.625 1 98.94 112 ILE B C 1
ATOM 2741 O O . ILE B 1 112 ? -2.379 5.742 8.727 1 98.94 112 ILE B O 1
ATOM 2745 N N . ALA B 1 113 ? -4.402 6.125 9.617 1 98.94 113 ALA B N 1
ATOM 2746 C CA . ALA B 1 113 ? -5.129 5.336 8.625 1 98.94 113 ALA B CA 1
ATOM 2747 C C . ALA B 1 113 ? -5.676 6.227 7.516 1 98.94 113 ALA B C 1
ATOM 2749 O O . ALA B 1 113 ? -6.273 7.27 7.785 1 98.94 113 ALA B O 1
ATOM 2750 N N . ILE B 1 114 ? -5.457 5.812 6.305 1 98.88 114 ILE B N 1
ATOM 2751 C CA . ILE B 1 114 ? -6.07 6.465 5.152 1 98.88 114 ILE B CA 1
ATOM 2752 C C . ILE B 1 114 ? -7.555 6.098 5.086 1 98.88 114 ILE B C 1
ATOM 2754 O O . ILE B 1 114 ? -7.91 4.918 5.113 1 98.88 114 ILE B O 1
ATOM 2758 N N . THR B 1 115 ? -8.398 7.062 4.977 1 98.62 115 THR B N 1
ATOM 2759 C CA . THR B 1 115 ? -9.805 6.773 4.742 1 98.62 115 THR B CA 1
ATOM 2760 C C . THR B 1 115 ? -10.078 6.59 3.25 1 98.62 115 THR B C 1
ATOM 2762 O O . THR B 1 115 ? -9.703 5.574 2.666 1 98.62 115 THR B O 1
ATOM 2765 N N . GLN B 1 116 ? -10.734 7.523 2.611 1 97.75 116 GLN B N 1
ATOM 2766 C CA . GLN B 1 116 ? -10.82 7.57 1.156 1 97.75 116 GLN B CA 1
ATOM 2767 C C . GLN B 1 116 ? -9.789 8.531 0.569 1 97.75 116 GLN B C 1
ATOM 2769 O O . GLN B 1 116 ? -9.578 9.617 1.101 1 97.75 116 GLN B O 1
ATOM 2774 N N . LEU B 1 117 ? -9.125 8.055 -0.48 1 96.06 117 LEU B N 1
ATOM 2775 C CA . LEU B 1 117 ? -8.172 8.93 -1.151 1 96.06 117 LEU B CA 1
ATOM 2776 C C . LEU B 1 117 ? -8.867 10.172 -1.704 1 96.06 117 LEU B C 1
ATOM 2778 O O . LEU B 1 117 ? -10.016 10.094 -2.156 1 96.06 117 LEU B O 1
ATOM 2782 N N . THR B 1 118 ? -8.164 11.289 -1.656 1 92.62 118 THR B N 1
ATOM 2783 C CA . THR B 1 118 ? -8.75 12.547 -2.1 1 92.62 118 THR B CA 1
ATOM 2784 C C . THR B 1 118 ? -9.016 12.523 -3.602 1 92.62 118 THR B C 1
ATOM 2786 O O . THR B 1 118 ? -9.773 13.352 -4.117 1 92.62 118 THR B O 1
ATOM 2789 N N . SER B 1 119 ? -8.422 11.516 -4.301 1 91 119 SER B N 1
ATOM 2790 C CA . SER B 1 119 ? -8.625 11.383 -5.738 1 91 119 SER B CA 1
ATOM 2791 C C . SER B 1 119 ? -9.898 10.609 -6.051 1 91 119 SER B C 1
ATOM 2793 O O . SER B 1 119 ? -10.32 10.531 -7.207 1 91 119 SER B O 1
ATOM 2795 N N . THR B 1 120 ? -10.57 10.086 -5.102 1 94.19 120 THR B N 1
ATOM 2796 C CA . THR B 1 120 ? -11.758 9.266 -5.293 1 94.19 120 THR B CA 1
ATOM 2797 C C . THR B 1 120 ? -13.023 10.117 -5.211 1 94.19 120 THR B C 1
ATOM 2799 O O . THR B 1 120 ? -13.305 10.719 -4.176 1 94.19 120 THR B O 1
ATOM 2802 N N . SER B 1 121 ? -13.773 10.219 -6.344 1 95.69 121 SER B N 1
ATOM 2803 C CA . SER B 1 121 ? -15.102 10.82 -6.301 1 95.69 121 SER B CA 1
ATOM 2804 C C . SER B 1 121 ? -16.141 9.844 -5.746 1 95.69 121 SER B C 1
ATOM 2806 O O . SER B 1 121 ? -15.898 8.633 -5.723 1 95.69 121 SER B O 1
ATOM 2808 N N . GLU B 1 122 ? -17.234 10.406 -5.312 1 97.25 122 GLU B N 1
ATOM 2809 C CA . GLU B 1 122 ? -18.312 9.539 -4.836 1 97.25 122 GLU B CA 1
ATOM 2810 C C . GLU B 1 122 ? -18.797 8.594 -5.938 1 97.25 122 GLU B C 1
ATOM 2812 O O . GLU B 1 122 ? -19.062 7.422 -5.68 1 97.25 122 GLU B O 1
ATOM 2817 N N . GLU B 1 123 ? -18.922 9.125 -7.141 1 97.75 123 GLU B N 1
ATOM 2818 C CA . GLU B 1 123 ? -19.328 8.32 -8.281 1 97.75 123 GLU B CA 1
ATOM 2819 C C . GLU B 1 123 ? -18.359 7.164 -8.523 1 97.75 123 GLU B C 1
ATOM 2821 O O . GLU B 1 123 ? -18.781 6.02 -8.703 1 97.75 123 GLU B O 1
ATOM 2826 N N . ASP B 1 124 ? -17.078 7.434 -8.5 1 97.12 124 ASP B N 1
ATOM 2827 C CA . ASP B 1 124 ? -16.062 6.398 -8.695 1 97.12 124 ASP B CA 1
ATOM 2828 C C . ASP B 1 124 ? -16.109 5.367 -7.566 1 97.12 124 ASP B C 1
ATOM 2830 O O . ASP B 1 124 ? -15.969 4.168 -7.809 1 97.12 124 ASP B O 1
ATOM 2834 N N . MET B 1 125 ? -16.234 5.879 -6.336 1 98.06 125 MET B N 1
ATOM 2835 C CA . MET B 1 125 ? -16.312 4.988 -5.184 1 98.06 125 MET B CA 1
ATOM 2836 C C . MET B 1 125 ? -17.438 3.986 -5.348 1 98.06 125 MET B C 1
ATOM 2838 O O . MET B 1 125 ? -17.25 2.785 -5.148 1 98.06 125 MET B O 1
ATOM 2842 N N . ARG B 1 126 ? -18.625 4.473 -5.734 1 98.25 126 ARG B N 1
ATOM 2843 C CA . ARG B 1 126 ? -19.797 3.613 -5.914 1 98.25 126 ARG B CA 1
ATOM 2844 C C . ARG B 1 126 ? -19.562 2.611 -7.043 1 98.25 126 ARG B C 1
ATOM 2846 O O . ARG B 1 126 ? -19.797 1.412 -6.871 1 98.25 126 ARG B O 1
ATOM 2853 N N . LYS B 1 127 ? -19.047 3.055 -8.141 1 97.81 127 LYS B N 1
ATOM 2854 C CA . LYS B 1 127 ? -18.922 2.244 -9.352 1 97.81 127 LYS B CA 1
ATOM 2855 C C . LYS B 1 127 ? -17.734 1.277 -9.242 1 97.81 127 LYS B C 1
ATOM 2857 O O . LYS B 1 127 ? -17.844 0.113 -9.633 1 97.81 127 LYS B O 1
ATOM 2862 N N . GLU B 1 128 ? -16.656 1.76 -8.688 1 98.31 128 GLU B N 1
ATOM 2863 C CA . GLU B 1 128 ? -15.422 1.003 -8.844 1 98.31 128 GLU B CA 1
ATOM 2864 C C . GLU B 1 128 ? -15.055 0.285 -7.551 1 98.31 128 GLU B C 1
ATOM 2866 O O . GLU B 1 128 ? -14.43 -0.776 -7.582 1 98.31 128 GLU B O 1
ATOM 2871 N N . GLN B 1 129 ? -15.375 0.812 -6.355 1 98.06 129 GLN B N 1
ATOM 2872 C CA . GLN B 1 129 ? -15.102 0.14 -5.09 1 98.06 129 GLN B CA 1
ATOM 2873 C C . GLN B 1 129 ? -16.328 -0.624 -4.598 1 98.06 129 GLN B C 1
ATOM 2875 O O . GLN B 1 129 ? -16.234 -1.423 -3.666 1 98.06 129 GLN B O 1
ATOM 2880 N N . ASN B 1 130 ? -17.453 -0.405 -5.234 1 98.12 130 ASN B N 1
ATOM 2881 C CA . ASN B 1 130 ? -18.703 -1.076 -4.887 1 98.12 130 ASN B CA 1
ATOM 2882 C C . ASN B 1 130 ? -19.188 -0.671 -3.498 1 98.12 130 ASN B C 1
ATOM 2884 O O . ASN B 1 130 ? -19.75 -1.491 -2.768 1 98.12 130 ASN B O 1
ATOM 2888 N N . ILE B 1 131 ? -18.891 0.53 -3.041 1 98.38 131 ILE B N 1
ATOM 2889 C CA . ILE B 1 131 ? -19.422 1.151 -1.835 1 98.38 131 ILE B CA 1
ATOM 2890 C C . ILE B 1 131 ? -20.562 2.105 -2.203 1 98.38 131 ILE B C 1
ATOM 2892 O O . ILE B 1 131 ? -20.328 3.137 -2.842 1 98.38 131 ILE B O 1
ATOM 2896 N N . GLN B 1 132 ? -21.734 1.865 -1.728 1 98.19 132 GLN B N 1
ATOM 2897 C CA . GLN B 1 132 ? -22.891 2.529 -2.307 1 98.19 132 GLN B CA 1
ATOM 2898 C C . GLN B 1 132 ? -23.375 3.684 -1.424 1 98.19 132 GLN B C 1
ATOM 2900 O O . GLN B 1 132 ? -24.25 4.445 -1.81 1 98.19 132 GLN B O 1
ATOM 2905 N N . THR B 1 133 ? -22.797 3.877 -0.262 1 98.12 133 THR B N 1
ATOM 2906 C CA . THR B 1 133 ? -23.125 5.02 0.582 1 98.12 133 THR B CA 1
ATOM 2907 C C . THR B 1 133 ? -22.484 6.293 0.045 1 98.12 133 THR B C 1
ATOM 2909 O O . THR B 1 133 ? -21.812 6.266 -0.987 1 98.12 133 THR B O 1
ATOM 2912 N N . SER B 1 134 ? -22.719 7.445 0.71 1 98.12 134 SER B N 1
ATOM 2913 C CA . SER B 1 134 ? -22.016 8.672 0.353 1 98.12 134 SER B CA 1
ATOM 2914 C C . SER B 1 134 ? -20.531 8.578 0.695 1 98.12 134 SER B C 1
ATOM 2916 O O . SER B 1 134 ? -20.141 7.766 1.535 1 98.12 134 SER B O 1
ATOM 2918 N N . ILE B 1 135 ? -19.781 9.359 -0.007 1 97.69 135 ILE B N 1
ATOM 2919 C CA . ILE B 1 135 ? -18.344 9.383 0.268 1 97.69 135 ILE B CA 1
ATOM 2920 C C . ILE B 1 135 ? -18.109 9.836 1.706 1 97.69 135 ILE B C 1
ATOM 2922 O O . ILE B 1 135 ? -17.203 9.336 2.377 1 97.69 135 ILE B O 1
ATOM 2926 N N . GLU B 1 136 ? -18.859 10.805 2.213 1 97.81 136 GLU B N 1
ATOM 2927 C CA . GLU B 1 136 ? -18.766 11.25 3.598 1 97.81 136 GLU B CA 1
ATOM 2928 C C . GLU B 1 136 ? -18.984 10.102 4.57 1 97.81 136 GLU B C 1
ATOM 2930 O O . GLU B 1 136 ? -18.234 9.93 5.535 1 97.81 136 GLU B O 1
ATOM 2935 N N . GLU B 1 137 ? -20.016 9.297 4.312 1 98.19 137 GLU B N 1
ATOM 2936 C CA . GLU B 1 137 ? -20.312 8.156 5.172 1 98.19 137 GLU B CA 1
ATOM 2937 C C . GLU B 1 137 ? -19.188 7.133 5.156 1 98.19 137 GLU B C 1
ATOM 2939 O O . GLU B 1 137 ? -18.859 6.543 6.188 1 98.19 137 GLU B O 1
ATOM 2944 N N . SER B 1 138 ? -18.672 6.926 3.988 1 98.44 138 SER B N 1
ATOM 2945 C CA . SER B 1 138 ? -17.547 6 3.867 1 98.44 138 SER B CA 1
ATOM 2946 C C . SER B 1 138 ? -16.359 6.477 4.684 1 98.44 138 SER B C 1
ATOM 2948 O O . SER B 1 138 ? -15.742 5.691 5.41 1 98.44 138 SER B O 1
ATOM 2950 N N . VAL B 1 139 ? -16.031 7.734 4.539 1 98.62 139 VAL B N 1
ATOM 2951 C CA . VAL B 1 139 ? -14.898 8.328 5.25 1 98.62 139 VAL B CA 1
ATOM 2952 C C . VAL B 1 139 ? -15.141 8.234 6.758 1 98.62 139 VAL B C 1
ATOM 2954 O O . VAL B 1 139 ? -14.242 7.848 7.512 1 98.62 139 VAL B O 1
ATOM 2957 N N . LEU B 1 140 ? -16.344 8.547 7.203 1 98.69 140 LEU B N 1
ATOM 2958 C CA . LEU B 1 140 ? -16.656 8.5 8.625 1 98.69 140 LEU B CA 1
ATOM 2959 C C . LEU B 1 140 ? -16.594 7.07 9.156 1 98.69 140 LEU B C 1
ATOM 2961 O O . LEU B 1 140 ? -16.188 6.84 10.297 1 98.69 140 LEU B O 1
ATOM 2965 N N . ASN B 1 141 ? -17.047 6.141 8.375 1 98.62 141 ASN B N 1
ATOM 2966 C CA . ASN B 1 141 ? -16.953 4.73 8.75 1 98.62 141 ASN B CA 1
ATOM 2967 C C . ASN B 1 141 ? -15.5 4.309 8.961 1 98.62 141 ASN B C 1
ATOM 2969 O O . ASN B 1 141 ? -15.18 3.652 9.953 1 98.62 141 ASN B O 1
ATOM 2973 N N . TYR B 1 142 ? -14.625 4.68 8.047 1 98.81 142 TYR B N 1
ATOM 2974 C CA . TYR B 1 142 ? -13.211 4.34 8.141 1 98.81 142 TYR B CA 1
ATOM 2975 C C . TYR B 1 142 ? -12.562 5.035 9.336 1 98.81 142 TYR B C 1
ATOM 2977 O O . TYR B 1 142 ? -11.711 4.457 10.016 1 98.81 142 TYR B O 1
ATOM 2985 N N . ALA B 1 143 ? -12.977 6.262 9.57 1 98.88 143 ALA B N 1
ATOM 2986 C CA . ALA B 1 143 ? -12.438 6.988 10.719 1 98.88 143 ALA B CA 1
ATOM 2987 C C . ALA B 1 143 ? -12.844 6.32 12.031 1 98.88 143 ALA B C 1
ATOM 2989 O O . ALA B 1 143 ? -12.031 6.188 12.945 1 98.88 143 ALA B O 1
ATOM 2990 N N . ARG B 1 144 ? -14.117 5.949 12.133 1 98.75 144 ARG B N 1
ATOM 2991 C CA . ARG B 1 144 ? -14.594 5.234 13.305 1 98.75 144 ARG B CA 1
ATOM 2992 C C . ARG B 1 144 ? -13.844 3.92 13.492 1 98.75 144 ARG B C 1
ATOM 2994 O O . ARG B 1 144 ? -13.414 3.596 14.609 1 98.75 144 ARG B O 1
ATOM 3001 N N . LEU B 1 145 ? -13.68 3.191 12.422 1 98.88 145 LEU B N 1
ATOM 3002 C CA . LEU B 1 145 ? -12.945 1.929 12.453 1 98.88 145 LEU B CA 1
ATOM 3003 C C . LEU B 1 145 ? -11.523 2.133 12.969 1 98.88 145 LEU B C 1
ATOM 3005 O O . LEU B 1 145 ? -11.039 1.349 13.789 1 98.88 145 LEU B O 1
ATOM 3009 N N . ALA B 1 146 ? -10.875 3.143 12.422 1 98.88 146 ALA B N 1
ATOM 3010 C CA . ALA B 1 146 ? -9.508 3.469 12.828 1 98.88 146 ALA B CA 1
ATOM 3011 C C . ALA B 1 146 ? -9.438 3.746 14.328 1 98.88 146 ALA B C 1
ATOM 3013 O O . ALA B 1 146 ? -8.609 3.17 15.039 1 98.88 146 ALA B O 1
ATOM 3014 N N . LYS B 1 147 ? -10.305 4.594 14.805 1 98.75 147 LYS B N 1
ATOM 3015 C CA . LYS B 1 147 ? -10.32 4.957 16.219 1 98.75 147 LYS B CA 1
ATOM 3016 C C . LYS B 1 147 ? -10.578 3.734 17.094 1 98.75 147 LYS B C 1
ATOM 3018 O O . LYS B 1 147 ? -9.867 3.506 18.078 1 98.75 147 LYS B O 1
ATOM 3023 N N . GLU B 1 148 ? -11.562 2.961 16.719 1 98.69 148 GLU B N 1
ATOM 3024 C CA . GLU B 1 148 ? -11.945 1.778 17.5 1 98.69 148 GLU B CA 1
ATOM 3025 C C . GLU B 1 148 ? -10.828 0.736 17.484 1 98.69 148 GLU B C 1
ATOM 3027 O O . GLU B 1 148 ? -10.734 -0.087 18.406 1 98.69 148 GLU B O 1
ATOM 3032 N N . SER B 1 149 ? -9.992 0.766 16.469 1 98.81 149 SER B N 1
ATOM 3033 C CA . SER B 1 149 ? -8.898 -0.191 16.344 1 98.81 149 SER B CA 1
ATOM 3034 C C . SER B 1 149 ? -7.656 0.297 17.078 1 98.81 149 SER B C 1
ATOM 3036 O O . SER B 1 149 ? -6.633 -0.391 17.109 1 98.81 149 SER B O 1
ATOM 3038 N N . GLY B 1 150 ? -7.648 1.496 17.562 1 98.5 150 GLY B N 1
ATOM 3039 C CA . GLY B 1 150 ? -6.574 1.997 18.406 1 98.5 150 GLY B CA 1
ATOM 3040 C C . GLY B 1 150 ? -5.52 2.768 17.641 1 98.5 150 GLY B C 1
ATOM 3041 O O . GLY B 1 150 ? -4.504 3.176 18.203 1 98.5 150 GLY B O 1
ATOM 3042 N N . VAL B 1 151 ? -5.715 2.934 16.312 1 98.06 151 VAL B N 1
ATOM 3043 C CA . VAL B 1 151 ? -4.727 3.727 15.586 1 98.06 151 VAL B CA 1
ATOM 3044 C C . VAL B 1 151 ? -4.891 5.203 15.945 1 98.06 151 VAL B C 1
ATOM 3046 O O . VAL B 1 151 ? -5.91 5.605 16.5 1 98.06 151 VAL B O 1
ATOM 3049 N N . ASP B 1 152 ? -3.898 6.07 15.633 1 98.69 152 ASP B N 1
ATOM 3050 C CA . ASP B 1 152 ? -3.725 7.375 16.266 1 98.69 152 ASP B CA 1
ATOM 3051 C C . ASP B 1 152 ? -4.516 8.453 15.523 1 98.69 152 ASP B C 1
ATOM 3053 O O . ASP B 1 152 ? -4.723 9.547 16.047 1 98.69 152 ASP B O 1
ATOM 3057 N N . GLY B 1 153 ? -4.977 8.195 14.352 1 98.81 153 GLY B N 1
ATOM 3058 C CA . GLY B 1 153 ? -5.668 9.188 13.547 1 98.81 153 GLY B CA 1
ATOM 3059 C C . GLY B 1 153 ? -5.945 8.727 12.133 1 98.81 153 GLY B C 1
ATOM 3060 O O . GLY B 1 153 ? -5.871 7.535 11.836 1 98.81 153 GLY B O 1
ATOM 3061 N N . VAL B 1 154 ? -6.34 9.727 11.273 1 98.94 154 VAL B N 1
ATOM 3062 C CA . VAL B 1 154 ? -6.676 9.398 9.891 1 98.94 154 VAL B CA 1
ATOM 3063 C C . VAL B 1 154 ? -6.145 10.484 8.961 1 98.94 154 VAL B C 1
ATOM 3065 O O . VAL B 1 154 ? -5.848 11.602 9.398 1 98.94 154 VAL B O 1
ATOM 3068 N N . VAL B 1 155 ? -5.91 10.125 7.75 1 98.81 155 VAL B N 1
ATOM 3069 C CA . VAL B 1 155 ? -5.82 11.047 6.625 1 98.81 155 VAL B CA 1
ATOM 3070 C C . VAL B 1 155 ? -7.176 11.148 5.934 1 98.81 155 VAL B C 1
ATOM 3072 O O . VAL B 1 155 ? -7.793 10.133 5.605 1 98.81 155 VAL B O 1
ATOM 3075 N N . SER B 1 156 ? -7.641 12.289 5.707 1 98.19 156 SER B N 1
ATOM 3076 C CA . SER B 1 156 ? -8.906 12.539 5.027 1 98.19 156 SER B CA 1
ATOM 3077 C C . SER B 1 156 ? -8.922 13.906 4.355 1 98.19 156 SER B C 1
ATOM 3079 O O . SER B 1 156 ? -8.023 14.727 4.582 1 98.19 156 SER B O 1
ATOM 3081 N N . SER B 1 157 ? -9.938 14.062 3.52 1 96.94 157 SER B N 1
ATOM 3082 C CA . SER B 1 157 ? -10.156 15.391 2.959 1 96.94 157 SER B CA 1
ATOM 3083 C C . SER B 1 157 ? -10.594 16.375 4.035 1 96.94 157 SER B C 1
ATOM 3085 O O . SER B 1 157 ? -11.195 15.992 5.039 1 96.94 157 SER B O 1
ATOM 3087 N N . VAL B 1 158 ? -10.273 17.672 3.768 1 96.75 158 VAL B N 1
ATOM 3088 C CA . VAL B 1 158 ? -10.734 18.734 4.652 1 96.75 158 VAL B CA 1
ATOM 3089 C C . VAL B 1 158 ? -12.258 18.703 4.758 1 96.75 158 VAL B C 1
ATOM 3091 O O . VAL B 1 158 ? -12.82 19 5.809 1 96.75 158 VAL B O 1
ATOM 3094 N N . LEU B 1 159 ? -12.93 18.25 3.752 1 96.12 159 LEU B N 1
ATOM 3095 C CA . LEU B 1 159 ? -14.383 18.281 3.633 1 96.12 159 LEU B CA 1
ATOM 3096 C C . LEU B 1 159 ? -15.031 17.438 4.723 1 96.12 159 LEU B C 1
ATOM 3098 O O . LEU B 1 159 ? -16.156 17.703 5.137 1 96.12 159 LEU B O 1
ATOM 3102 N N . GLU B 1 160 ? -14.312 16.422 5.246 1 97.94 160 GLU B N 1
ATOM 3103 C CA . GLU B 1 160 ? -14.891 15.547 6.258 1 97.94 160 GLU B CA 1
ATOM 3104 C C . GLU B 1 160 ? -14.289 15.82 7.633 1 97.94 160 GLU B C 1
ATOM 3106 O O . GLU B 1 160 ? -14.672 15.188 8.617 1 97.94 160 GLU B O 1
ATOM 3111 N N . THR B 1 161 ? -13.406 16.766 7.734 1 98.06 161 THR B N 1
ATOM 3112 C CA . THR B 1 161 ? -12.578 16.953 8.922 1 98.06 161 THR B CA 1
ATOM 3113 C C . THR B 1 161 ? -13.438 17.328 10.125 1 98.06 161 THR B C 1
ATOM 3115 O O . THR B 1 161 ? -13.266 16.766 11.211 1 98.06 161 THR B O 1
ATOM 3118 N N . LYS B 1 162 ? -14.352 18.266 9.938 1 98 162 LYS B N 1
ATOM 3119 C CA . LYS B 1 162 ? -15.195 18.688 11.039 1 98 162 LYS B CA 1
ATOM 3120 C C . LYS B 1 162 ? -15.992 17.516 11.617 1 98 162 LYS B C 1
ATOM 3122 O O . LYS B 1 162 ? -16.078 17.359 12.836 1 98 162 LYS B O 1
ATOM 3127 N N . LYS B 1 163 ? -16.578 16.734 10.766 1 98.5 163 LYS B N 1
ATOM 3128 C CA . LYS B 1 163 ? -17.391 15.602 11.203 1 98.5 163 LYS B CA 1
ATOM 3129 C C . LYS B 1 163 ? -16.531 14.531 11.867 1 98.5 163 LYS B C 1
ATOM 3131 O O . LYS B 1 163 ? -16.953 13.891 12.828 1 98.5 163 LYS B O 1
ATOM 3136 N N . ILE B 1 164 ? -15.336 14.289 11.328 1 98.69 164 ILE B N 1
ATOM 3137 C CA . ILE B 1 164 ? -14.422 13.344 11.961 1 98.69 164 ILE B CA 1
ATOM 3138 C C . ILE B 1 164 ? -14.062 13.828 13.367 1 98.69 164 ILE B C 1
ATOM 3140 O O . ILE B 1 164 ? -14.023 13.047 14.312 1 98.69 164 ILE B O 1
ATOM 3144 N N . ARG B 1 165 ? -13.742 15.125 13.492 1 98.06 165 ARG B N 1
ATOM 3145 C CA . ARG B 1 165 ? -13.391 15.719 14.781 1 98.06 165 ARG B CA 1
ATOM 3146 C C . ARG B 1 165 ? -14.516 15.531 15.789 1 98.06 165 ARG B C 1
ATOM 3148 O O . ARG B 1 165 ? -14.273 15.148 16.938 1 98.06 165 ARG B O 1
ATOM 3155 N N . GLU B 1 166 ? -15.719 15.75 15.359 1 97.94 166 GLU B N 1
ATOM 3156 C CA . GLU B 1 166 ? -16.891 15.578 16.219 1 97.94 166 GLU B CA 1
ATOM 3157 C C . GLU B 1 166 ? -17.047 14.117 16.641 1 97.94 166 GLU B C 1
ATOM 3159 O O . GLU B 1 166 ? -17.375 13.836 17.797 1 97.94 166 GLU B O 1
ATOM 3164 N N . GLN B 1 167 ? -16.75 13.234 15.781 1 98.06 167 GLN B N 1
ATOM 3165 C CA . GLN B 1 167 ? -16.969 11.805 15.992 1 98.06 167 GLN B CA 1
ATOM 3166 C C . GLN B 1 167 ? -15.852 11.203 16.844 1 98.06 167 GLN B C 1
ATOM 3168 O O . GLN B 1 167 ? -16.094 10.289 17.641 1 98.06 167 GLN B O 1
ATOM 3173 N N . SER B 1 168 ? -14.656 11.703 16.688 1 97.69 168 SER B N 1
ATOM 3174 C CA . SER B 1 168 ? -13.5 10.953 17.172 1 97.69 168 SER B CA 1
ATOM 3175 C C . SER B 1 168 ? -12.812 11.688 18.328 1 97.69 168 SER B C 1
ATOM 3177 O O . SER B 1 168 ? -11.992 11.109 19.031 1 97.69 168 SER B O 1
ATOM 3179 N N . GLY B 1 169 ? -13.125 12.945 18.531 1 96.19 169 GLY B N 1
ATOM 3180 C CA . GLY B 1 169 ? -12.609 13.672 19.672 1 96.19 169 GLY B CA 1
ATOM 3181 C C . GLY B 1 169 ? -11.375 14.492 19.359 1 96.19 169 GLY B C 1
ATOM 3182 O O . GLY B 1 169 ? -10.781 14.344 18.297 1 96.19 169 GLY B O 1
ATOM 3183 N N . GLU B 1 170 ? -10.883 15.281 20.297 1 95.31 170 GLU B N 1
ATOM 3184 C CA . GLU B 1 170 ? -9.867 16.312 20.109 1 95.31 170 GLU B CA 1
ATOM 3185 C C . GLU B 1 170 ? -8.477 15.695 19.969 1 95.31 170 GLU B C 1
ATOM 3187 O O . GLU B 1 170 ? -7.602 16.266 19.312 1 95.31 170 GLU B O 1
ATOM 3192 N N . GLU B 1 171 ? -8.281 14.531 20.531 1 96.5 171 GLU B N 1
ATOM 3193 C CA . GLU B 1 171 ? -6.949 13.938 20.562 1 96.5 171 GLU B CA 1
ATOM 3194 C C . GLU B 1 171 ? -6.664 13.125 19.312 1 96.5 171 GLU B C 1
ATOM 3196 O O . GLU B 1 171 ? -5.516 12.773 19.031 1 96.5 171 GLU B O 1
ATOM 3201 N N . PHE B 1 172 ? -7.738 12.758 18.594 1 98.19 172 PHE B N 1
ATOM 3202 C CA . PHE B 1 172 ? -7.602 11.984 17.359 1 98.19 172 PHE B CA 1
ATOM 3203 C C . PHE B 1 172 ? -6.957 12.82 16.266 1 98.19 172 PHE B C 1
ATOM 3205 O O . PHE B 1 172 ? -7.434 13.914 15.945 1 98.19 172 PHE B O 1
ATOM 3212 N N . ILE B 1 173 ? -5.863 12.352 15.703 1 98.69 173 ILE B N 1
ATOM 3213 C CA . ILE B 1 173 ? -5.098 13.125 14.727 1 98.69 173 ILE B CA 1
ATOM 3214 C C . ILE B 1 173 ? -5.82 13.125 13.383 1 98.69 173 ILE B C 1
ATOM 3216 O O . ILE B 1 173 ? -6.293 12.086 12.93 1 98.69 173 ILE B O 1
ATOM 3220 N N . ILE B 1 174 ? -5.977 14.281 12.797 1 98.75 174 ILE B N 1
ATOM 3221 C CA . ILE B 1 174 ? -6.527 14.406 11.453 1 98.75 174 ILE B CA 1
ATOM 3222 C C . ILE B 1 174 ? -5.516 15.102 10.547 1 98.75 174 ILE B C 1
ATOM 3224 O O . ILE B 1 174 ? -5.141 16.25 10.789 1 98.75 174 ILE B O 1
ATOM 3228 N N . ILE B 1 175 ? -5.039 14.391 9.555 1 98.75 175 ILE B N 1
ATOM 3229 C CA . ILE B 1 175 ? -4.102 14.922 8.57 1 98.75 175 ILE B CA 1
ATOM 3230 C C . ILE B 1 175 ? -4.828 15.18 7.25 1 98.75 175 ILE B C 1
ATOM 3232 O O . ILE B 1 175 ? -5.469 14.281 6.699 1 98.75 175 ILE B O 1
ATOM 3236 N N . ASN B 1 176 ? -4.734 16.391 6.738 1 98.38 176 ASN B N 1
ATOM 3237 C CA . ASN B 1 176 ? -5.418 16.766 5.504 1 98.38 176 ASN B CA 1
ATOM 3238 C C . ASN B 1 176 ? -4.434 17.016 4.363 1 98.38 176 ASN B C 1
ATOM 3240 O O . ASN B 1 176 ? -3.668 17.969 4.395 1 98.38 176 ASN B O 1
ATOM 3244 N N . PRO B 1 177 ? -4.469 16.156 3.404 1 97.19 177 PRO B N 1
ATOM 3245 C CA . PRO B 1 177 ? -3.793 16.469 2.143 1 97.19 177 PRO B CA 1
ATOM 3246 C C . PRO B 1 177 ? -4.652 17.312 1.203 1 97.19 177 PRO B C 1
ATOM 3248 O O . PRO B 1 177 ? -5.699 17.812 1.611 1 97.19 177 PRO B O 1
ATOM 3251 N N . GLY B 1 178 ? -4.25 17.562 0.026 1 92.19 178 GLY B N 1
ATOM 3252 C CA . GLY B 1 178 ? -5.047 18.266 -0.975 1 92.19 178 GLY B CA 1
ATOM 3253 C C . GLY B 1 178 ? -5.16 19.75 -0.715 1 92.19 178 GLY B C 1
ATOM 3254 O O . GLY B 1 178 ? -6.18 20.375 -1.033 1 92.19 178 GLY B O 1
ATOM 3255 N N . ILE B 1 179 ? -4.191 20.391 -0.107 1 95.25 179 ILE B N 1
ATOM 3256 C CA . ILE B 1 179 ? -4.199 21.797 0.24 1 95.25 179 ILE B CA 1
ATOM 3257 C C . ILE B 1 179 ? -3.688 22.625 -0.941 1 95.25 179 ILE B C 1
ATOM 3259 O O . ILE B 1 179 ? -2.646 22.312 -1.522 1 95.25 179 ILE B O 1
ATOM 3263 N N . ARG B 1 180 ? -4.43 23.625 -1.226 1 90.75 180 ARG B N 1
ATOM 3264 C CA . ARG B 1 180 ? -4.078 24.531 -2.318 1 90.75 180 ARG B CA 1
ATOM 3265 C C . ARG B 1 180 ? -4.328 25.984 -1.93 1 90.75 180 ARG B C 1
ATOM 3267 O O . ARG B 1 180 ? -5.25 26.281 -1.161 1 90.75 180 ARG B O 1
ATOM 3274 N N . LEU B 1 181 ? -3.473 26.875 -2.416 1 91 181 LEU B N 1
ATOM 3275 C CA . LEU B 1 181 ? -3.748 28.312 -2.355 1 91 181 LEU B CA 1
ATOM 3276 C C . LEU B 1 181 ? -4.52 28.766 -3.588 1 91 181 LEU B C 1
ATOM 3278 O O . LEU B 1 181 ? -4.617 28.031 -4.574 1 91 181 LEU B O 1
ATOM 3282 N N . ALA B 1 182 ? -5.09 29.953 -3.508 1 82.88 182 ALA B N 1
ATOM 3283 C CA . ALA B 1 182 ? -5.934 30.484 -4.574 1 82.88 182 ALA B CA 1
ATOM 3284 C C . ALA B 1 182 ? -5.195 30.484 -5.91 1 82.88 182 ALA B C 1
ATOM 3286 O O . ALA B 1 182 ? -5.789 30.219 -6.957 1 82.88 182 ALA B O 1
ATOM 3287 N N . GLU B 1 183 ? -3.949 30.656 -5.945 1 83.12 183 GLU B N 1
ATOM 3288 C CA . GLU B 1 183 ? -3.18 30.812 -7.176 1 83.12 183 GLU B CA 1
ATOM 3289 C C . GLU B 1 183 ? -2.697 29.453 -7.684 1 83.12 183 GLU B C 1
ATOM 3291 O O . GLU B 1 183 ? -2.184 29.344 -8.797 1 83.12 183 GLU B O 1
ATOM 3296 N N . ASP B 1 184 ? -2.926 28.391 -6.922 1 86.38 184 ASP B N 1
ATOM 3297 C CA . ASP B 1 184 ? -2.408 27.078 -7.273 1 86.38 184 ASP B CA 1
ATOM 3298 C C . ASP B 1 184 ? -3.332 26.375 -8.266 1 86.38 184 ASP B C 1
ATOM 3300 O O . ASP B 1 184 ? -4.547 26.562 -8.234 1 86.38 184 ASP B O 1
ATOM 3304 N N . SER B 1 185 ? -2.752 25.594 -9.172 1 80.94 185 SER B N 1
ATOM 3305 C CA . SER B 1 185 ? -3.547 24.656 -9.969 1 80.94 185 SER B CA 1
ATOM 3306 C C . SER B 1 185 ? -4.062 23.5 -9.117 1 80.94 185 SER B C 1
ATOM 3308 O O . SER B 1 185 ? -3.379 23.062 -8.195 1 80.94 185 SER B O 1
ATOM 3310 N N . LYS B 1 186 ? -5.301 23.062 -9.43 1 76.06 186 LYS B N 1
ATOM 3311 C CA . LYS B 1 186 ? -5.883 21.953 -8.672 1 76.06 186 LYS B CA 1
ATOM 3312 C C . LYS B 1 186 ? -5.168 20.641 -8.977 1 76.06 186 LYS B C 1
ATOM 3314 O O . LYS B 1 186 ? -5.055 19.781 -8.109 1 76.06 186 LYS B O 1
ATOM 3319 N N . GLY B 1 187 ? -4.723 20.422 -10.219 1 72.62 187 GLY B N 1
ATOM 3320 C CA . GLY B 1 187 ? -4.086 19.172 -10.617 1 72.62 187 GLY B CA 1
ATOM 3321 C C . GLY B 1 187 ? -5.016 17.969 -10.547 1 72.62 187 GLY B C 1
ATOM 3322 O O . GLY B 1 187 ? -6.125 18.016 -11.086 1 72.62 187 GLY B O 1
ATOM 3323 N N . ASP B 1 188 ? -4.535 16.922 -9.859 1 73.06 188 ASP B N 1
ATOM 3324 C CA . ASP B 1 188 ? -5.32 15.695 -9.828 1 73.06 188 ASP B CA 1
ATOM 3325 C C . ASP B 1 188 ? -6.207 15.641 -8.586 1 73.06 188 ASP B C 1
ATOM 3327 O O . ASP B 1 188 ? -6.906 14.648 -8.359 1 73.06 188 ASP B O 1
ATOM 3331 N N . GLN B 1 189 ? -6.137 16.578 -7.824 1 79.06 189 GLN B N 1
ATOM 3332 C CA . GLN B 1 189 ? -6.926 16.609 -6.594 1 79.06 189 GLN B CA 1
ATOM 3333 C C . GLN B 1 189 ? -8.336 17.109 -6.855 1 79.06 189 GLN B C 1
ATOM 3335 O O . GLN B 1 189 ? -8.523 18.25 -7.293 1 79.06 189 GLN B O 1
ATOM 3340 N N . LYS B 1 190 ? -9.297 16.25 -6.512 1 80 190 LYS B N 1
ATOM 3341 C CA . LYS B 1 190 ? -10.695 16.578 -6.773 1 80 190 LYS B CA 1
ATOM 3342 C C . LYS B 1 190 ? -11.336 17.281 -5.578 1 80 190 LYS B C 1
ATOM 3344 O O . LYS B 1 190 ? -12.344 17.969 -5.723 1 80 190 LYS B O 1
ATOM 3349 N N . ARG B 1 191 ? -10.773 17.094 -4.508 1 80.31 191 ARG B N 1
ATOM 3350 C CA . ARG B 1 191 ? -11.312 17.609 -3.258 1 80.31 191 ARG B CA 1
ATOM 3351 C C . ARG B 1 191 ? -10.289 18.484 -2.539 1 80.31 191 ARG B C 1
ATOM 3353 O O . ARG B 1 191 ? -9.617 18.031 -1.614 1 80.31 191 ARG B O 1
ATOM 3360 N N . VAL B 1 192 ? -10.234 19.828 -2.922 1 84.88 192 VAL B N 1
ATOM 3361 C CA . VAL B 1 192 ? -9.188 20.75 -2.455 1 84.88 192 VAL B CA 1
ATOM 3362 C C . VAL B 1 192 ? -9.766 21.688 -1.404 1 84.88 192 VAL B C 1
ATOM 3364 O O . VAL B 1 192 ? -10.977 21.922 -1.36 1 84.88 192 VAL B O 1
ATOM 3367 N N . ALA B 1 193 ? -8.883 22.125 -0.54 1 92.56 193 ALA B N 1
ATOM 3368 C CA . ALA B 1 193 ? -9.203 23.125 0.473 1 92.56 193 ALA B CA 1
ATOM 3369 C C . ALA B 1 193 ? -7.984 23.969 0.805 1 92.56 193 ALA B C 1
ATOM 3371 O O . ALA B 1 193 ? -6.875 23.688 0.355 1 92.56 193 ALA B O 1
ATOM 3372 N N . THR B 1 194 ? -8.195 25.109 1.548 1 94.88 194 THR B N 1
ATOM 3373 C CA . THR B 1 194 ? -7.102 26 1.938 1 94.88 194 THR B CA 1
ATOM 3374 C C . THR B 1 194 ? -6.594 25.641 3.332 1 94.88 194 THR B C 1
ATOM 3376 O O . THR B 1 194 ? -7.266 24.938 4.09 1 94.88 194 THR B O 1
ATOM 3379 N N . PRO B 1 195 ? -5.355 26.188 3.602 1 97.31 195 PRO B N 1
ATOM 3380 C CA . PRO B 1 195 ? -4.879 26.016 4.973 1 97.31 195 PRO B CA 1
ATOM 3381 C C . PRO B 1 195 ? -5.844 26.562 6.016 1 97.31 195 PRO B C 1
ATOM 3383 O O . PRO B 1 195 ? -5.984 26 7.102 1 97.31 195 PRO B O 1
ATOM 3386 N N . ILE B 1 196 ? -6.516 27.609 5.699 1 96.5 196 ILE B N 1
ATOM 3387 C CA . ILE B 1 196 ? -7.453 28.266 6.613 1 96.5 196 ILE B CA 1
ATOM 3388 C C . ILE B 1 196 ? -8.656 27.344 6.844 1 96.5 196 ILE B C 1
ATOM 3390 O O . ILE B 1 196 ? -9.109 27.188 7.98 1 96.5 196 ILE B O 1
ATOM 3394 N N . ASP B 1 197 ? -9.195 26.766 5.762 1 96.25 197 ASP B N 1
ATOM 3395 C CA . ASP B 1 197 ? -10.281 25.797 5.891 1 96.25 197 ASP B CA 1
ATOM 3396 C C . ASP B 1 197 ? -9.898 24.656 6.82 1 96.25 197 ASP B C 1
ATOM 3398 O O . ASP B 1 197 ? -10.688 24.234 7.672 1 96.25 197 ASP B O 1
ATOM 3402 N N . ALA B 1 198 ? -8.695 24.125 6.605 1 97.44 198 ALA B N 1
ATOM 3403 C CA . ALA B 1 198 ? -8.211 23 7.395 1 97.44 198 ALA B CA 1
ATOM 3404 C C . ALA B 1 198 ? -8.141 23.344 8.875 1 97.44 198 ALA B C 1
ATOM 3406 O O . ALA B 1 198 ? -8.531 22.547 9.734 1 97.44 198 ALA B O 1
ATOM 3407 N N . ASN B 1 199 ? -7.559 24.5 9.141 1 97.31 199 ASN B N 1
ATOM 3408 C CA . ASN B 1 199 ? -7.531 24.984 10.516 1 97.31 199 ASN B CA 1
ATOM 3409 C C . ASN B 1 199 ? -8.93 25.078 11.109 1 97.31 199 ASN B C 1
ATOM 3411 O O . ASN B 1 199 ? -9.195 24.547 12.188 1 97.31 199 ASN B O 1
ATOM 3415 N N . ARG B 1 200 ? -9.805 25.734 10.375 1 96 200 ARG B N 1
ATOM 3416 C CA . ARG B 1 200 ? -11.172 25.984 10.82 1 96 200 ARG B CA 1
ATOM 3417 C C . ARG B 1 200 ? -11.891 24.672 11.148 1 96 200 ARG B C 1
ATOM 3419 O O . ARG B 1 200 ? -12.641 24.594 12.125 1 96 200 ARG B O 1
ATOM 3426 N N . ASP B 1 201 ? -11.625 23.703 10.383 1 96.56 201 ASP B N 1
ATOM 3427 C CA . ASP B 1 201 ? -12.391 22.453 10.484 1 96.56 201 ASP B CA 1
ATOM 3428 C C . ASP B 1 201 ? -11.734 21.5 11.477 1 96.56 201 ASP B C 1
ATOM 3430 O O . ASP B 1 201 ? -12.32 20.469 11.82 1 96.56 201 ASP B O 1
ATOM 3434 N N . GLY B 1 202 ? -10.516 21.766 11.953 1 96.56 202 GLY B N 1
ATOM 3435 C CA . GLY B 1 202 ? -9.969 21.031 13.078 1 96.56 202 GLY B CA 1
ATOM 3436 C C . GLY B 1 202 ? -8.844 20.094 12.695 1 96.56 202 GLY B C 1
ATOM 3437 O O . GLY B 1 202 ? -8.547 19.141 13.414 1 96.56 202 GLY B O 1
ATOM 3438 N N . ALA B 1 203 ? -8.18 20.344 11.586 1 97.88 203 ALA B N 1
ATOM 3439 C CA . ALA B 1 203 ? -7.043 19.531 11.172 1 97.88 203 ALA B CA 1
ATOM 3440 C C . ALA B 1 203 ? -5.898 19.641 12.18 1 97.88 203 ALA B C 1
ATOM 3442 O O . ALA B 1 203 ? -5.645 20.703 12.734 1 97.88 203 ALA B O 1
ATOM 3443 N N . SER B 1 204 ? -5.23 18.5 12.453 1 98.19 204 SER B N 1
ATOM 3444 C CA . SER B 1 204 ? -3.994 18.484 13.227 1 98.19 204 SER B CA 1
ATOM 3445 C C . SER B 1 204 ? -2.795 18.844 12.352 1 98.19 204 SER B C 1
ATOM 3447 O O . SER B 1 204 ? -1.915 19.609 12.781 1 98.19 204 SER B O 1
ATOM 3449 N N . TYR B 1 205 ? -2.703 18.281 11.195 1 98.5 205 TYR B N 1
ATOM 3450 C CA . TYR B 1 205 ? -1.657 18.5 10.195 1 98.5 205 TYR B CA 1
ATOM 3451 C C . TYR B 1 205 ? -2.256 18.75 8.82 1 98.5 205 TYR B C 1
ATOM 3453 O O . TYR B 1 205 ? -3.348 18.25 8.516 1 98.5 205 TYR B O 1
ATOM 3461 N N . ILE B 1 206 ? -1.549 19.531 8.016 1 98.5 206 ILE B N 1
ATOM 3462 C CA . ILE B 1 206 ? -1.822 19.562 6.582 1 98.5 206 ILE B CA 1
ATOM 3463 C C . ILE B 1 206 ? -0.586 19.109 5.809 1 98.5 206 ILE B C 1
ATOM 3465 O O . ILE B 1 206 ? 0.544 19.328 6.25 1 98.5 206 ILE B O 1
ATOM 3469 N N . VAL B 1 207 ? -0.806 18.422 4.719 1 98.38 207 VAL B N 1
ATOM 3470 C CA . VAL B 1 207 ? 0.27 18.031 3.816 1 98.38 207 VAL B CA 1
ATOM 3471 C C . VAL B 1 207 ? 0.246 18.906 2.566 1 98.38 207 VAL B C 1
ATOM 3473 O O . VAL B 1 207 ? -0.768 18.969 1.867 1 98.38 207 VAL B O 1
ATOM 3476 N N . VAL B 1 208 ? 1.355 19.562 2.299 1 97.38 208 VAL B N 1
ATOM 3477 C CA . VAL B 1 208 ? 1.449 20.484 1.164 1 97.38 208 VAL B CA 1
ATOM 3478 C C . VAL B 1 208 ? 2.639 20.094 0.287 1 97.38 208 VAL B C 1
ATOM 3480 O O . VAL B 1 208 ? 3.762 19.969 0.776 1 97.38 208 VAL B O 1
ATOM 3483 N N . GLY B 1 209 ? 2.33 19.875 -0.995 1 95.31 209 GLY B N 1
ATOM 3484 C CA . GLY B 1 209 ? 3.375 19.484 -1.925 1 95.31 209 GLY B CA 1
ATOM 3485 C C . GLY B 1 209 ? 3.789 20.594 -2.869 1 95.31 209 GLY B C 1
ATOM 3486 O O . GLY B 1 209 ? 4.449 21.547 -2.459 1 95.31 209 GLY B O 1
ATOM 3487 N N . ARG B 1 210 ? 3.299 20.688 -4.043 1 92.62 210 ARG B N 1
ATOM 3488 C CA . ARG B 1 210 ? 3.723 21.5 -5.172 1 92.62 210 ARG B CA 1
ATOM 3489 C C . ARG B 1 210 ? 3.609 22.984 -4.848 1 92.62 210 ARG B C 1
ATOM 3491 O O . ARG B 1 210 ? 4.379 23.797 -5.363 1 92.62 210 ARG B O 1
ATOM 3498 N N . SER B 1 211 ? 2.629 23.281 -4.027 1 94.19 211 SER B N 1
ATOM 3499 C CA . SER B 1 211 ? 2.508 24.688 -3.633 1 94.19 211 SER B CA 1
ATOM 3500 C C . SER B 1 211 ? 3.799 25.203 -3.004 1 94.19 211 SER B C 1
ATOM 3502 O O . SER B 1 211 ? 4.121 26.375 -3.113 1 94.19 211 SER B O 1
ATOM 3504 N N . ILE B 1 212 ? 4.527 24.312 -2.355 1 96.75 212 ILE B N 1
ATOM 3505 C CA . ILE B 1 212 ? 5.777 24.703 -1.705 1 96.75 212 ILE B CA 1
ATOM 3506 C C . ILE B 1 212 ? 6.961 24.281 -2.574 1 96.75 212 ILE B C 1
ATOM 3508 O O . ILE B 1 212 ? 7.797 25.109 -2.932 1 96.75 212 ILE B O 1
ATOM 3512 N N . THR B 1 213 ? 7.012 23.031 -2.996 1 96.38 213 THR B N 1
ATOM 3513 C CA . THR B 1 213 ? 8.188 22.469 -3.654 1 96.38 213 THR B CA 1
ATOM 3514 C C . THR B 1 213 ? 8.352 23.047 -5.055 1 96.38 213 THR B C 1
ATOM 3516 O O . THR B 1 213 ? 9.461 23.078 -5.594 1 96.38 213 THR B O 1
ATOM 3519 N N . GLY B 1 214 ? 7.273 23.516 -5.652 1 92.62 214 GLY B N 1
ATOM 3520 C CA . GLY B 1 214 ? 7.336 24.078 -6.984 1 92.62 214 GLY B CA 1
ATOM 3521 C C . GLY B 1 214 ? 7.5 25.594 -6.98 1 92.62 214 GLY B C 1
ATOM 3522 O O . GLY B 1 214 ? 7.621 26.219 -8.039 1 92.62 214 GLY B O 1
ATOM 3523 N N . ASN B 1 215 ? 7.539 26.156 -5.836 1 94 215 ASN B N 1
ATOM 3524 C CA . ASN B 1 215 ? 7.645 27.609 -5.715 1 94 215 ASN B CA 1
ATOM 3525 C C . ASN B 1 215 ? 9.086 28.078 -5.891 1 94 215 ASN B C 1
ATOM 3527 O O . ASN B 1 215 ? 10.023 27.375 -5.516 1 94 215 ASN B O 1
ATOM 3531 N N . GLU B 1 216 ? 9.258 29.312 -6.418 1 94.56 216 GLU B N 1
ATOM 3532 C CA . GLU B 1 216 ? 10.586 29.906 -6.598 1 94.56 216 GLU B CA 1
ATOM 3533 C C . GLU B 1 216 ? 11.273 30.141 -5.254 1 94.56 216 GLU B C 1
ATOM 3535 O O . GLU B 1 216 ? 12.5 30.062 -5.156 1 94.56 216 GLU B O 1
ATOM 3540 N N . ASN B 1 217 ? 10.531 30.422 -4.293 1 95.38 217 ASN B N 1
ATOM 3541 C CA . ASN B 1 217 ? 11.016 30.594 -2.928 1 95.38 217 ASN B CA 1
ATOM 3542 C C . ASN B 1 217 ? 10.266 29.688 -1.952 1 95.38 217 ASN B C 1
ATOM 3544 O O . ASN B 1 217 ? 9.398 30.141 -1.208 1 95.38 217 ASN B O 1
ATOM 3548 N N . PRO B 1 218 ? 10.703 28.453 -1.836 1 96.81 218 PRO B N 1
ATOM 3549 C CA . PRO B 1 218 ? 9.969 27.453 -1.05 1 96.81 218 PRO B CA 1
ATOM 3550 C C . PRO B 1 218 ? 9.906 27.812 0.435 1 96.81 218 PRO B C 1
ATOM 3552 O O . PRO B 1 218 ? 8.898 27.547 1.095 1 96.81 218 PRO B O 1
ATOM 3555 N N . GLU B 1 219 ? 10.914 28.391 0.958 1 96.5 219 GLU B N 1
ATOM 3556 C CA . GLU B 1 219 ? 10.93 28.734 2.377 1 96.5 219 GLU B CA 1
ATOM 3557 C C . GLU B 1 219 ? 9.875 29.781 2.703 1 96.5 219 GLU B C 1
ATOM 3559 O O . GLU B 1 219 ? 9.148 29.656 3.691 1 96.5 219 GLU B O 1
ATOM 3564 N N . GLU B 1 220 ? 9.836 30.844 1.877 1 95.38 220 GLU B N 1
ATOM 3565 C CA . GLU B 1 220 ? 8.836 31.875 2.078 1 95.38 220 GLU B CA 1
ATOM 3566 C C . GLU B 1 220 ? 7.418 31.328 1.921 1 95.38 220 GLU B C 1
ATOM 3568 O O . GLU B 1 220 ? 6.523 31.672 2.697 1 95.38 220 GLU B O 1
ATOM 3573 N N . ARG B 1 221 ? 7.227 30.547 0.924 1 95.81 221 ARG B N 1
ATOM 3574 C CA . ARG B 1 221 ? 5.926 29.922 0.692 1 95.81 221 ARG B CA 1
ATOM 3575 C C . ARG B 1 221 ? 5.516 29.047 1.873 1 95.81 221 ARG B C 1
ATOM 3577 O O . ARG B 1 221 ? 4.355 29.062 2.289 1 95.81 221 ARG B O 1
ATOM 3584 N N . TYR B 1 222 ? 6.461 28.312 2.355 1 97.12 222 TYR B N 1
ATOM 3585 C CA . TYR B 1 222 ? 6.223 27.453 3.521 1 97.12 222 TYR B CA 1
ATOM 3586 C C . TYR B 1 222 ? 5.773 28.297 4.715 1 97.12 222 TYR B C 1
ATOM 3588 O O . TYR B 1 222 ? 4.797 27.953 5.387 1 97.12 222 TYR B O 1
ATOM 3596 N N . ARG B 1 223 ? 6.414 29.375 4.965 1 96.19 223 ARG B N 1
ATOM 3597 C CA . ARG B 1 223 ? 6.086 30.234 6.094 1 96.19 223 ARG B CA 1
ATOM 3598 C C . ARG B 1 223 ? 4.699 30.844 5.93 1 96.19 223 ARG B C 1
ATOM 3600 O O . ARG B 1 223 ? 3.955 31 6.902 1 96.19 223 ARG B O 1
ATOM 3607 N N . LEU B 1 224 ? 4.414 31.203 4.699 1 96.19 224 LEU B N 1
ATOM 3608 C CA . LEU B 1 224 ? 3.096 31.75 4.402 1 96.19 224 LEU B CA 1
ATOM 3609 C C . LEU B 1 224 ? 2 30.734 4.723 1 96.19 224 LEU B C 1
ATOM 3611 O O . LEU B 1 224 ? 1.026 31.062 5.406 1 96.19 224 LEU B O 1
ATOM 3615 N N . ILE B 1 225 ? 2.16 29.547 4.25 1 97.25 225 ILE B N 1
ATOM 3616 C CA . ILE B 1 225 ? 1.176 28.484 4.441 1 97.25 225 ILE B CA 1
ATOM 3617 C C . ILE B 1 225 ? 1.079 28.141 5.926 1 97.25 225 ILE B C 1
ATOM 3619 O O . ILE B 1 225 ? -0.017 27.938 6.453 1 97.25 225 ILE B O 1
ATOM 3623 N N . LYS B 1 226 ? 2.217 28.047 6.57 1 96.88 226 LYS B N 1
ATOM 3624 C CA . LYS B 1 226 ? 2.254 27.781 8.008 1 96.88 226 LYS B CA 1
ATOM 3625 C C . LYS B 1 226 ? 1.459 28.828 8.781 1 96.88 226 LYS B C 1
ATOM 3627 O O . LYS B 1 226 ? 0.678 28.484 9.672 1 96.88 226 LYS B O 1
ATOM 3632 N N . ASN B 1 227 ? 1.675 30.062 8.406 1 96.62 227 ASN B N 1
ATOM 3633 C CA . ASN B 1 227 ? 0.961 31.156 9.07 1 96.62 227 ASN B CA 1
ATOM 3634 C C . ASN B 1 227 ? -0.544 31.062 8.836 1 96.62 227 ASN B C 1
ATOM 3636 O O . ASN B 1 227 ? -1.333 31.219 9.766 1 96.62 227 ASN B O 1
ATOM 3640 N N . MET B 1 228 ? -0.953 30.828 7.598 1 97 228 MET B N 1
ATOM 3641 C CA . MET B 1 228 ? -2.367 30.672 7.266 1 97 228 MET B CA 1
ATOM 3642 C C . MET B 1 228 ? -2.994 29.547 8.07 1 97 228 MET B C 1
ATOM 3644 O O . MET B 1 228 ? -4.109 29.688 8.578 1 97 228 MET B O 1
ATOM 3648 N N . PHE B 1 229 ? -2.246 28.453 8.164 1 97.69 229 PHE B N 1
ATOM 3649 C CA . PHE B 1 229 ? -2.766 27.281 8.859 1 97.69 229 PHE B CA 1
ATOM 3650 C C . PHE B 1 229 ? -2.863 27.547 10.359 1 97.69 229 PHE B C 1
ATOM 3652 O O . PHE B 1 229 ? -3.877 27.234 10.984 1 97.69 229 PHE B O 1
ATOM 3659 N N . GLU B 1 230 ? -1.889 28.141 10.969 1 96.62 230 GLU B N 1
ATOM 3660 C CA . GLU B 1 230 ? -1.853 28.375 12.406 1 96.62 230 GLU B CA 1
ATOM 3661 C C . GLU B 1 230 ? -2.898 29.422 12.82 1 96.62 230 GLU B C 1
ATOM 3663 O O . GLU B 1 230 ? -3.52 29.297 13.875 1 96.62 230 GLU B O 1
ATOM 3668 N N . MET B 1 231 ? -3.119 30.391 11.953 1 95.69 231 MET B N 1
ATOM 3669 C CA . MET B 1 231 ? -3.992 31.5 12.328 1 95.69 231 MET B CA 1
ATOM 3670 C C . MET B 1 231 ? -5.441 31.203 11.969 1 95.69 231 MET B C 1
ATOM 3672 O O . MET B 1 231 ? -6.363 31.75 12.578 1 95.69 231 MET B O 1
ATOM 3676 N N . GLY B 1 232 ? -5.574 30.359 10.93 1 95.19 232 GLY B N 1
ATOM 3677 C CA . GLY B 1 232 ? -6.934 30.078 10.492 1 95.19 232 GLY B CA 1
ATOM 3678 C C . GLY B 1 232 ? -7.703 31.328 10.109 1 95.19 232 GLY B C 1
ATOM 3679 O O . GLY B 1 232 ? -7.203 32.156 9.352 1 95.19 232 GLY B O 1
ATOM 3680 N N . ASP B 1 233 ? -8.875 31.469 10.641 1 93.88 233 ASP B N 1
ATOM 3681 C CA . ASP B 1 233 ? -9.758 32.594 10.297 1 93.88 233 ASP B CA 1
ATOM 3682 C C . ASP B 1 233 ? -9.18 33.906 10.766 1 93.88 233 ASP B C 1
ATOM 3684 O O . ASP B 1 233 ? -9.617 34.969 10.328 1 93.88 233 ASP B O 1
ATOM 3688 N N . LYS B 1 234 ? -8.234 33.906 11.617 1 95.25 234 LYS B N 1
ATOM 3689 C CA . LYS B 1 234 ? -7.613 35.125 12.117 1 95.25 234 LYS B CA 1
ATOM 3690 C C . LYS B 1 234 ? -6.543 35.625 11.156 1 95.25 234 LYS B C 1
ATOM 3692 O O . LYS B 1 234 ? -5.992 36.719 11.344 1 95.25 234 LYS B O 1
ATOM 3697 N N . TYR B 1 235 ? -6.277 34.812 10.148 1 92.81 235 TYR B N 1
ATOM 3698 C CA . TYR B 1 235 ? -5.281 35.219 9.172 1 92.81 235 TYR B CA 1
ATOM 3699 C C . TYR B 1 235 ? -5.781 36.406 8.359 1 92.81 235 TYR B C 1
ATOM 3701 O O . TYR B 1 235 ? -6.898 36.406 7.836 1 92.81 235 TYR B O 1
ATOM 3709 N N . VAL B 1 236 ? -5.059 37.594 8.391 1 87.31 236 VAL B N 1
ATOM 3710 C CA . VAL B 1 236 ? -5.332 38.781 7.602 1 87.31 236 VAL B CA 1
ATOM 3711 C C . VAL B 1 236 ? -4.215 39 6.582 1 87.31 236 VAL B C 1
ATOM 3713 O O . VAL B 1 236 ? -3.035 39 6.938 1 87.31 236 VAL B O 1
ATOM 3716 N N . GLU B 1 237 ? -4.578 39 5.281 1 77.44 237 GLU B N 1
ATOM 3717 C CA . GLU B 1 237 ? -3.58 39.219 4.234 1 77.44 237 GLU B CA 1
ATOM 3718 C C . GLU B 1 237 ? -2.826 40.531 4.453 1 77.44 237 GLU B C 1
ATOM 3720 O O . GLU B 1 237 ? -3.41 41.531 4.895 1 77.44 237 GLU B O 1
#